Protein AF-A0A539DPA0-F1 (afdb_monomer)

Nearest PDB structures (foldseek):
  3ze2-assembly2_D  TM=7.840E-01  e=9.465E-06  Homo sapiens
  6djp-assembly1_B  TM=8.731E-01  e=3.334E-05  Homo sapiens

pLDDT: mean 75.34, std 22.01, range [23.94, 98.88]

Radius of gyration: 28.91 Å; Cα contacts (8 Å, |Δi|>4): 656; chains: 1; bounding box: 74×70×72 Å

Sequence (383 aa):
MRRWTFLFVVLTACTVEGPADSVTDPGSGPAFLGGDGAAPTCSRPDDGCACETGAEPATCYSDPMPGEGGSTLCGVGVRHCRNGVWGTCEITGTYELEPSLAALVTVPRSCGICDPDCAYACDYPSAADLPGRGVGVVFDPAESGLVLPAGPGGGPGVLTDTDGDGVPDAGDECPGAGFRAPCTPGTADDGLVHTLAFGGPSASDPLNLTVTVRTADVYFLMDTTGSMGGEITNLRAGITTGTYVPGCPGGIMGAIRCIIPDAWFGVGHHDDFPYAPFGSAASGDVVYRNLQDITMSTAMAAAAVGRIPLHYGYDWPESQSQALWAVASGGGLGGYLSARTGCPAGTWGYPCFRNGTIPIVILFTDAPYHNGPFGYGYSGVPA

Secondary structure (DSSP, 8-state):
-PPP--------------S-------SS-------TTSPP--SS--TT-B--TTPPPEEEEPPPEE-GGG-EEEEEEEE-EETTEE---EEEEEEEE------SS--SEES-TT-TT-EE------TTTSTTT-TT-EEETTTTEEE-PPPTT-S------SS-SSS-TTT-S--SSS--SS--TT--------PPPTTPPPB-----------EEEEEEEEE-SGGGHHHHHHHHHHTTSSEEETTEESHHHHHHHHHSTEEEEEEEEE---SSTTT--TTTT--S-EEEEEEES-HHHHHHHHHT------SSSSBSHHHHHHHHHH---BGGGBPPP--PPTTEETTTTEETTSEEEEEEE-SSPBBTSTT-B---S---

Structure (mmCIF, N/CA/C/O backbone):
data_AF-A0A539DPA0-F1
#
_entry.id   AF-A0A539DPA0-F1
#
loop_
_atom_site.group_PDB
_atom_site.id
_atom_site.type_symbol
_atom_site.label_atom_id
_atom_site.label_alt_id
_atom_site.label_comp_id
_atom_site.label_asym_id
_atom_site.label_entity_id
_atom_site.label_seq_id
_atom_site.pdbx_PDB_ins_code
_atom_site.Cartn_x
_atom_site.Cartn_y
_atom_site.Cartn_z
_atom_site.occupancy
_atom_site.B_iso_or_equiv
_atom_site.auth_seq_id
_atom_site.auth_comp_id
_atom_site.auth_asym_id
_atom_site.auth_atom_id
_atom_site.pdbx_PDB_model_num
ATOM 1 N N . MET A 1 1 ? -22.538 -45.286 -33.864 1.00 40.25 1 MET A N 1
ATOM 2 C CA . MET A 1 1 ? -22.612 -44.812 -32.465 1.00 40.25 1 MET A CA 1
ATOM 3 C C . MET A 1 1 ? -21.838 -43.501 -32.374 1.00 40.25 1 MET A C 1
ATOM 5 O O . MET A 1 1 ? -20.617 -43.532 -32.390 1.00 40.25 1 MET A O 1
ATOM 9 N N . ARG A 1 2 ? -22.523 -42.351 -32.416 1.00 23.98 2 ARG A N 1
ATOM 10 C CA . ARG A 1 2 ? -21.906 -41.018 -32.299 1.00 23.98 2 ARG A CA 1
ATOM 11 C C . ARG A 1 2 ? -22.148 -40.517 -30.877 1.00 23.98 2 ARG A C 1
ATOM 13 O O . ARG A 1 2 ? -23.301 -40.356 -30.497 1.00 23.98 2 ARG A O 1
ATOM 20 N N . ARG A 1 3 ? -21.084 -40.321 -30.095 1.00 25.73 3 ARG A N 1
ATOM 21 C CA . ARG A 1 3 ? -21.152 -39.667 -28.781 1.00 25.73 3 ARG A CA 1
ATOM 22 C C . ARG A 1 3 ? -21.040 -38.160 -28.997 1.00 25.73 3 ARG A C 1
ATOM 24 O O . ARG A 1 3 ? -20.080 -37.709 -29.610 1.00 25.73 3 ARG A O 1
ATOM 31 N N . TRP A 1 4 ? -22.048 -37.422 -28.550 1.00 24.62 4 TRP A N 1
ATOM 32 C CA . TRP A 1 4 ? -22.013 -35.967 -28.447 1.00 24.62 4 TRP A CA 1
ATOM 33 C C . TRP A 1 4 ? -21.526 -35.631 -27.040 1.00 24.62 4 TRP A C 1
ATOM 35 O O . TRP A 1 4 ? -22.139 -36.062 -26.065 1.00 24.62 4 TRP A O 1
ATOM 45 N N . THR A 1 5 ? -20.418 -34.906 -26.939 1.00 25.25 5 THR A N 1
ATOM 46 C CA . THR A 1 5 ? -19.922 -34.370 -25.670 1.00 25.25 5 THR A CA 1
ATOM 47 C C . THR A 1 5 ? -20.412 -32.930 -25.572 1.00 25.25 5 THR A C 1
ATOM 49 O O . THR A 1 5 ? -19.942 -32.073 -26.314 1.00 25.25 5 THR A O 1
ATOM 52 N N . PHE A 1 6 ? -21.385 -32.675 -24.698 1.00 25.44 6 PHE A N 1
ATOM 53 C CA . PHE A 1 6 ? -21.767 -31.322 -24.301 1.00 25.44 6 PHE A CA 1
ATOM 54 C C . PHE A 1 6 ? -20.844 -30.878 -23.163 1.00 25.44 6 PHE A C 1
ATOM 56 O O . PHE A 1 6 ? -20.817 -31.506 -22.107 1.00 25.44 6 PHE A O 1
ATOM 63 N N . LEU A 1 7 ? -20.073 -29.817 -23.396 1.00 23.94 7 LEU A N 1
ATOM 64 C CA . LEU A 1 7 ? -19.298 -29.126 -22.371 1.00 23.94 7 LEU A CA 1
ATOM 65 C C . LEU A 1 7 ? -20.198 -28.044 -21.758 1.00 23.94 7 LEU A C 1
ATOM 67 O O . LEU A 1 7 ? -20.490 -27.045 -22.411 1.00 23.94 7 LEU A O 1
ATOM 71 N N . PHE A 1 8 ? -20.660 -28.256 -20.526 1.00 24.50 8 PHE A N 1
ATOM 72 C CA . PHE A 1 8 ? -21.263 -27.199 -19.714 1.00 24.50 8 PHE A CA 1
ATOM 73 C C . PHE A 1 8 ? -20.131 -26.390 -19.072 1.00 24.50 8 PHE A C 1
ATOM 75 O O . PHE A 1 8 ? -19.420 -26.894 -18.205 1.00 24.50 8 PHE A O 1
ATOM 82 N N . VAL A 1 9 ? -19.951 -25.146 -19.514 1.00 28.25 9 VAL A N 1
ATOM 83 C CA . VAL A 1 9 ? -19.115 -24.160 -18.824 1.00 28.25 9 VAL A CA 1
ATOM 84 C C . VAL A 1 9 ? -19.968 -23.558 -17.712 1.00 28.25 9 VAL A C 1
ATOM 86 O O . VAL A 1 9 ? -20.913 -22.822 -17.984 1.00 28.25 9 VAL A O 1
ATOM 89 N N . VAL A 1 10 ? -19.663 -23.901 -16.461 1.00 26.58 10 VAL A N 1
ATOM 90 C CA . VAL A 1 10 ? -20.230 -23.222 -15.293 1.00 26.58 10 VAL A CA 1
ATOM 91 C C . VAL A 1 10 ? -19.373 -21.986 -15.035 1.00 26.58 10 VAL A C 1
ATOM 93 O O . VAL A 1 10 ? -18.293 -22.071 -14.459 1.00 26.58 10 VAL A O 1
ATOM 96 N N . LEU A 1 11 ? -19.847 -20.838 -15.515 1.00 26.91 11 LEU A N 1
ATOM 97 C CA . LEU A 1 11 ? -19.414 -19.528 -15.040 1.00 26.91 11 LEU A CA 1
ATOM 98 C C . LEU A 1 11 ? -20.058 -19.305 -13.668 1.00 26.91 11 LEU A C 1
ATOM 100 O O . LEU A 1 11 ? -21.205 -18.878 -13.583 1.00 26.91 11 LEU A O 1
ATOM 104 N N . THR A 1 12 ? -19.339 -19.595 -12.586 1.00 26.08 12 THR A N 1
ATOM 105 C CA . THR A 1 12 ? -19.641 -18.995 -11.280 1.00 26.08 12 THR A CA 1
ATOM 106 C C . THR A 1 12 ? -19.136 -17.557 -11.302 1.00 26.08 12 THR A C 1
ATOM 108 O O . THR A 1 12 ? -18.037 -17.261 -10.841 1.00 26.08 12 THR A O 1
ATOM 111 N N . ALA A 1 13 ? -19.926 -16.669 -11.902 1.00 28.11 13 ALA A N 1
ATOM 112 C CA . ALA A 1 13 ? -19.909 -15.266 -11.526 1.00 28.11 13 ALA A CA 1
ATOM 113 C C . ALA A 1 13 ? -20.658 -15.157 -10.194 1.00 28.11 13 ALA A C 1
ATOM 115 O O . ALA A 1 13 ? -21.740 -15.735 -10.062 1.00 28.11 13 ALA A O 1
ATOM 116 N N . CYS A 1 14 ? -20.085 -14.454 -9.214 1.00 26.48 14 CYS A N 1
ATOM 117 C CA . CYS A 1 14 ? -20.829 -14.027 -8.037 1.00 26.48 14 CYS A CA 1
ATOM 118 C C . CYS A 1 14 ? -22.087 -13.307 -8.522 1.00 26.48 14 CYS A C 1
ATOM 120 O O . CYS A 1 14 ? -22.011 -12.279 -9.196 1.00 26.48 14 CYS A O 1
ATOM 122 N N . THR A 1 15 ? -23.241 -13.897 -8.240 1.00 26.44 15 THR A N 1
ATOM 123 C CA . THR A 1 15 ? -24.526 -13.240 -8.408 1.00 26.44 15 THR A CA 1
ATOM 124 C C . THR A 1 15 ? -24.533 -12.038 -7.481 1.00 26.44 15 THR A C 1
ATOM 126 O O . THR A 1 15 ? -24.438 -12.198 -6.268 1.00 26.44 15 THR A O 1
ATOM 129 N N . VAL A 1 16 ? -24.626 -10.843 -8.061 1.00 29.19 16 VAL A N 1
ATOM 130 C CA . VAL A 1 16 ? -25.143 -9.671 -7.358 1.00 29.19 16 VAL A CA 1
ATOM 131 C C . VAL A 1 16 ? -26.536 -10.072 -6.880 1.00 29.19 16 VAL A C 1
ATOM 133 O O . VAL A 1 16 ? -27.423 -10.337 -7.695 1.00 29.19 16 VAL A O 1
ATOM 136 N N . GLU A 1 17 ? -26.682 -10.254 -5.572 1.00 31.73 17 GLU A N 1
ATOM 137 C CA . GLU A 1 17 ? -27.971 -10.484 -4.940 1.00 31.73 17 GLU A CA 1
ATOM 138 C C . GLU A 1 17 ? -28.878 -9.294 -5.244 1.00 31.73 17 GLU A C 1
ATOM 140 O O . GLU A 1 17 ? -28.541 -8.172 -4.893 1.00 31.73 17 GLU A O 1
ATOM 145 N N . GLY A 1 18 ? -29.993 -9.585 -5.921 1.00 29.59 18 GLY A N 1
ATOM 146 C CA . GLY A 1 18 ? -31.264 -8.861 -5.876 1.00 29.59 18 GLY A CA 1
ATOM 147 C C . GLY A 1 18 ? -31.298 -7.388 -6.320 1.00 29.59 18 GLY A C 1
ATOM 148 O O . GLY A 1 18 ? -30.367 -6.620 -6.108 1.00 29.59 18 GLY A O 1
ATOM 149 N N . PRO A 1 19 ? -32.412 -6.920 -6.913 1.00 28.69 19 PRO A N 1
ATOM 150 C CA . PRO A 1 19 ? -32.691 -5.492 -6.880 1.00 28.69 19 PRO A CA 1
ATOM 151 C C . PRO A 1 19 ? -32.770 -5.078 -5.408 1.00 28.69 19 PRO A C 1
ATOM 153 O O . PRO A 1 19 ? -33.360 -5.802 -4.609 1.00 28.69 19 PRO A O 1
ATOM 156 N N . ALA A 1 20 ? -32.168 -3.937 -5.067 1.00 32.16 20 ALA A N 1
ATOM 157 C CA . ALA A 1 20 ? -32.398 -3.286 -3.789 1.00 32.16 20 ALA A CA 1
ATOM 158 C C . ALA A 1 20 ? -33.908 -3.276 -3.543 1.00 32.16 20 ALA A C 1
ATOM 160 O O . ALA A 1 20 ? -34.644 -2.624 -4.293 1.00 32.16 20 ALA A O 1
ATOM 161 N N . ASP A 1 21 ? -34.370 -4.028 -2.541 1.00 30.42 21 ASP A N 1
ATOM 162 C CA . ASP A 1 21 ? -35.685 -3.764 -1.996 1.00 30.42 21 ASP A CA 1
ATOM 163 C C . ASP A 1 21 ? -35.652 -2.287 -1.636 1.00 30.42 21 ASP A C 1
ATOM 165 O O . ASP A 1 21 ? -34.788 -1.816 -0.892 1.00 30.42 21 ASP A O 1
ATOM 169 N N . SER A 1 22 ? -36.539 -1.532 -2.272 1.00 33.56 22 SER A N 1
ATOM 170 C CA . SER A 1 22 ? -36.803 -0.152 -1.932 1.00 33.56 22 SER A CA 1
ATOM 171 C C . SER A 1 22 ? -37.430 -0.148 -0.543 1.00 33.56 22 SER A C 1
ATOM 173 O O . SER A 1 22 ? -38.637 0.049 -0.396 1.00 33.56 22 SER A O 1
ATOM 175 N N . VAL A 1 23 ? -36.618 -0.395 0.483 1.00 34.09 23 VAL A N 1
ATOM 176 C CA . VAL A 1 23 ? -36.884 0.119 1.810 1.00 34.09 23 VAL A CA 1
ATOM 177 C C . VAL A 1 23 ? -36.803 1.617 1.609 1.00 34.09 23 VAL A C 1
ATOM 179 O O . VAL A 1 23 ? -35.733 2.201 1.442 1.00 34.09 23 VAL A O 1
ATOM 182 N N . THR A 1 24 ? -37.974 2.222 1.469 1.00 33.56 24 THR A N 1
ATOM 183 C CA . THR A 1 24 ? -38.144 3.651 1.635 1.00 33.56 24 THR A CA 1
ATOM 184 C C . THR A 1 24 ? -37.492 3.998 2.962 1.00 33.56 24 THR A C 1
ATOM 186 O O . THR A 1 24 ? -38.051 3.672 4.005 1.00 33.56 24 THR A O 1
ATOM 189 N N . ASP A 1 25 ? -36.294 4.580 2.892 1.00 39.34 25 ASP A N 1
ATOM 190 C CA . ASP A 1 25 ? -35.647 5.314 3.972 1.00 39.34 25 ASP A CA 1
ATOM 191 C C . ASP A 1 25 ? -36.742 6.205 4.579 1.00 39.34 25 ASP A C 1
ATOM 193 O O . ASP A 1 25 ? -37.238 7.100 3.875 1.00 39.34 25 ASP A O 1
ATOM 197 N N . PRO A 1 26 ? -37.262 5.896 5.784 1.00 34.03 26 PRO A N 1
ATOM 198 C CA . PRO A 1 26 ? -38.206 6.776 6.434 1.00 34.03 26 PRO A CA 1
ATOM 199 C C . PRO A 1 26 ? -37.378 8.002 6.786 1.00 34.03 26 PRO A C 1
ATOM 201 O O . PRO A 1 26 ? -36.633 7.999 7.757 1.00 34.03 26 PRO A O 1
ATOM 204 N N . GLY A 1 27 ? -37.430 8.988 5.889 1.00 35.69 27 GLY A N 1
ATOM 205 C CA . GLY A 1 27 ? -36.564 10.150 5.910 1.00 35.69 27 GLY A CA 1
ATOM 206 C C . GLY A 1 27 ? -36.448 10.767 7.298 1.00 35.69 27 GLY A C 1
ATOM 207 O O . GLY A 1 27 ? -37.361 10.675 8.118 1.00 35.69 27 GLY A O 1
ATOM 208 N N . SER A 1 28 ? -35.314 11.440 7.498 1.00 40.16 28 SER A N 1
ATOM 209 C CA . SER A 1 28 ? -34.745 11.850 8.784 1.00 40.16 28 SER A CA 1
ATOM 210 C C . SER A 1 28 ? -34.379 10.663 9.675 1.00 40.16 28 SER A C 1
ATOM 212 O O . SER A 1 28 ? -35.223 10.077 10.344 1.00 40.16 28 SER A O 1
ATOM 214 N N . GLY A 1 29 ? -33.069 10.389 9.750 1.00 38.41 29 GLY A N 1
ATOM 215 C CA . GLY A 1 29 ? -32.497 9.723 10.917 1.00 38.41 29 GLY A CA 1
ATOM 216 C C . GLY A 1 29 ? -32.982 10.399 12.207 1.00 38.41 29 GLY A C 1
ATOM 217 O O . GLY A 1 29 ? -33.454 11.541 12.159 1.00 38.41 29 GLY A O 1
ATOM 218 N N . PRO A 1 30 ? -32.914 9.701 13.348 1.00 36.41 30 PRO A N 1
ATOM 219 C CA . PRO A 1 30 ? -33.621 10.114 14.547 1.00 36.41 30 PRO A CA 1
ATOM 220 C C . PRO A 1 30 ? -33.295 11.563 14.907 1.00 36.41 30 PRO A C 1
ATOM 222 O O . PRO A 1 30 ? -32.139 11.940 15.107 1.00 36.41 30 PRO A O 1
ATOM 225 N N . ALA A 1 31 ? -34.337 12.392 14.968 1.00 36.91 31 ALA A N 1
ATOM 226 C CA . ALA A 1 31 ? -34.245 13.675 15.632 1.00 36.91 31 ALA A CA 1
ATOM 227 C C . ALA A 1 31 ? -34.024 13.385 17.119 1.00 36.91 31 ALA A C 1
ATOM 229 O O . ALA A 1 31 ? -34.932 12.920 17.807 1.00 36.91 31 ALA A O 1
ATOM 230 N N . PHE A 1 32 ? -32.808 13.634 17.602 1.00 34.50 32 PHE A N 1
ATOM 231 C CA . PHE A 1 32 ? -32.482 13.548 19.019 1.00 34.50 32 PHE A CA 1
ATOM 232 C C . PHE A 1 32 ? -33.364 14.535 19.797 1.00 34.50 32 PHE A C 1
ATOM 234 O O . PHE A 1 32 ? -33.205 15.753 19.686 1.00 34.50 32 PHE A O 1
ATOM 241 N N . LEU A 1 33 ? -34.330 14.018 20.559 1.00 33.44 33 LEU A N 1
ATOM 242 C CA . LEU A 1 33 ? -35.144 14.829 21.457 1.00 33.44 33 LEU A CA 1
ATOM 243 C C . LEU A 1 33 ? -34.336 15.154 22.715 1.00 33.44 33 LEU A C 1
ATOM 245 O O . LEU A 1 33 ? -33.850 14.270 23.417 1.00 33.44 33 LEU A O 1
ATOM 249 N N . GLY A 1 34 ? -34.185 16.454 22.962 1.00 32.94 34 GLY A N 1
ATOM 250 C CA . GLY A 1 34 ? -33.468 17.003 24.100 1.00 32.94 34 GLY A CA 1
ATOM 251 C C . GLY A 1 34 ? -34.160 16.745 25.437 1.00 32.94 34 GLY A C 1
ATOM 252 O O . GLY A 1 34 ? -35.382 16.820 25.554 1.00 32.94 34 GLY A O 1
ATOM 253 N N . GLY A 1 35 ? -33.331 16.521 26.453 1.00 26.23 35 GLY A N 1
ATOM 254 C CA . GLY A 1 35 ? -33.674 16.693 27.857 1.00 26.23 35 GLY A CA 1
ATOM 255 C C . GLY A 1 35 ? -32.865 17.853 28.437 1.00 26.23 35 GLY A C 1
ATOM 256 O O . GLY A 1 35 ? -31.639 17.816 28.461 1.00 26.23 35 GLY A O 1
ATOM 257 N N . ASP A 1 36 ? -33.577 18.890 28.870 1.00 31.48 36 ASP A N 1
ATOM 258 C CA . ASP A 1 36 ? -33.225 19.826 29.941 1.00 31.48 36 ASP A CA 1
ATOM 259 C C . ASP A 1 36 ? -31.833 20.487 29.906 1.00 31.48 36 ASP A C 1
ATOM 261 O O . ASP A 1 36 ? -30.980 20.239 30.752 1.00 31.48 36 ASP A O 1
ATOM 265 N N . GLY A 1 37 ? -31.626 21.428 28.977 1.00 39.53 37 GLY A N 1
ATOM 266 C CA . GLY A 1 37 ? -30.622 22.501 29.112 1.00 39.53 37 GLY A CA 1
ATOM 267 C C . GLY A 1 37 ? -29.141 22.089 29.140 1.00 39.53 37 GLY A C 1
ATOM 268 O O . GLY A 1 37 ? -28.285 22.964 29.278 1.00 39.53 37 GLY A O 1
ATOM 269 N N . ALA A 1 38 ? -28.830 20.803 28.990 1.00 46.22 38 ALA A N 1
ATOM 270 C CA . ALA A 1 38 ? -27.489 20.294 28.753 1.00 46.22 38 ALA A CA 1
ATOM 271 C C . ALA A 1 38 ? -27.221 20.207 27.242 1.00 46.22 38 ALA A C 1
ATOM 273 O O . ALA A 1 38 ? -28.132 19.960 26.450 1.00 46.22 38 ALA A O 1
ATOM 274 N N . ALA A 1 39 ? -25.968 20.438 26.841 1.00 46.16 39 ALA A N 1
ATOM 275 C CA . ALA A 1 39 ? -25.518 20.209 25.472 1.00 46.16 39 ALA A CA 1
ATOM 276 C C . ALA A 1 39 ? -25.898 18.783 25.014 1.00 46.16 39 ALA A C 1
ATOM 278 O O . ALA A 1 39 ? -25.818 17.859 25.830 1.00 46.16 39 ALA A O 1
ATOM 279 N N . PRO A 1 40 ? -26.317 18.578 23.750 1.00 50.88 40 PRO A N 1
ATOM 280 C CA . PRO A 1 40 ? -26.685 17.257 23.255 1.00 50.88 40 PRO A CA 1
ATOM 281 C C . PRO A 1 40 ? -25.547 16.254 23.482 1.00 50.88 40 PRO A C 1
ATOM 283 O O . PRO A 1 40 ? -24.374 16.533 23.219 1.00 50.88 40 PRO A O 1
ATOM 286 N N . THR A 1 41 ? -25.899 15.074 23.992 1.00 51.88 41 THR A N 1
ATOM 287 C CA . THR A 1 41 ? -25.005 13.917 24.048 1.00 51.88 41 THR A CA 1
ATOM 288 C C . THR A 1 41 ? -24.884 13.358 22.639 1.00 51.88 41 THR A C 1
ATOM 290 O O . THR A 1 41 ? -25.748 12.617 22.172 1.00 51.88 41 THR A O 1
ATOM 293 N N . CYS A 1 42 ? -23.841 13.774 21.940 1.00 63.69 42 CYS A N 1
ATOM 294 C CA . CYS A 1 42 ? -23.537 13.303 20.600 1.00 63.69 42 CYS A CA 1
ATOM 295 C C . CYS A 1 42 ? -22.647 12.062 20.676 1.00 63.69 42 CYS A C 1
ATOM 297 O O . CYS A 1 42 ? -21.811 11.932 21.569 1.00 63.69 42 CYS A O 1
ATOM 299 N N . SER A 1 43 ? -22.768 11.170 19.697 1.00 62.09 43 SER A N 1
ATOM 300 C CA . SER A 1 43 ? -21.863 10.025 19.524 1.00 62.09 43 SER A CA 1
ATOM 301 C C . SER A 1 43 ? -20.450 10.432 19.084 1.00 62.09 43 SER A C 1
ATOM 303 O O . SER A 1 43 ? -19.562 9.589 18.980 1.00 62.09 43 SER A O 1
ATOM 305 N N . ARG A 1 44 ? -20.244 11.719 18.783 1.00 69.38 44 ARG A N 1
ATOM 306 C CA . ARG A 1 44 ? -18.993 12.308 18.308 1.00 69.38 44 ARG A CA 1
ATOM 307 C C . ARG A 1 44 ? -18.773 13.680 18.932 1.00 69.38 44 ARG A C 1
ATOM 309 O O . ARG A 1 44 ? -19.727 14.286 19.420 1.00 69.38 44 ARG A O 1
ATOM 316 N N . PRO A 1 45 ? -17.531 14.184 18.923 1.00 77.50 45 PRO A N 1
ATOM 317 C CA . PRO A 1 45 ? -17.211 15.503 19.441 1.00 77.50 45 PRO A CA 1
ATOM 318 C C . PRO A 1 45 ? -17.700 16.622 18.506 1.00 77.50 45 PRO A C 1
ATOM 320 O O . PRO A 1 45 ? -16.903 17.441 18.067 1.00 77.50 45 PRO A O 1
ATOM 323 N N . ASP A 1 46 ? -18.985 16.650 18.148 1.00 80.19 46 ASP A N 1
ATOM 324 C CA . ASP A 1 46 ? -19.553 17.654 17.243 1.00 80.19 46 ASP A CA 1
ATOM 325 C C . ASP A 1 46 ? -19.687 19.036 17.898 1.00 80.19 46 ASP A C 1
ATOM 327 O O . ASP A 1 46 ? -19.698 19.156 19.122 1.00 80.19 46 ASP A O 1
ATOM 331 N N . ASP A 1 47 ? -19.701 20.102 17.092 1.00 83.12 47 ASP A N 1
ATOM 332 C CA . ASP A 1 47 ? -19.824 21.465 17.622 1.00 83.12 47 ASP A CA 1
ATOM 333 C C . ASP A 1 47 ? -21.108 21.595 18.454 1.00 83.12 47 ASP A C 1
ATOM 335 O O . ASP A 1 47 ? -22.192 21.192 18.030 1.00 83.12 47 ASP A O 1
ATOM 339 N N . GLY A 1 48 ? -20.975 22.124 19.669 1.00 81.94 48 GLY A N 1
ATOM 340 C CA . GLY A 1 48 ? -22.075 22.237 20.619 1.00 81.94 48 GLY A CA 1
ATOM 341 C C . GLY A 1 48 ? -22.398 20.956 21.393 1.00 81.94 48 GLY A C 1
ATOM 342 O O . GLY A 1 48 ? -23.291 20.998 22.237 1.00 81.94 48 GLY A O 1
ATOM 343 N N . CYS A 1 49 ? -21.690 19.847 21.173 1.00 81.00 49 CYS A N 1
ATOM 344 C CA . CYS A 1 49 ? -21.910 18.596 21.899 1.00 81.00 49 CYS A CA 1
ATOM 345 C C . CYS A 1 49 ? -21.247 18.584 23.276 1.00 81.00 49 CYS A C 1
ATOM 347 O O . CYS A 1 49 ? -20.202 19.205 23.492 1.00 81.00 49 CYS A O 1
ATOM 349 N N . ALA A 1 50 ? -21.842 17.838 24.208 1.00 80.94 50 ALA A N 1
ATOM 350 C CA . ALA A 1 50 ? -21.298 17.674 25.551 1.00 80.94 50 ALA A CA 1
ATOM 351 C C . ALA A 1 50 ? -19.934 16.958 25.531 1.00 80.94 50 ALA A C 1
ATOM 353 O O . ALA A 1 50 ? -19.702 16.041 24.742 1.00 80.94 50 ALA A O 1
ATOM 354 N N . CYS A 1 51 ? -19.035 17.358 26.429 1.00 80.81 51 CYS A N 1
ATOM 355 C CA . CYS A 1 51 ? -17.721 16.744 26.597 1.00 80.81 51 CYS A CA 1
ATOM 356 C C . CYS A 1 51 ? -17.273 16.732 28.058 1.00 80.81 51 CYS A C 1
ATOM 358 O O . CYS A 1 51 ? -17.658 17.588 28.857 1.00 80.81 51 CYS A O 1
ATOM 360 N N . GLU A 1 52 ? -16.436 15.760 28.416 1.00 82.19 52 GLU A N 1
ATOM 361 C CA . GLU A 1 52 ? -15.863 15.689 29.758 1.00 82.19 52 GLU A CA 1
ATOM 362 C C . GLU A 1 52 ? -14.846 16.813 29.984 1.00 82.19 52 GLU A C 1
ATOM 364 O O . GLU A 1 52 ? -14.029 17.144 29.122 1.00 82.19 52 GLU A O 1
ATOM 369 N N . THR A 1 53 ? -14.877 17.413 31.176 1.00 78.44 53 THR A N 1
ATOM 370 C CA . THR A 1 53 ? -13.921 18.467 31.538 1.00 78.44 53 THR A CA 1
ATOM 371 C C . THR A 1 53 ? -12.505 17.890 31.556 1.00 78.44 53 THR A C 1
ATOM 373 O O . THR A 1 53 ? -12.193 17.054 32.399 1.00 78.44 53 THR A O 1
ATOM 376 N N . GLY A 1 54 ? -11.648 18.365 30.647 1.00 75.81 54 GLY A N 1
ATOM 377 C CA . GLY A 1 54 ? -10.286 17.849 30.465 1.00 75.81 54 GLY A CA 1
ATOM 378 C C . GLY A 1 54 ? -10.121 16.878 29.292 1.00 75.81 54 GLY A C 1
ATOM 379 O O . GLY A 1 54 ? -9.045 16.306 29.157 1.00 75.81 54 GLY A O 1
ATOM 380 N N . ALA A 1 55 ? -11.143 16.699 28.448 1.00 82.12 55 ALA A N 1
ATOM 381 C CA . ALA A 1 55 ? -11.012 15.943 27.207 1.00 82.12 55 ALA A CA 1
ATOM 382 C C . ALA A 1 55 ? -9.902 16.520 26.307 1.00 82.12 55 ALA A C 1
ATOM 384 O O . ALA A 1 55 ? -9.824 17.736 26.093 1.00 82.12 55 ALA A O 1
ATOM 385 N N . GLU A 1 56 ? -9.060 15.631 25.776 1.00 86.75 56 GLU A N 1
ATOM 386 C CA . GLU A 1 56 ? -8.015 15.982 24.811 1.00 86.75 56 GLU A CA 1
ATOM 387 C C . GLU A 1 56 ? -8.625 16.581 23.532 1.00 86.75 56 GLU A C 1
ATOM 389 O O . GLU A 1 56 ? -9.734 16.198 23.160 1.00 86.75 56 GLU A O 1
ATOM 394 N N . PRO A 1 57 ? -7.940 17.506 22.834 1.00 87.81 57 PRO A N 1
ATOM 395 C CA . PRO A 1 57 ? -8.442 18.082 21.589 1.00 87.81 57 PRO A CA 1
ATOM 396 C C . PRO A 1 57 ? -8.801 17.003 20.560 1.00 87.81 57 PRO A C 1
ATOM 398 O O . PRO A 1 57 ? -8.048 16.049 20.366 1.00 87.81 57 PRO A O 1
ATOM 401 N N . ALA A 1 58 ? -9.927 17.180 19.873 1.00 84.94 58 ALA A N 1
ATOM 402 C CA . ALA A 1 58 ? -10.396 16.249 18.854 1.00 84.94 58 ALA A CA 1
ATOM 403 C C . ALA A 1 58 ? -10.125 16.795 17.449 1.00 84.94 58 ALA A C 1
ATOM 405 O O . ALA A 1 58 ? -10.295 17.993 17.201 1.00 84.94 58 ALA A O 1
ATOM 406 N N . THR A 1 59 ? -9.738 15.915 16.524 1.00 86.19 59 THR A N 1
ATOM 407 C CA . THR A 1 59 ? -9.695 16.238 15.092 1.00 86.19 59 THR A CA 1
ATOM 408 C C . THR A 1 59 ? -11.096 16.575 14.603 1.00 86.19 59 THR A C 1
ATOM 410 O O . THR A 1 59 ? -12.086 15.998 15.054 1.00 86.19 59 THR A O 1
ATOM 413 N N . CYS A 1 60 ? -11.182 17.520 13.678 1.00 85.88 60 CYS A N 1
ATOM 414 C CA . CYS A 1 60 ? -12.435 17.900 13.064 1.00 85.88 60 CYS A CA 1
ATOM 415 C C . CYS A 1 60 ? -12.256 18.365 11.628 1.00 85.88 60 CYS A C 1
ATOM 417 O O . CYS A 1 60 ? -11.152 18.695 11.197 1.00 85.88 60 CYS A O 1
ATOM 419 N N . TYR A 1 61 ? -13.378 18.441 10.921 1.00 87.19 61 TYR A N 1
ATOM 420 C CA . TYR A 1 61 ? -13.414 18.773 9.509 1.00 87.19 61 TYR A CA 1
ATOM 421 C C . TYR A 1 61 ? -14.392 19.917 9.233 1.00 87.19 61 TYR A C 1
ATOM 423 O O . TYR A 1 61 ? -15.321 20.151 10.013 1.00 87.19 61 TYR A O 1
ATOM 431 N N . SER A 1 62 ? -14.145 20.676 8.163 1.00 85.94 62 SER A N 1
ATOM 432 C CA . SER A 1 62 ? -15.044 21.743 7.713 1.00 85.94 62 SER A CA 1
ATOM 433 C C . SER A 1 62 ? -16.192 21.196 6.873 1.00 85.94 62 SER A C 1
ATOM 435 O O . SER A 1 62 ? -16.102 20.108 6.303 1.00 85.94 62 SER A O 1
ATOM 437 N N . ASP A 1 63 ? -17.218 22.021 6.689 1.00 84.12 63 ASP A N 1
ATOM 438 C CA . ASP A 1 63 ? -18.163 21.819 5.597 1.00 84.12 63 ASP A CA 1
ATOM 439 C C . ASP A 1 63 ? -17.446 21.893 4.233 1.00 84.12 63 ASP A C 1
ATOM 441 O O . ASP A 1 63 ? -16.451 22.625 4.098 1.00 84.12 63 ASP A O 1
ATOM 445 N N . PRO A 1 64 ? -17.929 21.153 3.218 1.00 83.44 64 PRO A N 1
ATOM 446 C CA . PRO A 1 64 ? -17.361 21.187 1.878 1.00 83.44 64 PRO A CA 1
ATOM 447 C C . PRO A 1 64 ? -17.580 22.538 1.207 1.00 83.44 64 PRO A C 1
ATOM 449 O O . PRO A 1 64 ? -18.696 23.060 1.162 1.00 83.44 64 PRO A O 1
ATOM 452 N N . MET A 1 65 ? -16.514 23.078 0.622 1.00 85.19 65 MET A N 1
ATOM 453 C CA . MET A 1 65 ? -16.560 24.293 -0.186 1.00 85.19 65 MET A CA 1
ATOM 454 C C . MET A 1 65 ? -16.297 23.968 -1.664 1.00 85.19 65 MET A C 1
ATOM 456 O O . MET A 1 65 ? -15.530 23.053 -1.956 1.00 85.19 65 MET A O 1
ATOM 460 N N . PRO A 1 66 ? -16.895 24.700 -2.620 1.00 84.50 66 PRO A N 1
ATOM 461 C CA . PRO A 1 66 ? -16.588 24.517 -4.036 1.00 84.50 66 PRO A CA 1
ATOM 462 C C . PRO A 1 66 ? -15.118 24.859 -4.319 1.00 84.50 66 PRO A C 1
ATOM 464 O O . PRO A 1 66 ? -14.677 25.959 -3.976 1.00 84.50 66 PRO A O 1
ATOM 467 N N . GLY A 1 67 ? -14.381 23.938 -4.940 1.00 77.06 67 GLY A N 1
ATOM 468 C CA . GLY A 1 67 ? -13.030 24.169 -5.454 1.00 77.06 67 GLY A CA 1
ATOM 469 C C . GLY A 1 67 ? -13.017 24.471 -6.958 1.00 77.06 67 GLY A C 1
ATOM 470 O O . GLY A 1 67 ? -14.066 24.627 -7.598 1.00 77.06 67 GLY A O 1
ATOM 471 N N . GLU A 1 68 ? -11.825 24.610 -7.538 1.00 79.88 68 GLU A N 1
ATOM 472 C CA . GLU A 1 68 ? -11.684 24.871 -8.973 1.00 79.88 68 GLU A CA 1
ATOM 473 C C . GLU A 1 68 ? -11.938 23.600 -9.800 1.00 79.88 68 GLU A C 1
ATOM 475 O O . GLU A 1 68 ? -11.723 22.480 -9.361 1.00 79.88 68 GLU A O 1
ATOM 480 N N . GLY A 1 69 ? -12.452 23.740 -11.025 1.00 75.81 69 GLY A N 1
ATOM 481 C CA . GLY A 1 69 ? -12.635 22.580 -11.911 1.00 75.81 69 GLY A CA 1
ATOM 482 C C . GLY A 1 69 ? -13.702 21.561 -11.473 1.00 75.81 69 GLY A C 1
ATOM 483 O O . GLY A 1 69 ? -13.815 20.511 -12.098 1.00 75.81 69 GLY A O 1
ATOM 484 N N . GLY A 1 70 ? -14.524 21.876 -10.464 1.00 75.00 70 GLY A N 1
ATOM 485 C CA . GLY A 1 70 ? -15.552 20.970 -9.935 1.00 75.00 70 GLY A CA 1
ATOM 486 C C . GLY A 1 70 ? -15.074 20.084 -8.781 1.00 75.00 70 GLY A C 1
ATOM 487 O O . GLY A 1 70 ? -15.804 19.177 -8.379 1.00 75.00 70 GLY A O 1
ATOM 488 N N . SER A 1 71 ? -13.882 20.351 -8.249 1.00 76.38 71 SER A N 1
ATOM 489 C CA . SER A 1 71 ? -13.373 19.752 -7.020 1.00 76.38 71 SER A CA 1
ATOM 490 C C . SER A 1 71 ? -14.120 20.262 -5.776 1.00 76.38 71 SER A C 1
ATOM 492 O O . SER A 1 71 ? -14.886 21.234 -5.811 1.00 76.38 71 SER A O 1
ATOM 494 N N . THR A 1 72 ? -13.905 19.589 -4.648 1.00 81.69 72 THR A N 1
ATOM 495 C CA . THR A 1 72 ? -14.388 20.001 -3.325 1.00 81.69 72 THR A CA 1
ATOM 496 C C . THR A 1 72 ? -13.205 20.343 -2.427 1.00 81.69 72 THR A C 1
ATOM 498 O O . THR A 1 72 ? -12.332 19.509 -2.206 1.00 81.69 72 THR A O 1
ATOM 501 N N . LEU A 1 73 ? -13.185 21.554 -1.875 1.00 85.69 73 LEU A N 1
ATOM 502 C CA . LEU A 1 73 ? -12.199 21.985 -0.892 1.00 85.69 73 LEU A CA 1
ATOM 503 C C . LEU A 1 73 ? -12.678 21.636 0.522 1.00 85.69 73 LEU A C 1
ATOM 505 O O . LEU A 1 73 ? -13.764 22.043 0.942 1.00 85.69 73 LEU A O 1
ATOM 509 N N . CYS A 1 74 ? -11.832 20.927 1.260 1.00 87.50 74 CYS A N 1
ATOM 510 C CA . CYS A 1 74 ? -12.080 20.468 2.617 1.00 87.50 74 CYS A CA 1
ATOM 511 C C . CYS A 1 74 ? -11.037 21.024 3.585 1.00 87.50 74 CYS A C 1
ATOM 513 O O . CYS A 1 74 ? -9.852 21.121 3.265 1.00 87.50 74 CYS A O 1
ATOM 515 N N . GLY A 1 75 ? -11.471 21.390 4.787 1.00 86.94 75 GLY A N 1
ATOM 516 C CA . GLY A 1 75 ? -10.610 21.793 5.890 1.00 86.94 75 GLY A CA 1
ATOM 517 C C . GLY A 1 75 ? -10.467 20.676 6.917 1.00 86.94 75 GLY A C 1
ATOM 518 O O . GLY A 1 75 ? -11.446 20.013 7.247 1.00 86.94 75 GLY A O 1
ATOM 519 N N . VAL A 1 76 ? -9.261 20.508 7.450 1.00 88.38 76 VAL A N 1
ATOM 520 C CA . VAL A 1 76 ? -8.966 19.700 8.638 1.00 88.38 76 VAL A CA 1
ATOM 521 C C . VAL A 1 76 ? -8.471 20.622 9.745 1.00 88.38 76 VAL A C 1
ATOM 523 O O . VAL A 1 76 ? -7.738 21.585 9.505 1.00 88.38 76 VAL A O 1
ATOM 526 N N . GLY A 1 77 ? -8.899 20.354 10.968 1.00 90.50 77 GLY A N 1
ATOM 527 C CA . GLY A 1 77 ? -8.626 21.196 12.114 1.00 90.50 77 GLY A CA 1
ATOM 528 C C . GLY A 1 77 ? -8.693 20.446 13.427 1.00 90.50 77 GLY A C 1
ATOM 529 O O . GLY A 1 77 ? -8.807 19.220 13.480 1.00 90.50 77 GLY A O 1
ATOM 530 N N . VAL A 1 78 ? -8.630 21.220 14.501 1.00 90.75 78 VAL A N 1
ATOM 531 C CA . VAL A 1 78 ? -8.821 20.733 15.865 1.00 90.75 78 VAL A CA 1
ATOM 532 C C . VAL A 1 78 ? -9.944 21.504 16.533 1.00 90.75 78 VAL A C 1
ATOM 534 O O . VAL A 1 78 ? -10.141 22.694 16.295 1.00 90.75 78 VAL A O 1
ATOM 537 N N . ARG A 1 79 ? -10.695 20.824 17.389 1.00 91.50 79 ARG A N 1
ATOM 538 C CA . ARG A 1 79 ? -11.672 21.450 18.276 1.00 91.50 79 ARG A CA 1
ATOM 539 C C . ARG A 1 79 ? -11.373 21.089 19.714 1.00 91.50 79 ARG A C 1
ATOM 541 O O . ARG A 1 79 ? -10.825 20.031 20.024 1.00 91.50 79 ARG A O 1
ATOM 548 N N . HIS A 1 80 ? -11.739 22.002 20.599 1.00 91.12 80 HIS A N 1
ATOM 549 C CA . HIS A 1 80 ? -11.418 21.919 22.013 1.00 91.12 80 HIS A CA 1
ATOM 550 C C . HIS A 1 80 ? -12.689 21.834 22.846 1.00 91.12 80 HIS A C 1
ATOM 552 O O . HIS A 1 80 ? -13.634 22.593 22.627 1.00 91.12 80 HIS A O 1
ATOM 558 N N . CYS A 1 81 ? -12.669 20.954 23.842 1.00 90.12 81 CYS A N 1
ATOM 559 C CA . CYS A 1 81 ? -13.679 20.914 24.883 1.00 90.12 81 CYS A CA 1
ATOM 560 C C . CYS A 1 81 ? -13.460 22.096 25.837 1.00 90.12 81 CYS A C 1
ATOM 562 O O . CYS A 1 81 ? -12.423 22.190 26.499 1.00 90.12 81 CYS A O 1
ATOM 564 N N . ARG A 1 82 ? -14.416 23.025 25.912 1.00 88.62 82 ARG A N 1
ATOM 565 C CA . ARG A 1 82 ? -14.373 24.173 26.828 1.00 88.62 82 ARG A CA 1
ATOM 566 C C . ARG A 1 82 ? -15.676 24.245 27.606 1.00 88.62 82 ARG A C 1
ATOM 568 O O . ARG A 1 82 ? -16.752 24.267 27.024 1.00 88.62 82 ARG A O 1
ATOM 575 N N . ASN A 1 83 ? -15.574 24.305 28.933 1.00 87.19 83 ASN A N 1
ATOM 576 C CA . ASN A 1 83 ? -16.732 24.349 29.836 1.00 87.19 83 ASN A CA 1
ATOM 577 C C . ASN A 1 83 ? -17.727 23.190 29.616 1.00 87.19 83 ASN A C 1
ATOM 579 O O . ASN A 1 83 ? -18.933 23.383 29.728 1.00 87.19 83 ASN A O 1
ATOM 583 N N . GLY A 1 84 ? -17.214 22.001 29.287 1.00 80.94 84 GLY A N 1
ATOM 584 C CA . GLY A 1 84 ? -18.033 20.813 29.048 1.00 80.94 84 GLY A CA 1
ATOM 585 C C . GLY A 1 84 ? -18.754 20.788 27.698 1.00 80.94 84 GLY A C 1
ATOM 586 O O . GLY A 1 84 ? -19.656 19.972 27.521 1.00 80.94 84 GLY A O 1
ATOM 587 N N . VAL A 1 85 ? -18.371 21.658 26.753 1.00 85.94 85 VAL A N 1
ATOM 588 C CA . VAL A 1 85 ? -18.922 21.690 25.391 1.00 85.94 85 VAL A CA 1
ATOM 589 C C . VAL A 1 85 ? -17.801 21.738 24.347 1.00 85.94 85 VAL A C 1
ATOM 591 O O . VAL A 1 85 ? -16.828 22.485 24.499 1.00 85.94 85 VAL A O 1
ATOM 594 N N . TRP A 1 86 ? -17.916 20.939 23.288 1.00 86.00 86 TRP A N 1
ATOM 595 C CA . TRP A 1 86 ? -17.035 21.007 22.122 1.00 86.00 86 TRP A CA 1
ATOM 596 C C . TRP A 1 86 ? -17.281 22.295 21.335 1.00 86.00 86 TRP A C 1
ATOM 598 O O . TRP A 1 86 ? -18.423 22.643 21.048 1.00 86.00 86 TRP A O 1
ATOM 608 N N . GLY A 1 87 ? -16.206 23.012 21.003 1.00 88.19 87 GLY A N 1
ATOM 609 C CA . GLY A 1 87 ? -16.279 24.210 20.165 1.00 88.19 87 GLY A CA 1
ATOM 610 C C . GLY A 1 87 ? -16.233 23.929 18.660 1.00 88.19 87 GLY A C 1
ATOM 611 O O . GLY A 1 87 ? -16.063 22.791 18.215 1.00 88.19 87 GLY A O 1
ATOM 612 N N . THR A 1 88 ? -16.287 25.009 17.880 1.00 90.12 88 THR A N 1
ATOM 613 C CA . THR A 1 88 ? -16.157 24.973 16.419 1.00 90.12 88 THR A CA 1
ATOM 614 C C . THR A 1 88 ? -14.806 24.411 15.978 1.00 90.12 88 THR A C 1
ATOM 616 O O . THR A 1 88 ? -13.823 24.440 16.721 1.00 90.12 88 THR A O 1
ATOM 619 N N . CYS A 1 89 ? -14.732 23.954 14.727 1.00 88.06 89 CYS A N 1
ATOM 620 C CA . CYS A 1 89 ? -13.480 23.466 14.166 1.00 88.06 89 CYS A CA 1
ATOM 621 C C . CYS A 1 89 ? -12.494 24.606 13.871 1.00 88.06 89 CYS A C 1
ATOM 623 O O . CYS A 1 89 ? -12.767 25.466 13.032 1.00 88.06 89 CYS A O 1
ATOM 625 N N . GLU A 1 90 ? -11.338 24.607 14.533 1.00 93.25 90 GLU A N 1
ATOM 626 C CA . GLU A 1 90 ? -10.230 25.514 14.234 1.00 93.25 90 GLU A CA 1
ATOM 627 C C . GLU A 1 90 ? -9.387 24.891 13.109 1.00 93.25 90 GLU A C 1
ATOM 629 O O . GLU A 1 90 ? -8.575 23.996 13.344 1.00 93.25 90 GLU A O 1
ATOM 634 N N . ILE A 1 91 ? -9.624 25.327 11.866 1.00 90.38 91 ILE A N 1
ATOM 635 C CA . ILE A 1 91 ? -8.980 24.769 10.666 1.00 90.38 91 ILE A CA 1
ATOM 636 C C . ILE A 1 91 ? -7.480 25.074 10.665 1.00 90.38 91 ILE A C 1
ATOM 638 O O . ILE A 1 91 ? -7.063 26.232 10.717 1.00 90.38 91 ILE A O 1
ATOM 642 N N . THR A 1 92 ? -6.672 24.022 10.570 1.00 89.06 92 THR A N 1
ATOM 643 C CA . THR A 1 92 ? -5.204 24.080 10.555 1.00 89.06 92 THR A CA 1
ATOM 644 C C . THR A 1 92 ? -4.614 23.682 9.204 1.00 89.06 92 THR A C 1
ATOM 646 O O . THR A 1 92 ? -3.458 24.005 8.929 1.00 89.06 92 THR A O 1
ATOM 649 N N . GLY A 1 93 ? -5.396 23.031 8.340 1.00 83.25 93 GLY A N 1
ATOM 650 C CA . GLY A 1 93 ? -4.994 22.652 6.990 1.00 83.25 93 GLY A CA 1
ATOM 651 C C . GLY A 1 93 ? -6.185 22.495 6.052 1.00 83.25 93 GLY A C 1
ATOM 652 O O . GLY A 1 93 ? -7.323 22.341 6.489 1.00 83.25 93 GLY A O 1
ATOM 653 N N . THR A 1 94 ? -5.923 22.530 4.749 1.00 86.62 94 THR A N 1
ATOM 654 C CA . THR A 1 94 ? -6.932 22.295 3.711 1.00 86.62 94 THR A CA 1
ATOM 655 C C . THR A 1 94 ? -6.418 21.293 2.695 1.00 86.62 94 THR A C 1
ATOM 657 O O . THR A 1 94 ? -5.215 21.231 2.437 1.00 86.62 94 THR A O 1
ATOM 660 N N . TYR A 1 95 ? -7.328 20.537 2.101 1.00 82.69 95 TYR A N 1
ATOM 661 C CA . TYR A 1 95 ? -7.048 19.607 1.019 1.00 82.69 95 TYR A CA 1
ATOM 662 C C . TYR A 1 95 ? -8.196 19.613 0.006 1.00 82.69 95 TYR A C 1
ATOM 664 O O . TYR A 1 95 ? -9.329 19.965 0.330 1.00 82.69 95 TYR A O 1
ATOM 672 N N . GLU A 1 96 ? -7.882 19.266 -1.235 1.00 84.31 96 GLU A N 1
ATOM 673 C CA . GLU A 1 96 ? -8.818 19.289 -2.356 1.00 84.31 96 GLU A CA 1
ATOM 674 C C . GLU A 1 96 ? -9.154 17.856 -2.769 1.00 84.31 96 GLU A C 1
ATOM 676 O O . GLU A 1 96 ? -8.275 16.996 -2.860 1.00 84.31 96 GLU A O 1
ATOM 681 N N . LEU A 1 97 ? -10.442 17.592 -2.958 1.00 74.00 97 LEU A N 1
ATOM 682 C CA . LEU A 1 97 ? -10.975 16.314 -3.396 1.00 74.00 97 LEU A CA 1
ATOM 683 C C . LEU A 1 97 ? -11.479 16.454 -4.826 1.00 74.00 97 LEU A C 1
ATOM 685 O O . LEU A 1 97 ? -12.402 17.222 -5.104 1.00 74.00 97 LEU A O 1
ATOM 689 N N . GLU A 1 98 ? -10.891 15.676 -5.722 1.00 74.25 98 GLU A N 1
ATOM 690 C CA . GLU A 1 98 ? -11.390 15.530 -7.084 1.00 74.25 98 GLU A CA 1
ATOM 691 C C . GLU A 1 98 ? -12.771 14.851 -7.083 1.00 74.25 98 GLU A C 1
ATOM 693 O O . GLU A 1 98 ? -13.055 14.024 -6.206 1.00 74.25 98 GLU A O 1
ATOM 698 N N . PRO A 1 99 ? -13.647 15.156 -8.057 1.00 62.59 99 PRO A N 1
ATOM 699 C CA . PRO A 1 99 ? -14.942 14.500 -8.177 1.00 62.59 99 PRO A CA 1
ATOM 700 C C . PRO A 1 99 ? -14.758 12.980 -8.285 1.00 62.59 99 PRO A C 1
ATOM 702 O O . PRO A 1 99 ? -14.163 12.468 -9.236 1.00 62.59 99 PRO A O 1
ATOM 705 N N . SER A 1 100 ? -15.259 12.246 -7.289 1.00 58.28 100 SER A N 1
ATOM 706 C CA . SER A 1 100 ? -15.100 10.797 -7.235 1.00 58.28 100 SER A CA 1
ATOM 707 C C . SER A 1 100 ? -15.956 10.098 -8.294 1.00 58.28 100 SER A C 1
ATOM 709 O O . SER A 1 100 ? -17.100 10.467 -8.571 1.00 58.28 100 SER A O 1
ATOM 711 N N . LEU A 1 101 ? -15.396 9.043 -8.891 1.00 45.97 101 LEU A N 1
ATOM 712 C CA . LEU A 1 101 ? -16.177 8.046 -9.617 1.00 45.97 101 LEU A CA 1
ATOM 713 C C . LEU A 1 101 ? -17.030 7.276 -8.598 1.00 45.97 101 LEU A C 1
ATOM 715 O O . LEU A 1 101 ? -16.582 7.035 -7.479 1.00 45.97 101 LEU A O 1
ATOM 719 N N . ALA A 1 102 ? -18.261 6.927 -8.983 1.00 48.28 102 ALA A N 1
ATOM 720 C CA . ALA A 1 102 ? -19.261 6.305 -8.114 1.00 48.28 102 ALA A CA 1
ATOM 721 C C . ALA A 1 102 ? -18.672 5.223 -7.187 1.00 48.28 102 ALA A C 1
ATOM 723 O O . ALA A 1 102 ? -17.906 4.365 -7.631 1.00 48.28 102 ALA A O 1
ATOM 724 N N . ALA A 1 103 ? -19.058 5.257 -5.908 1.00 47.00 103 ALA A N 1
ATOM 725 C CA . ALA A 1 103 ? -18.626 4.270 -4.928 1.00 47.00 103 ALA A CA 1
ATOM 726 C C . ALA A 1 103 ? -18.957 2.846 -5.413 1.00 47.00 103 ALA A C 1
ATOM 728 O O . ALA A 1 103 ? -20.100 2.543 -5.754 1.00 47.00 103 ALA A O 1
ATOM 729 N N . LEU A 1 104 ? -17.950 1.967 -5.427 1.00 42.53 104 LEU A N 1
ATOM 730 C CA . LEU A 1 104 ? -18.100 0.541 -5.759 1.00 42.53 104 LEU A CA 1
ATOM 731 C C . LEU A 1 104 ? -18.827 -0.251 -4.659 1.00 42.53 104 LEU A C 1
ATOM 733 O O . LEU A 1 104 ? -19.176 -1.411 -4.870 1.00 42.53 104 LEU A O 1
ATOM 737 N N . VAL A 1 105 ? -19.040 0.365 -3.493 1.00 40.06 105 VAL A N 1
ATOM 738 C CA . VAL A 1 105 ? -19.704 -0.226 -2.330 1.00 40.06 105 VAL A CA 1
ATOM 739 C C . VAL A 1 105 ? -20.800 0.732 -1.855 1.00 40.06 105 VAL A C 1
ATOM 741 O O . VAL A 1 105 ? -20.565 1.929 -1.710 1.00 40.06 105 VAL A O 1
ATOM 744 N N . THR A 1 106 ? -22.010 0.214 -1.645 1.00 53.69 106 THR A N 1
ATOM 745 C CA . THR A 1 106 ? -23.230 0.980 -1.320 1.00 53.69 106 THR A CA 1
ATOM 746 C C . THR A 1 106 ? -23.308 1.449 0.141 1.00 53.69 106 THR A C 1
ATOM 748 O O . THR A 1 106 ? -24.115 2.321 0.461 1.00 53.69 106 THR A O 1
ATOM 751 N N . VAL A 1 107 ? -22.469 0.890 1.018 1.00 55.34 107 VAL A N 1
ATOM 752 C CA . VAL A 1 107 ? -22.322 1.196 2.451 1.00 55.34 107 VAL A CA 1
ATOM 753 C C . VAL A 1 107 ? -20.869 0.936 2.876 1.00 55.34 107 VAL A C 1
ATOM 755 O O . VAL A 1 107 ? -20.216 0.091 2.263 1.00 55.34 107 VAL A O 1
ATOM 758 N N . PRO A 1 108 ? -20.345 1.592 3.925 1.00 61.28 108 PRO A N 1
ATOM 759 C CA . PRO A 1 108 ? -20.981 2.606 4.770 1.00 61.28 108 PRO A CA 1
ATOM 760 C C . PRO A 1 108 ? -21.035 3.998 4.107 1.00 61.28 108 PRO A C 1
ATOM 762 O O . PRO A 1 108 ? -20.190 4.348 3.285 1.00 61.28 108 PRO A O 1
ATOM 765 N N . ARG A 1 109 ? -22.054 4.797 4.450 1.00 69.06 109 ARG A N 1
ATOM 766 C CA . ARG A 1 109 ? -22.210 6.187 3.988 1.00 69.06 109 ARG A CA 1
ATOM 767 C C . ARG A 1 109 ? -21.223 7.081 4.734 1.00 69.06 109 ARG A C 1
ATOM 769 O O . ARG A 1 109 ? -21.106 6.971 5.947 1.00 69.06 109 ARG A O 1
ATOM 776 N N . SER A 1 110 ? -20.542 7.984 4.037 1.00 70.56 110 SER A N 1
ATOM 777 C CA . SER A 1 110 ? -19.697 8.988 4.697 1.00 70.56 110 SER A CA 1
ATOM 778 C C . SER A 1 110 ? -20.548 9.937 5.556 1.00 70.56 110 SER A C 1
ATOM 780 O O . SER A 1 110 ? -21.664 10.294 5.170 1.00 70.56 110 SER A O 1
ATOM 782 N N . CYS A 1 111 ? -20.030 10.346 6.716 1.00 71.50 111 CYS A N 1
ATOM 783 C CA . CYS A 1 111 ? -20.661 11.362 7.570 1.00 71.50 111 CYS A CA 1
ATOM 784 C C . CYS A 1 111 ? -20.662 12.752 6.922 1.00 71.50 111 CYS A C 1
ATOM 786 O O . CYS A 1 111 ? -21.528 13.573 7.206 1.00 71.50 111 CYS A O 1
ATOM 788 N N . GLY A 1 112 ? -19.696 12.993 6.040 1.00 74.12 112 GLY A N 1
ATOM 789 C CA . GLY A 1 112 ? -19.522 14.206 5.263 1.00 74.12 112 GLY A CA 1
ATOM 790 C C . GLY A 1 112 ? -18.303 14.037 4.364 1.00 74.12 112 GLY A C 1
ATOM 791 O O . GLY A 1 112 ? -17.309 13.454 4.778 1.00 74.12 112 GLY A O 1
ATOM 792 N N . ILE A 1 113 ? -18.357 14.554 3.135 1.00 74.88 113 ILE A N 1
ATOM 793 C CA . ILE A 1 113 ? -17.294 14.353 2.130 1.00 74.88 113 ILE A CA 1
ATOM 794 C C . ILE A 1 113 ? -15.901 14.814 2.601 1.00 74.88 113 ILE A C 1
ATOM 796 O O . ILE A 1 113 ? -14.897 14.309 2.116 1.00 74.88 113 ILE A O 1
ATOM 800 N N . CYS A 1 114 ? -15.850 15.739 3.563 1.00 80.38 114 CYS A N 1
ATOM 801 C CA . CYS A 1 114 ? -14.620 16.256 4.154 1.00 80.38 114 CYS A CA 1
ATOM 802 C C . CYS A 1 114 ? -14.147 15.512 5.408 1.00 80.38 114 CYS A C 1
ATOM 804 O O . CYS A 1 114 ? -13.118 15.890 5.958 1.00 80.38 114 CYS A O 1
ATOM 806 N N . ASP A 1 115 ? -14.863 14.485 5.866 1.00 80.69 115 ASP A N 1
ATOM 807 C CA . ASP A 1 115 ? -14.442 13.620 6.968 1.00 80.69 115 ASP A CA 1
ATOM 808 C C . ASP A 1 115 ? -14.184 12.195 6.436 1.00 80.69 115 ASP A C 1
ATOM 810 O O . ASP A 1 115 ? -15.114 11.384 6.331 1.00 80.69 115 ASP A O 1
ATOM 814 N N . PRO A 1 116 ? -12.934 11.882 6.043 1.00 71.19 116 PRO A N 1
ATOM 815 C CA . PRO A 1 116 ? -12.586 10.589 5.458 1.00 71.19 116 PRO A CA 1
ATOM 816 C C . PRO A 1 116 ? -12.543 9.456 6.491 1.00 71.19 116 PRO A C 1
ATOM 818 O O . PRO A 1 116 ? -12.615 8.287 6.112 1.00 71.19 116 PRO A O 1
ATOM 821 N N . ASP A 1 117 ? -12.451 9.783 7.780 1.00 70.19 117 ASP A N 1
ATOM 822 C CA . ASP A 1 117 ? -12.381 8.806 8.872 1.00 70.19 117 ASP A CA 1
ATOM 823 C C . ASP A 1 117 ? -13.775 8.382 9.347 1.00 70.19 117 ASP A C 1
ATOM 825 O O . ASP A 1 117 ? -13.932 7.501 10.199 1.00 70.19 117 ASP A O 1
ATOM 829 N N . CYS A 1 118 ? -14.807 9.019 8.797 1.00 69.00 118 CYS A N 1
ATOM 830 C CA . CYS A 1 118 ? -16.157 8.924 9.289 1.00 69.00 118 CYS A CA 1
ATOM 831 C C . CYS A 1 118 ? -17.089 8.325 8.248 1.00 69.00 118 CYS A C 1
ATOM 833 O O . CYS A 1 118 ? -17.500 8.960 7.273 1.00 69.00 118 CYS A O 1
ATOM 835 N N . ALA A 1 119 ? -17.510 7.098 8.532 1.00 71.19 119 ALA A N 1
ATOM 836 C CA . ALA A 1 119 ? -18.603 6.456 7.834 1.00 71.19 119 ALA A CA 1
ATOM 837 C C . ALA A 1 119 ? -19.604 5.867 8.833 1.00 71.19 119 ALA A C 1
ATOM 839 O O . ALA A 1 119 ? -19.264 5.541 9.972 1.00 71.19 119 ALA A O 1
ATOM 840 N N . TYR A 1 120 ? -20.857 5.760 8.413 1.00 61.47 120 TYR A N 1
ATOM 841 C CA . TYR A 1 120 ? -21.933 5.141 9.166 1.00 61.47 120 TYR A CA 1
ATOM 842 C C . TYR A 1 120 ? -22.726 4.200 8.263 1.00 61.47 120 TYR A C 1
ATOM 844 O O . TYR A 1 120 ? -22.906 4.431 7.066 1.00 61.47 120 TYR A O 1
ATOM 852 N N . ALA A 1 121 ? -23.215 3.121 8.850 1.00 63.09 121 ALA A N 1
ATOM 853 C CA . ALA A 1 121 ? -24.232 2.278 8.257 1.00 63.09 121 ALA A CA 1
ATOM 854 C C . ALA A 1 121 ? -25.350 2.160 9.287 1.00 63.09 121 ALA A C 1
ATOM 856 O O . ALA A 1 121 ? -25.083 1.875 10.453 1.00 63.09 121 ALA A O 1
ATOM 857 N N . CYS A 1 122 ? -26.578 2.433 8.859 1.00 61.97 122 CYS A N 1
ATOM 858 C CA . CYS A 1 122 ? -27.754 2.110 9.648 1.00 61.97 122 CYS A CA 1
ATOM 859 C C . CYS A 1 122 ? -28.246 0.755 9.164 1.00 61.97 122 CYS A C 1
ATOM 861 O O . CYS A 1 122 ? -28.481 0.589 7.966 1.00 61.97 122 CYS A O 1
ATOM 863 N N . ASP A 1 123 ? -28.386 -0.179 10.091 1.00 60.31 123 ASP A N 1
ATOM 864 C CA . ASP A 1 123 ? -29.033 -1.457 9.848 1.00 60.31 123 ASP A CA 1
ATOM 865 C C . ASP A 1 123 ? -30.174 -1.618 10.852 1.00 60.31 123 ASP A C 1
ATOM 867 O O . ASP A 1 123 ? -30.054 -1.201 12.009 1.00 60.31 123 ASP A O 1
ATOM 871 N N . TYR A 1 124 ? -31.294 -2.167 10.394 1.00 62.81 124 TYR A N 1
ATOM 872 C CA . TYR A 1 124 ? -32.483 -2.378 11.209 1.00 62.81 124 TYR A CA 1
ATOM 873 C C . TYR A 1 124 ? -32.764 -3.876 11.244 1.00 62.81 124 TYR A C 1
ATOM 875 O O . TYR A 1 124 ? -33.082 -4.434 10.193 1.00 62.81 124 TYR A O 1
ATOM 883 N N . PRO A 1 125 ? -32.707 -4.520 12.425 1.00 54.41 125 PRO A N 1
ATOM 884 C CA . PRO A 1 125 ? -32.995 -5.940 12.534 1.00 54.41 125 PRO A CA 1
ATOM 885 C C . PRO A 1 125 ? -34.364 -6.260 11.932 1.00 54.41 125 PRO A C 1
ATOM 887 O O . PRO A 1 125 ? -35.396 -5.728 12.348 1.00 54.41 125 PRO A O 1
ATOM 890 N N . SER A 1 126 ? -34.369 -7.140 10.945 1.00 60.00 126 SER A N 1
ATOM 891 C CA . SER A 1 126 ? -35.551 -7.677 10.295 1.00 60.00 126 SER A CA 1
ATOM 892 C C . SER A 1 126 ? -35.826 -9.103 10.774 1.00 60.00 126 SER A C 1
ATOM 894 O O . SER A 1 126 ? -34.998 -9.768 11.400 1.00 60.00 126 SER A O 1
ATOM 896 N N . ALA A 1 127 ? -36.999 -9.633 10.423 1.00 53.38 127 ALA A N 1
ATOM 897 C CA . ALA A 1 127 ? -37.320 -11.037 10.681 1.00 53.38 127 ALA A CA 1
ATOM 898 C C . ALA A 1 127 ? -36.361 -12.020 9.968 1.00 53.38 127 ALA A C 1
ATOM 900 O O . ALA A 1 127 ? -36.301 -13.189 10.352 1.00 53.38 127 ALA A O 1
ATOM 901 N N . ALA A 1 128 ? -35.624 -11.564 8.946 1.00 59.69 128 ALA A N 1
ATOM 902 C CA . ALA A 1 128 ? -34.613 -12.357 8.252 1.00 59.69 128 ALA A CA 1
ATOM 903 C C . ALA A 1 128 ? -33.277 -12.425 9.013 1.00 59.69 128 ALA A C 1
ATOM 905 O O . ALA A 1 128 ? -32.552 -13.402 8.837 1.00 59.69 128 ALA A O 1
ATOM 906 N N . ASP A 1 129 ? -32.989 -11.454 9.886 1.00 54.34 129 ASP A N 1
ATOM 907 C CA . ASP A 1 129 ? -31.752 -11.391 10.682 1.00 54.34 129 ASP A CA 1
ATOM 908 C C . ASP A 1 129 ? -31.817 -12.276 11.932 1.00 54.34 129 ASP A C 1
ATOM 910 O O . ASP A 1 129 ? -30.795 -12.686 12.479 1.00 54.34 129 ASP A O 1
ATOM 914 N N . LEU A 1 130 ? -33.033 -12.624 12.367 1.00 55.56 130 LEU A N 1
ATOM 915 C CA . LEU A 1 130 ? -33.291 -13.451 13.548 1.00 55.56 130 LEU A CA 1
ATOM 916 C C . LEU A 1 130 ? -34.184 -14.672 13.238 1.00 55.56 130 LEU A C 1
ATOM 918 O O . LEU A 1 130 ? -35.199 -14.883 13.920 1.00 55.56 130 LEU A O 1
ATOM 922 N N . PRO A 1 131 ? -33.853 -15.512 12.235 1.00 52.44 131 PRO A N 1
ATOM 923 C CA . PRO A 1 131 ? -34.730 -16.591 11.802 1.00 52.44 131 PRO A CA 1
ATOM 924 C C . PRO A 1 131 ? -34.898 -17.624 12.925 1.00 52.44 131 PRO A C 1
ATOM 926 O O . PRO A 1 131 ? -33.982 -18.368 13.270 1.00 52.44 131 PRO A O 1
ATOM 929 N N . GLY A 1 132 ? -36.095 -17.655 13.517 1.00 51.19 132 GLY A N 1
ATOM 930 C CA . GLY A 1 132 ? -36.448 -18.548 14.624 1.00 51.19 132 GLY A CA 1
ATOM 931 C C . GLY A 1 132 ? -35.995 -18.097 16.020 1.00 51.19 132 GLY A C 1
ATOM 932 O O . GLY A 1 132 ? -36.283 -18.814 16.972 1.00 51.19 132 GLY A O 1
ATOM 933 N N . ARG A 1 133 ? -35.329 -16.938 16.159 1.00 50.41 133 ARG A N 1
ATOM 934 C CA . ARG A 1 133 ? -34.817 -16.412 17.447 1.00 50.41 133 ARG A CA 1
ATOM 935 C C . ARG A 1 133 ? -35.247 -14.972 17.779 1.00 50.41 133 ARG A C 1
ATOM 937 O O . ARG A 1 133 ? -34.927 -14.485 18.852 1.00 50.41 133 ARG A O 1
ATOM 944 N N . GLY A 1 134 ? -35.983 -14.299 16.890 1.00 56.03 134 GLY A N 1
ATOM 945 C CA . GLY A 1 134 ? -36.428 -12.902 17.059 1.00 56.03 134 GLY A CA 1
ATOM 946 C C . GLY A 1 134 ? -37.936 -12.714 17.226 1.00 56.03 134 GLY A C 1
ATOM 947 O O . GLY A 1 134 ? -38.473 -11.678 16.839 1.00 56.03 134 GLY A O 1
ATOM 948 N N . VAL A 1 135 ? -38.664 -13.720 17.719 1.00 54.84 135 VAL A N 1
ATOM 949 C CA . VAL A 1 135 ? -40.126 -13.619 17.838 1.00 54.84 135 VAL A CA 1
ATOM 950 C C . VAL A 1 135 ? -40.480 -12.582 18.906 1.00 54.84 135 VAL A C 1
ATOM 952 O O . VAL A 1 135 ? -40.237 -12.797 20.086 1.00 54.84 135 VAL A O 1
ATOM 955 N N . GLY A 1 136 ? -41.089 -11.470 18.486 1.00 58.31 136 GLY A N 1
ATOM 956 C CA . GLY A 1 136 ? -41.567 -10.434 19.402 1.00 58.31 136 GLY A CA 1
ATOM 957 C C . GLY A 1 136 ? -40.546 -9.355 19.760 1.00 58.31 136 GLY A C 1
ATOM 958 O O . GLY A 1 136 ? -40.800 -8.646 20.719 1.00 58.31 136 GLY A O 1
ATOM 959 N N . VAL A 1 137 ? -39.449 -9.200 19.007 1.00 63.59 137 VAL A N 1
ATOM 960 C CA . VAL A 1 137 ? -38.547 -8.031 19.075 1.00 63.59 137 VAL A CA 1
ATOM 961 C C . VAL A 1 137 ? -38.803 -7.143 17.856 1.00 63.59 137 VAL A C 1
ATOM 963 O O . VAL A 1 137 ? -38.800 -7.632 16.727 1.00 63.59 137 VAL A O 1
ATOM 966 N N . VAL A 1 138 ? -39.045 -5.849 18.064 1.00 65.31 138 VAL A N 1
ATOM 967 C CA . VAL A 1 138 ? -39.274 -4.859 16.997 1.00 65.31 138 VAL A CA 1
ATOM 968 C C . VAL A 1 138 ? -38.415 -3.623 17.267 1.00 65.31 138 VAL A C 1
ATOM 970 O O . VAL A 1 138 ? -38.242 -3.239 18.418 1.00 65.31 138 VAL A O 1
ATOM 973 N N . PHE A 1 139 ? -37.864 -2.996 16.226 1.00 66.81 139 PHE A N 1
ATOM 974 C CA . PHE A 1 139 ? -37.215 -1.688 16.355 1.00 66.81 139 PHE A CA 1
ATOM 975 C C . PHE A 1 139 ? -38.271 -0.573 16.397 1.00 66.81 139 PHE A C 1
ATOM 977 O O . PHE A 1 139 ? -39.114 -0.498 15.501 1.00 66.81 139 PHE A O 1
ATOM 984 N N . ASP A 1 140 ? -38.224 0.286 17.418 1.00 63.97 140 ASP A N 1
ATOM 985 C CA . ASP A 1 140 ? -39.044 1.493 17.529 1.00 63.97 140 ASP A CA 1
ATOM 986 C C . ASP A 1 140 ? -38.2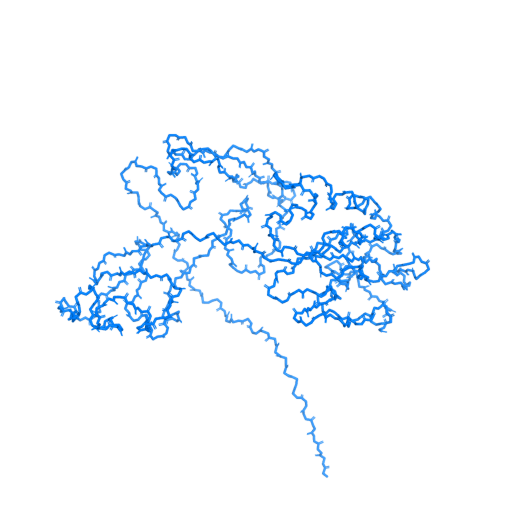63 2.710 16.992 1.00 63.97 140 ASP A C 1
ATOM 988 O O . ASP A 1 140 ? -37.366 3.228 17.667 1.00 63.97 140 ASP A O 1
ATOM 992 N N . PRO A 1 141 ? -38.584 3.201 15.781 1.00 56.53 141 PRO A N 1
ATOM 993 C CA . PRO A 1 141 ? -37.886 4.336 15.190 1.00 56.53 141 PRO A CA 1
ATOM 994 C C . PRO A 1 141 ? -38.203 5.676 15.866 1.00 56.53 141 PRO A C 1
ATOM 996 O O . PRO A 1 141 ? -37.438 6.621 15.687 1.00 56.53 141 PRO A O 1
ATOM 999 N N . ALA A 1 142 ? -39.300 5.793 16.624 1.00 62.41 142 ALA A N 1
ATOM 1000 C CA . ALA A 1 142 ? -39.642 7.030 17.325 1.00 62.41 142 ALA A CA 1
ATOM 1001 C C . ALA A 1 142 ? -38.776 7.234 18.576 1.00 62.41 142 ALA A C 1
ATOM 1003 O O . ALA A 1 142 ? -38.468 8.368 18.937 1.00 62.41 142 ALA A O 1
ATOM 1004 N N . GLU A 1 143 ? -38.357 6.138 19.204 1.00 60.34 143 GLU A N 1
ATOM 1005 C CA . GLU A 1 143 ? -37.538 6.148 20.417 1.00 60.34 143 GLU A CA 1
ATOM 1006 C C . GLU A 1 143 ? -36.090 5.671 20.182 1.00 60.34 143 GLU A C 1
ATOM 1008 O O . GLU A 1 143 ? -35.261 5.722 21.086 1.00 60.34 143 GLU A O 1
ATOM 1013 N N . SER A 1 144 ? -35.747 5.289 18.945 1.00 59.41 144 SER A N 1
ATOM 1014 C CA . SER A 1 144 ? -34.396 4.870 18.531 1.00 59.41 144 SER A CA 1
ATOM 1015 C C . SER A 1 144 ? -33.856 3.651 19.291 1.00 59.41 144 SER A C 1
ATOM 1017 O O . SER A 1 144 ? -32.668 3.598 19.622 1.00 59.41 144 SER A O 1
ATOM 1019 N N . GLY A 1 145 ? -34.715 2.665 19.556 1.00 65.81 145 GLY A N 1
ATOM 1020 C CA . GLY A 1 145 ? -34.374 1.501 20.375 1.00 65.81 145 GLY A CA 1
ATOM 1021 C C . GLY A 1 145 ? -35.149 0.234 20.019 1.00 65.81 145 GLY A C 1
ATOM 1022 O O . GLY A 1 145 ? -36.048 0.238 19.182 1.00 65.81 145 GLY A O 1
ATOM 1023 N N . LEU A 1 146 ? -34.792 -0.880 20.658 1.00 66.94 146 LEU A N 1
ATOM 1024 C CA . LEU A 1 146 ? -35.513 -2.152 20.532 1.00 66.94 146 LEU A CA 1
ATOM 1025 C C . LEU A 1 146 ? -36.646 -2.231 21.562 1.00 66.94 146 LEU A C 1
ATOM 1027 O O . LEU A 1 146 ? -36.458 -1.835 22.711 1.00 66.94 146 LEU A O 1
ATOM 1031 N N . VAL A 1 147 ? -37.798 -2.780 21.169 1.00 69.31 147 VAL A N 1
ATOM 1032 C CA . VAL A 1 147 ? -38.972 -2.991 22.028 1.00 69.31 147 VAL A CA 1
ATOM 1033 C C . VAL A 1 147 ? -39.542 -4.405 21.871 1.00 69.31 147 VAL A C 1
ATOM 1035 O O . VAL A 1 147 ? -39.472 -5.013 20.800 1.00 69.31 147 VAL A O 1
ATOM 1038 N N . LEU A 1 148 ? -40.145 -4.918 22.947 1.00 66.75 148 LEU A N 1
ATOM 1039 C CA . LEU A 1 148 ? -40.930 -6.153 22.953 1.00 66.75 148 LEU A CA 1
ATOM 1040 C C . LEU A 1 148 ? -42.437 -5.823 22.912 1.00 66.75 148 LEU A C 1
ATOM 1042 O O . LEU A 1 148 ? -43.028 -5.586 23.972 1.00 66.75 148 LEU A O 1
ATOM 1046 N N . PRO A 1 149 ? -43.092 -5.762 21.732 1.00 60.47 149 PRO A N 1
ATOM 1047 C CA . PRO A 1 149 ? -44.521 -5.475 21.656 1.00 60.47 149 PRO A CA 1
ATOM 1048 C C . PRO A 1 149 ? -45.366 -6.560 22.330 1.00 60.47 149 PRO A C 1
ATOM 1050 O O . PRO A 1 149 ? -45.141 -7.760 22.168 1.00 60.47 149 PRO A O 1
ATOM 1053 N N . ALA A 1 150 ? -46.421 -6.133 23.023 1.00 57.31 150 ALA A N 1
ATOM 1054 C CA . ALA A 1 150 ? -47.452 -7.047 23.494 1.00 57.31 150 ALA A CA 1
ATOM 1055 C C . ALA A 1 150 ? -48.146 -7.704 22.285 1.00 57.31 150 ALA A C 1
ATOM 1057 O O . ALA A 1 150 ? -48.700 -7.018 21.423 1.00 57.31 150 ALA A O 1
ATOM 1058 N N . GLY A 1 151 ? -48.112 -9.038 22.202 1.00 50.84 151 GLY A N 1
ATOM 1059 C CA . GLY A 1 151 ? -48.762 -9.777 21.117 1.00 50.84 151 GLY A CA 1
ATOM 1060 C C . GLY A 1 151 ? -50.281 -9.530 21.053 1.00 50.84 151 GLY A C 1
ATOM 1061 O O . GLY A 1 151 ? -50.892 -9.142 22.057 1.00 50.84 151 GLY A O 1
ATOM 1062 N N . PRO A 1 152 ? -50.929 -9.776 19.895 1.00 40.50 152 PRO A N 1
ATOM 1063 C CA . PRO A 1 152 ? -52.360 -9.548 19.706 1.00 40.50 152 PRO A CA 1
ATOM 1064 C C . PRO A 1 152 ? -53.174 -10.543 20.551 1.00 40.50 152 PRO A C 1
ATOM 1066 O O . PRO A 1 152 ? -53.530 -11.627 20.100 1.00 40.50 152 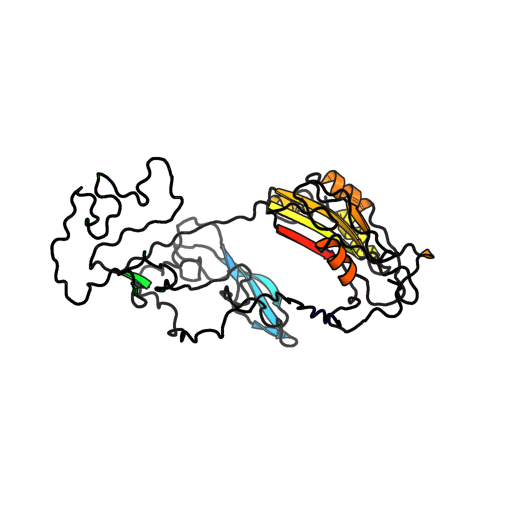PRO A O 1
ATOM 1069 N N . GLY A 1 153 ? -53.436 -10.179 21.810 1.00 48.31 153 GLY A N 1
ATOM 1070 C CA . GLY A 1 153 ? -54.228 -10.963 22.764 1.00 48.31 153 GLY A CA 1
ATOM 1071 C C . GLY A 1 153 ? -53.745 -10.973 24.222 1.00 48.31 153 GLY A C 1
ATOM 1072 O O . GLY A 1 153 ? -54.454 -11.520 25.063 1.00 48.31 153 GLY A O 1
ATOM 1073 N N . GLY A 1 154 ? -52.594 -10.389 24.566 1.00 42.03 154 GLY A N 1
ATOM 1074 C CA . GLY A 1 154 ? -52.013 -10.510 25.911 1.00 42.03 154 GLY A CA 1
ATOM 1075 C C . GLY A 1 154 ? -52.057 -9.224 26.733 1.00 42.03 154 GLY A C 1
ATOM 1076 O O . GLY A 1 154 ? -51.151 -8.405 26.637 1.00 42.03 154 GLY A O 1
ATOM 1077 N N . GLY A 1 155 ? -53.061 -9.077 27.603 1.00 42.69 155 GLY A N 1
ATOM 1078 C CA . GLY A 1 155 ? -52.859 -8.333 28.856 1.00 42.69 155 GLY A CA 1
ATOM 1079 C C . GLY A 1 155 ? -51.805 -9.042 29.725 1.00 42.69 155 GLY A C 1
ATOM 1080 O O . GLY A 1 155 ? -51.403 -10.152 29.369 1.00 42.69 155 GLY A O 1
ATOM 1081 N N . PRO A 1 156 ? -51.356 -8.456 30.851 1.00 43.78 156 PRO A N 1
ATOM 1082 C CA . PRO A 1 156 ? -50.272 -8.998 31.664 1.00 43.78 156 PRO A CA 1
ATOM 1083 C C . PRO A 1 156 ? -50.743 -10.282 32.357 1.00 43.78 156 PRO A C 1
ATOM 1085 O O . PRO A 1 156 ? -51.151 -10.287 33.516 1.00 43.78 156 PRO A O 1
ATOM 1088 N N . GLY A 1 157 ? -50.729 -11.397 31.632 1.00 50.78 157 GLY A N 1
ATOM 1089 C CA . GLY A 1 157 ? -50.540 -12.687 32.256 1.00 50.78 157 GLY A CA 1
ATOM 1090 C C . GLY A 1 157 ? -49.170 -12.610 32.900 1.00 50.78 157 GLY A C 1
ATOM 1091 O O . GLY A 1 157 ? -48.203 -12.288 32.216 1.00 50.78 157 GLY A O 1
ATOM 1092 N N . VAL A 1 158 ? -49.108 -12.811 34.214 1.00 58.38 158 VAL A N 1
ATOM 1093 C CA . VAL A 1 158 ? -47.846 -13.004 34.927 1.00 58.38 158 VAL A CA 1
ATOM 1094 C C . VAL A 1 158 ? -47.149 -14.157 34.219 1.00 58.38 158 VAL A C 1
ATOM 1096 O O . VAL A 1 158 ? -47.538 -15.315 34.382 1.00 58.38 158 VAL A O 1
ATOM 1099 N N . LEU A 1 159 ? -46.211 -13.833 33.336 1.00 62.62 159 LEU A N 1
ATOM 1100 C CA . LEU A 1 159 ? -45.366 -14.836 32.730 1.00 62.62 159 LEU A CA 1
ATOM 1101 C C . LEU A 1 159 ? -44.590 -15.441 33.903 1.00 62.62 159 LEU A C 1
ATOM 1103 O O . LEU A 1 159 ? -44.054 -14.708 34.733 1.00 62.62 159 LEU A O 1
ATOM 1107 N N . THR A 1 160 ? -44.689 -16.761 34.062 1.00 68.19 160 THR A N 1
ATOM 1108 C CA . THR A 1 160 ? -44.015 -17.453 35.167 1.00 68.19 160 THR A CA 1
ATOM 1109 C C . THR A 1 160 ? -42.519 -17.263 34.970 1.00 68.19 160 THR A C 1
ATOM 1111 O O . THR A 1 160 ? -42.047 -17.431 33.857 1.00 68.19 160 THR A O 1
ATOM 1114 N N . ASP A 1 161 ? -41.831 -16.830 36.015 1.00 62.72 161 ASP A N 1
ATOM 1115 C CA . ASP A 1 161 ? -40.377 -16.723 36.097 1.00 62.72 161 ASP A CA 1
ATOM 1116 C C . ASP A 1 161 ? -39.993 -17.680 37.231 1.00 62.72 161 ASP A C 1
ATOM 1118 O O . ASP A 1 161 ? -40.225 -17.398 38.414 1.00 62.72 161 ASP A O 1
ATOM 1122 N N . THR A 1 162 ? -39.615 -18.900 36.851 1.00 72.00 162 THR A N 1
ATOM 1123 C CA . THR A 1 162 ? -39.448 -20.029 37.772 1.00 72.00 162 THR A CA 1
ATOM 1124 C C . THR A 1 162 ? -38.214 -19.863 38.655 1.00 72.00 162 THR A C 1
ATOM 1126 O O . THR A 1 162 ? -38.213 -20.360 39.788 1.00 72.00 162 THR A O 1
ATOM 1129 N N . ASP A 1 163 ? -37.178 -19.173 38.181 1.00 63.94 163 ASP A N 1
ATOM 1130 C CA . ASP A 1 163 ? -35.908 -19.024 38.891 1.00 63.94 163 ASP A CA 1
ATOM 1131 C C . ASP A 1 163 ? -35.672 -17.614 39.470 1.00 63.94 163 ASP A C 1
ATOM 1133 O O . ASP A 1 163 ? -34.795 -17.444 40.324 1.00 63.94 163 ASP A O 1
ATOM 1137 N N . GLY A 1 164 ? -36.536 -16.655 39.131 1.00 61.88 164 GLY A N 1
ATOM 1138 C CA . GLY A 1 164 ? -36.604 -15.322 39.714 1.00 61.88 164 GLY A CA 1
ATOM 1139 C C . GLY A 1 164 ? -35.504 -14.388 39.225 1.00 61.88 164 GLY A C 1
ATOM 1140 O O . GLY A 1 164 ? -35.144 -13.456 39.955 1.00 61.88 164 GLY A O 1
ATOM 1141 N N . ASP A 1 165 ? -34.928 -14.650 38.054 1.00 57.12 165 ASP A N 1
ATOM 1142 C CA . ASP A 1 165 ? -33.836 -13.857 37.497 1.00 57.12 165 ASP A CA 1
ATOM 1143 C C . ASP A 1 165 ? -34.311 -12.610 36.723 1.00 57.12 165 ASP A C 1
ATOM 1145 O O . ASP A 1 165 ? -33.498 -11.753 36.357 1.00 57.12 165 ASP A O 1
ATOM 1149 N N . GLY A 1 166 ? -35.630 -12.452 36.572 1.00 54.25 166 GLY A N 1
ATOM 1150 C CA . GLY A 1 166 ? -36.266 -11.331 35.894 1.00 54.25 166 GLY A CA 1
ATOM 1151 C C . GLY A 1 166 ? -36.592 -11.588 34.422 1.00 54.25 166 GLY A C 1
ATOM 1152 O O . GLY A 1 166 ? -37.140 -10.683 33.781 1.00 54.25 166 GLY A O 1
ATOM 1153 N N . VAL A 1 167 ? -36.306 -12.779 33.883 1.00 57.94 167 VAL A N 1
ATOM 1154 C CA . VAL A 1 167 ? -36.705 -13.219 32.540 1.00 57.94 167 VAL A CA 1
ATOM 1155 C C . VAL A 1 167 ? -37.812 -14.273 32.650 1.00 57.94 167 VAL A C 1
ATOM 1157 O O . VAL A 1 167 ? -37.650 -15.283 33.320 1.00 57.94 167 VAL A O 1
ATOM 1160 N N . PRO A 1 168 ? -38.973 -14.093 31.999 1.00 65.12 168 PRO A N 1
ATOM 1161 C CA . PRO A 1 168 ? -40.024 -15.096 32.110 1.00 65.12 168 PRO A CA 1
ATOM 1162 C C . PRO A 1 168 ? -39.718 -16.400 31.360 1.00 65.12 168 PRO A C 1
ATOM 1164 O O . PRO A 1 168 ? -39.262 -16.340 30.223 1.00 65.12 168 PRO A O 1
ATOM 1167 N N . ASP A 1 169 ? -40.146 -17.549 31.899 1.00 65.38 169 ASP A N 1
ATOM 1168 C CA . ASP A 1 169 ? -39.953 -18.923 31.385 1.00 65.38 169 ASP A CA 1
ATOM 1169 C C . ASP A 1 169 ? -40.291 -19.099 29.892 1.00 65.38 169 ASP A C 1
ATOM 1171 O O . ASP A 1 169 ? -39.784 -19.989 29.219 1.00 65.38 169 ASP A O 1
ATOM 1175 N N . ALA A 1 170 ? -41.207 -18.285 29.358 1.00 63.81 170 ALA A N 1
ATOM 1176 C CA . ALA A 1 170 ? -41.601 -18.330 27.948 1.00 63.81 170 ALA A CA 1
ATOM 1177 C C . ALA A 1 170 ? -40.559 -17.708 26.995 1.00 63.81 170 ALA A C 1
ATOM 1179 O O . ALA A 1 170 ? -40.579 -18.005 25.801 1.00 63.81 170 ALA A O 1
ATOM 1180 N N . GLY A 1 171 ? -39.705 -16.823 27.513 1.00 58.25 171 GLY A N 1
ATOM 1181 C CA . GLY A 1 171 ? -38.566 -16.208 26.828 1.00 58.25 171 GLY A CA 1
ATOM 1182 C C . GLY A 1 171 ? -37.216 -16.592 27.440 1.00 58.25 171 GLY A C 1
ATOM 1183 O O . GLY A 1 171 ? -36.192 -16.115 26.961 1.00 58.25 171 GLY A O 1
ATOM 1184 N N . ASP A 1 172 ? -37.218 -17.437 28.471 1.00 62.59 172 ASP A N 1
ATOM 1185 C CA . ASP A 1 172 ? -36.019 -17.936 29.123 1.00 62.59 172 ASP A CA 1
ATOM 1186 C C . ASP A 1 172 ? -35.621 -19.302 28.546 1.00 62.59 172 ASP A C 1
ATOM 1188 O O . ASP A 1 172 ? -36.281 -20.327 28.736 1.00 62.59 172 ASP A O 1
ATOM 1192 N N . GLU A 1 173 ? -34.518 -19.312 27.801 1.00 61.62 173 GLU A N 1
ATOM 1193 C CA . GLU A 1 173 ? -33.919 -20.540 27.279 1.00 61.62 173 GLU A CA 1
ATOM 1194 C C . GLU A 1 173 ? -33.236 -21.363 28.397 1.00 61.62 173 GLU A C 1
ATOM 1196 O O . GLU A 1 173 ? -32.943 -22.545 28.183 1.00 61.62 173 GLU A O 1
ATOM 1201 N N . CYS A 1 174 ? -33.023 -20.775 29.586 1.00 64.06 174 CYS A N 1
ATOM 1202 C CA . CYS A 1 174 ? -32.268 -21.310 30.720 1.00 64.06 174 CYS A CA 1
ATOM 1203 C C . CYS A 1 174 ? -33.000 -21.150 32.081 1.00 64.06 174 CYS A C 1
ATOM 1205 O O . CYS A 1 174 ? -32.493 -20.434 32.937 1.00 64.06 174 CYS A O 1
ATOM 1207 N N . PRO A 1 175 ? -34.074 -21.921 32.353 1.00 57.34 175 PRO A N 1
ATOM 1208 C CA . PRO A 1 175 ? -34.962 -21.795 33.532 1.00 57.34 175 PRO A CA 1
ATOM 1209 C C . PRO A 1 175 ? -34.352 -22.176 34.901 1.00 57.34 175 PRO A C 1
ATOM 1211 O O . PRO A 1 175 ? -35.010 -22.790 35.747 1.00 57.34 175 PRO A O 1
ATOM 1214 N N . GLY A 1 176 ? -33.070 -21.902 35.140 1.00 60.50 176 GLY A N 1
ATOM 1215 C CA . GLY A 1 176 ? -32.396 -22.139 36.411 1.00 60.50 176 GLY A CA 1
ATOM 1216 C C . GLY A 1 176 ? -31.354 -21.068 36.715 1.00 60.50 176 GLY A C 1
ATOM 1217 O O . GLY A 1 176 ? -30.639 -20.646 35.822 1.00 60.50 176 GLY A O 1
ATOM 1218 N N . ALA A 1 177 ? -31.210 -20.738 38.006 1.00 50.69 177 ALA A N 1
ATOM 1219 C CA . ALA A 1 177 ? -30.476 -19.587 38.546 1.00 50.69 177 ALA A CA 1
ATOM 1220 C C . ALA A 1 177 ? -29.404 -18.946 37.633 1.00 50.69 177 ALA A C 1
ATOM 1222 O O . ALA A 1 177 ? -28.202 -19.234 37.755 1.00 50.69 177 ALA A O 1
ATOM 1223 N N . GLY A 1 178 ? -29.850 -17.981 36.827 1.00 53.38 178 GLY A N 1
ATOM 1224 C CA . GLY A 1 178 ? -29.034 -16.921 36.248 1.00 53.38 178 GLY A CA 1
ATOM 1225 C C . GLY A 1 178 ? -29.024 -16.871 34.723 1.00 53.38 178 GLY A C 1
ATOM 1226 O O . GLY A 1 178 ? -28.467 -17.753 34.076 1.00 53.38 178 GLY A O 1
ATOM 1227 N N . PHE A 1 179 ? -29.472 -15.734 34.194 1.00 50.06 179 PHE A N 1
ATOM 1228 C CA . PHE A 1 179 ? -29.375 -15.280 32.810 1.00 50.06 179 PHE A CA 1
ATOM 1229 C C . PHE A 1 179 ? -28.047 -15.631 32.115 1.00 50.06 179 PHE A C 1
ATOM 1231 O O . PHE A 1 179 ? -27.036 -14.930 32.254 1.00 50.06 179 PHE A O 1
ATOM 1238 N N . ARG A 1 180 ? -28.025 -16.729 31.350 1.00 53.97 180 ARG A N 1
ATOM 1239 C CA . ARG A 1 180 ? -26.900 -17.103 30.475 1.00 53.97 180 ARG A CA 1
ATOM 1240 C C . ARG A 1 180 ? -27.400 -17.808 29.223 1.00 53.97 180 ARG A C 1
ATOM 1242 O O . ARG A 1 180 ? -27.391 -19.031 29.172 1.00 53.97 180 ARG A O 1
ATOM 1249 N N . ALA A 1 181 ? -27.773 -17.054 28.195 1.00 49.66 181 ALA A N 1
ATOM 1250 C CA . ALA A 1 181 ? -27.895 -17.628 26.860 1.00 49.66 181 ALA A CA 1
ATOM 1251 C C . ALA A 1 181 ? -26.512 -17.649 26.182 1.00 49.66 181 ALA A C 1
ATOM 1253 O O . ALA A 1 181 ? -25.874 -16.593 26.112 1.00 49.66 181 ALA A O 1
ATOM 1254 N N . PRO A 1 182 ? -26.047 -18.811 25.679 1.00 50.25 182 PRO A N 1
ATOM 1255 C CA . PRO A 1 182 ? -26.603 -20.153 25.769 1.00 50.25 182 PRO A CA 1
ATOM 1256 C C . PRO A 1 182 ? -26.231 -20.837 27.089 1.00 50.25 182 PRO A C 1
ATOM 1258 O O . PRO A 1 182 ? -25.186 -20.586 27.692 1.00 50.25 182 PRO A O 1
ATOM 1261 N N . CYS A 1 183 ? -27.077 -21.790 27.484 1.00 55.53 183 CYS A N 1
ATOM 1262 C CA . CYS A 1 183 ? -27.054 -22.461 28.785 1.00 55.53 183 C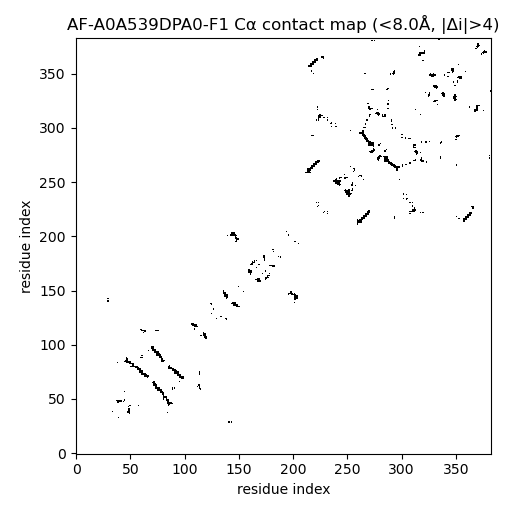YS A CA 1
ATOM 1263 C C . CYS A 1 183 ? -25.891 -23.455 28.984 1.00 55.53 183 CYS A C 1
ATOM 1265 O O . CYS A 1 183 ? -26.013 -24.416 29.749 1.00 55.53 183 CYS A O 1
ATOM 1267 N N . THR A 1 184 ? -24.772 -23.289 28.278 1.00 54.25 184 THR A N 1
ATOM 1268 C CA . THR A 1 184 ? -23.601 -24.164 28.373 1.00 54.25 184 THR A CA 1
ATOM 1269 C C . THR A 1 184 ? -22.622 -23.635 29.421 1.00 54.25 184 THR A C 1
ATOM 1271 O O . THR A 1 184 ? -22.015 -22.581 29.228 1.00 54.25 184 THR A O 1
ATOM 1274 N N . PRO A 1 185 ? -22.370 -24.366 30.524 1.00 47.09 185 PRO A N 1
ATOM 1275 C CA . PRO A 1 185 ? -21.286 -24.017 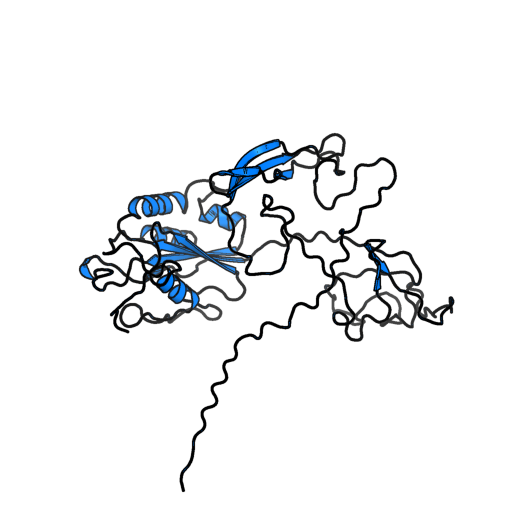31.428 1.00 47.09 185 PRO A CA 1
ATOM 1276 C C . PRO A 1 185 ? -19.953 -24.116 30.677 1.00 47.09 185 PRO A C 1
ATOM 1278 O O . PRO A 1 185 ? -19.555 -25.199 30.251 1.00 47.09 185 PRO A O 1
ATOM 1281 N N . GLY A 1 186 ? -19.253 -22.992 30.530 1.00 49.84 186 GLY A N 1
ATOM 1282 C CA . GLY A 1 186 ? -17.899 -22.962 29.973 1.00 49.84 186 GLY A CA 1
ATOM 1283 C C . GLY A 1 186 ? -17.780 -22.534 28.511 1.00 49.84 186 GLY A C 1
ATOM 1284 O O . GLY A 1 186 ? -16.655 -22.502 28.017 1.00 49.84 186 GLY A O 1
ATOM 1285 N N . THR A 1 187 ? -18.869 -22.148 27.842 1.00 44.06 187 THR A N 1
ATOM 1286 C CA . THR A 1 187 ? -18.763 -21.275 26.667 1.00 44.06 187 THR A CA 1
ATOM 1287 C C . THR A 1 187 ? -19.057 -19.856 27.131 1.00 44.06 187 THR A C 1
ATOM 1289 O O . THR A 1 187 ? -20.172 -19.513 27.506 1.00 44.06 187 THR A O 1
ATOM 1292 N N . ALA A 1 188 ? -18.003 -19.047 27.237 1.00 46.72 188 ALA A N 1
ATOM 1293 C CA . ALA A 1 188 ? -18.170 -17.609 27.158 1.00 46.72 188 ALA A CA 1
ATOM 1294 C C . ALA A 1 188 ? -18.714 -17.351 25.756 1.00 46.72 188 ALA A C 1
ATOM 1296 O O . ALA A 1 188 ? -17.992 -17.469 24.769 1.00 46.72 188 ALA A O 1
ATOM 1297 N N . ASP A 1 189 ? -20.013 -17.144 25.666 1.00 48.47 189 ASP A N 1
ATOM 1298 C CA . ASP A 1 189 ? -20.615 -16.682 24.439 1.00 48.47 189 ASP A CA 1
ATOM 1299 C C . ASP A 1 189 ? -20.275 -15.204 24.309 1.00 48.47 189 ASP A C 1
ATOM 1301 O O . ASP A 1 189 ? -20.832 -14.346 24.990 1.00 48.47 189 ASP A O 1
ATOM 1305 N N . ASP A 1 190 ? -19.256 -14.954 23.488 1.00 50.19 190 ASP A N 1
ATOM 1306 C CA . ASP A 1 190 ? -18.644 -13.659 23.196 1.00 50.19 190 ASP A CA 1
ATOM 1307 C C . ASP A 1 190 ? -19.605 -12.759 22.384 1.00 50.19 190 ASP A C 1
ATOM 1309 O O . ASP A 1 190 ? -19.334 -12.393 21.239 1.00 50.19 190 ASP A O 1
ATOM 1313 N N . GLY A 1 191 ? -20.768 -12.438 22.953 1.00 54.06 191 GLY A N 1
ATOM 1314 C CA . GLY A 1 191 ? -21.800 -11.591 22.358 1.00 54.06 191 GLY A CA 1
ATOM 1315 C C . GLY A 1 191 ? -22.138 -10.372 23.216 1.00 54.06 191 GLY A C 1
ATOM 1316 O O . GLY A 1 191 ? -21.818 -10.304 24.402 1.00 54.06 191 GLY A O 1
ATOM 1317 N N . LEU A 1 192 ? -22.802 -9.392 22.604 1.00 59.50 192 LEU A N 1
ATOM 1318 C CA . LEU A 1 192 ? -23.378 -8.241 23.300 1.00 59.50 192 LEU A CA 1
ATOM 1319 C C . LEU A 1 192 ? -24.828 -8.563 23.650 1.00 59.50 192 LEU A C 1
ATOM 1321 O O . LEU A 1 192 ? -25.589 -8.961 22.769 1.00 59.50 192 LEU A O 1
ATOM 1325 N N . VAL A 1 193 ? -25.206 -8.404 24.919 1.00 63.91 193 VAL A N 1
ATOM 1326 C CA . VAL A 1 193 ? -26.542 -8.763 25.409 1.00 63.91 193 VAL A CA 1
ATOM 1327 C C . VAL A 1 193 ? -27.159 -7.584 26.150 1.00 63.91 193 VAL A C 1
ATOM 1329 O O . VAL A 1 193 ? -26.502 -6.974 26.990 1.00 63.91 193 VAL A O 1
ATOM 1332 N N . HIS A 1 194 ? -28.427 -7.295 25.858 1.00 65.50 194 HIS A N 1
ATOM 1333 C CA . HIS A 1 194 ? -29.229 -6.290 26.550 1.00 65.50 194 HIS A CA 1
ATOM 1334 C C . HIS A 1 194 ? -30.583 -6.893 26.942 1.00 65.50 194 HIS A C 1
ATOM 1336 O O . HIS A 1 194 ? -31.255 -7.502 26.107 1.00 65.50 194 HIS A O 1
ATOM 1342 N N . THR A 1 195 ? -30.993 -6.728 28.200 1.00 69.00 195 THR A N 1
ATOM 1343 C CA . THR A 1 195 ? -32.245 -7.295 28.724 1.00 69.00 195 THR A CA 1
ATOM 1344 C C . THR A 1 195 ? -33.356 -6.249 28.691 1.00 69.00 195 THR A C 1
ATOM 1346 O O . THR A 1 195 ? -33.258 -5.218 29.353 1.00 69.00 195 THR A O 1
ATOM 1349 N N . LEU A 1 196 ? -34.433 -6.526 27.951 1.00 66.12 196 LEU A N 1
ATOM 1350 C CA . LEU A 1 196 ? -35.614 -5.662 27.871 1.00 66.12 196 LEU A CA 1
ATOM 1351 C C . LEU A 1 196 ? -36.727 -6.167 28.790 1.00 66.12 196 LEU A C 1
ATOM 1353 O O . LEU A 1 196 ? -37.065 -7.350 28.782 1.00 66.12 196 LEU A O 1
ATOM 1357 N N . ALA A 1 197 ? -37.356 -5.255 29.530 1.00 65.69 197 ALA A N 1
ATOM 1358 C CA . ALA A 1 197 ? -38.569 -5.575 30.273 1.00 65.69 197 ALA A CA 1
ATOM 1359 C C . ALA A 1 197 ? -39.764 -5.720 29.317 1.00 65.69 197 ALA A C 1
ATOM 1361 O O . ALA A 1 197 ? -39.960 -4.904 28.413 1.00 65.69 197 ALA A O 1
ATOM 1362 N N . PHE A 1 198 ? -40.611 -6.726 29.546 1.00 62.44 198 PHE A N 1
ATOM 1363 C CA . PHE A 1 198 ? -41.853 -6.882 28.789 1.00 62.44 198 PHE A CA 1
ATOM 1364 C C . PHE A 1 198 ? -42.761 -5.651 28.953 1.00 62.44 198 PHE A C 1
ATOM 1366 O O . PHE A 1 198 ? -43.089 -5.262 30.075 1.00 62.44 198 PHE A O 1
ATOM 1373 N N . GLY A 1 199 ? -43.174 -5.046 27.832 1.00 66.06 199 GLY A N 1
ATOM 1374 C CA . GLY A 1 199 ? -43.977 -3.817 27.826 1.00 66.06 199 GLY A CA 1
ATOM 1375 C C . GLY A 1 199 ? -43.249 -2.575 28.361 1.00 66.06 199 GLY A C 1
ATOM 1376 O O . GLY A 1 199 ? -43.903 -1.569 28.639 1.00 66.06 199 GLY A O 1
ATOM 1377 N N . GLY A 1 200 ? -41.927 -2.652 28.544 1.00 66.38 200 GLY A N 1
ATOM 1378 C CA . GLY A 1 200 ? -41.084 -1.515 28.896 1.00 66.38 200 GLY A CA 1
ATOM 1379 C C . GLY A 1 200 ? -40.874 -0.548 27.723 1.00 66.38 200 GLY A C 1
ATOM 1380 O O . GLY A 1 200 ? -41.233 -0.875 26.588 1.00 66.38 200 GLY A O 1
ATOM 1381 N N . PRO A 1 201 ? -40.304 0.643 27.989 1.00 69.06 201 PRO A N 1
ATOM 1382 C CA . PRO A 1 201 ? -39.884 1.559 26.931 1.00 69.06 201 PRO A CA 1
ATOM 1383 C C . PRO A 1 201 ? -38.811 0.904 26.057 1.00 69.06 201 PRO A C 1
ATOM 1385 O O . PRO A 1 201 ? -38.164 -0.061 26.481 1.00 69.06 201 PRO A O 1
ATOM 1388 N N . SER A 1 202 ? -38.604 1.428 24.851 1.00 64.88 202 SER A N 1
ATOM 1389 C CA . SER A 1 202 ? -37.487 0.965 24.035 1.00 64.88 202 SER A CA 1
ATOM 1390 C C . SER A 1 202 ? -36.144 1.259 24.718 1.00 64.88 202 SER A C 1
ATOM 1392 O O . SER A 1 202 ? -36.031 2.161 25.556 1.00 64.88 202 SER A O 1
ATOM 1394 N N . ALA A 1 203 ? -35.115 0.485 24.374 1.00 61.66 203 ALA A N 1
ATOM 1395 C CA . ALA A 1 203 ? -33.768 0.713 24.884 1.00 61.66 203 ALA A CA 1
ATOM 1396 C C . ALA A 1 203 ? -32.728 0.784 23.765 1.00 61.66 203 ALA A C 1
ATOM 1398 O O . ALA A 1 203 ? -32.847 0.127 22.727 1.00 61.66 203 ALA A O 1
ATOM 1399 N N . SER A 1 204 ? -31.690 1.578 24.021 1.00 57.78 204 SER A N 1
ATOM 1400 C CA . SER A 1 204 ? -30.505 1.736 23.185 1.00 57.78 204 SER A CA 1
ATOM 1401 C C . SER A 1 204 ? -29.271 1.607 24.071 1.00 57.78 204 SER A C 1
ATOM 1403 O O . SER A 1 204 ? -29.184 2.265 25.109 1.00 57.78 204 SER A O 1
ATOM 1405 N N . ASP A 1 205 ? -28.341 0.740 23.677 1.00 58.16 205 ASP A N 1
ATOM 1406 C CA . ASP A 1 205 ? -27.101 0.473 24.405 1.00 58.16 205 ASP A CA 1
ATOM 1407 C C . ASP A 1 205 ? -25.906 0.732 23.472 1.00 58.16 205 ASP A C 1
ATOM 1409 O O . ASP A 1 205 ? -25.460 -0.169 22.751 1.00 58.16 205 ASP A O 1
ATOM 1413 N N . PRO A 1 206 ? -25.450 1.993 23.359 1.00 56.25 206 PRO A N 1
ATOM 1414 C CA . PRO A 1 206 ? -24.390 2.352 22.433 1.00 56.25 206 PRO A CA 1
ATOM 1415 C C . PRO A 1 206 ? -23.057 1.759 22.896 1.00 56.25 206 PRO A C 1
ATOM 1417 O O . PRO A 1 206 ? -22.452 2.220 23.864 1.00 56.25 206 PRO A O 1
ATOM 1420 N N . LEU A 1 207 ? -22.556 0.769 22.155 1.00 53.00 207 LEU A N 1
ATOM 1421 C CA . LEU A 1 207 ? -21.225 0.227 22.384 1.00 53.00 207 LEU A CA 1
ATOM 1422 C C . LEU A 1 207 ? -20.185 0.903 21.492 1.00 53.00 207 LEU A C 1
ATOM 1424 O O . LEU A 1 207 ? -20.188 0.761 20.270 1.00 53.00 207 LEU A O 1
ATOM 1428 N N . ASN A 1 208 ? -19.219 1.554 22.131 1.00 54.84 208 ASN A N 1
ATOM 1429 C CA . ASN A 1 208 ? -18.042 2.071 21.448 1.00 54.84 208 ASN A CA 1
ATOM 1430 C C . ASN A 1 208 ? -16.980 0.971 21.343 1.00 54.84 208 ASN A C 1
ATOM 1432 O O . ASN A 1 208 ? -16.286 0.660 22.312 1.00 54.84 208 ASN A O 1
ATOM 1436 N N . LEU A 1 209 ? -16.854 0.381 20.155 1.00 48.44 209 LEU A N 1
ATOM 1437 C CA . LEU A 1 209 ? -15.805 -0.585 19.840 1.00 48.44 209 LEU A CA 1
ATOM 1438 C C . LEU A 1 209 ? -14.649 0.108 19.121 1.00 48.44 209 LEU A C 1
ATOM 1440 O O . LEU A 1 209 ? -14.793 0.571 17.991 1.00 48.44 209 LEU A O 1
ATOM 1444 N N . THR A 1 210 ? -13.470 0.105 19.739 1.00 56.81 210 THR A N 1
ATOM 1445 C CA . THR A 1 210 ? -12.235 0.504 19.057 1.00 56.81 210 THR A CA 1
ATOM 1446 C C . THR A 1 210 ? -11.604 -0.722 18.410 1.00 56.81 210 THR A C 1
ATOM 1448 O O . THR A 1 210 ? -10.881 -1.488 19.050 1.00 56.81 210 THR A O 1
ATOM 1451 N N . VAL A 1 211 ? -11.872 -0.917 17.123 1.00 61.59 211 VAL A N 1
ATOM 1452 C CA . VAL A 1 211 ? -11.180 -1.916 16.302 1.00 61.59 211 VAL A CA 1
ATOM 1453 C C . VAL A 1 211 ? -9.911 -1.312 15.718 1.00 61.59 211 VAL A C 1
ATOM 1455 O O . VAL A 1 211 ? -9.921 -0.228 15.146 1.00 61.59 211 VAL A O 1
ATOM 1458 N N . THR A 1 212 ? -8.797 -2.027 15.860 1.00 65.69 212 THR A N 1
ATOM 1459 C CA . THR A 1 212 ? -7.514 -1.640 15.267 1.00 65.69 212 THR A CA 1
ATOM 1460 C C . THR A 1 212 ? -7.048 -2.725 14.311 1.00 65.69 212 THR A C 1
ATOM 1462 O O . THR A 1 212 ? -7.077 -3.918 14.632 1.00 65.69 212 THR A O 1
ATOM 1465 N N . VAL A 1 213 ? -6.599 -2.322 13.121 1.00 76.00 213 VAL A N 1
ATOM 1466 C CA . VAL A 1 213 ? -5.924 -3.236 12.197 1.00 76.00 213 VAL A CA 1
ATOM 1467 C C . VAL A 1 213 ? -4.598 -3.627 12.833 1.00 76.00 213 VAL A C 1
ATOM 1469 O O . VAL A 1 213 ? -3.685 -2.816 12.946 1.00 76.00 213 VAL A O 1
ATOM 1472 N N . ARG A 1 214 ? -4.486 -4.881 13.276 1.00 83.50 214 ARG A N 1
ATOM 1473 C CA . ARG A 1 214 ? -3.258 -5.353 13.930 1.00 83.50 214 ARG A CA 1
ATOM 1474 C C . ARG A 1 214 ? -2.240 -5.942 12.969 1.00 83.50 214 ARG A C 1
ATOM 1476 O O . ARG A 1 214 ? -1.057 -5.918 13.290 1.00 83.50 214 ARG A O 1
ATOM 1483 N N . THR A 1 215 ? -2.682 -6.445 11.817 1.00 91.88 215 THR A N 1
ATOM 1484 C CA . THR A 1 215 ? -1.830 -7.171 10.867 1.00 91.88 215 THR A CA 1
ATOM 1485 C C . THR A 1 215 ? -2.035 -6.651 9.447 1.00 91.88 215 THR A C 1
ATOM 1487 O O . THR A 1 215 ? -3.170 -6.481 9.000 1.00 91.88 215 THR A O 1
ATOM 1490 N N . ALA A 1 216 ? -0.937 -6.400 8.740 1.00 95.81 216 ALA A N 1
ATOM 1491 C CA . ALA A 1 216 ? -0.947 -6.054 7.323 1.00 95.81 216 ALA A CA 1
ATOM 1492 C C . ALA A 1 216 ? 0.362 -6.490 6.665 1.00 95.81 216 ALA A C 1
ATOM 1494 O O . ALA A 1 216 ? 1.395 -6.614 7.326 1.00 95.81 216 ALA A O 1
ATOM 1495 N N . ASP A 1 217 ? 0.323 -6.679 5.355 1.00 98.62 217 ASP A N 1
ATOM 1496 C CA . ASP A 1 217 ? 1.503 -6.917 4.537 1.00 98.62 217 ASP A CA 1
ATOM 1497 C C . ASP A 1 217 ? 1.617 -5.809 3.504 1.00 98.62 217 ASP A C 1
ATOM 1499 O O . ASP A 1 217 ? 0.810 -5.723 2.581 1.00 98.62 217 ASP A O 1
ATOM 1503 N N . VAL A 1 218 ? 2.619 -4.951 3.670 1.00 98.56 218 VAL A N 1
ATOM 1504 C CA . VAL A 1 218 ? 2.845 -3.801 2.801 1.00 98.56 218 VAL A CA 1
ATOM 1505 C C . VAL A 1 218 ? 3.897 -4.146 1.756 1.00 98.56 218 VAL A C 1
ATOM 1507 O O . VAL A 1 218 ? 5.041 -4.470 2.078 1.00 98.56 218 VAL A O 1
ATOM 1510 N N . TYR A 1 219 ? 3.525 -4.053 0.489 1.00 98.88 219 TYR A N 1
ATOM 1511 C CA . TYR A 1 219 ? 4.411 -4.290 -0.638 1.00 98.88 219 TYR A CA 1
ATOM 1512 C C . TYR A 1 219 ? 4.680 -2.984 -1.381 1.00 98.88 219 TYR A C 1
ATOM 1514 O O . TYR A 1 219 ? 3.771 -2.402 -1.972 1.00 98.88 219 TYR A O 1
ATOM 1522 N N . PHE A 1 220 ? 5.928 -2.520 -1.349 1.00 98.81 220 PHE A N 1
ATOM 1523 C CA . PHE A 1 220 ? 6.359 -1.363 -2.130 1.00 98.81 220 PHE A CA 1
ATOM 1524 C C . PHE A 1 220 ? 6.660 -1.821 -3.557 1.00 98.81 220 PHE A C 1
ATOM 1526 O O . PHE A 1 220 ? 7.582 -2.615 -3.767 1.00 98.81 220 PHE A O 1
ATOM 1533 N N . LEU A 1 221 ? 5.873 -1.344 -4.518 1.00 98.75 221 LEU A N 1
ATOM 1534 C CA . LEU A 1 221 ? 6.008 -1.671 -5.931 1.00 98.75 221 LEU A CA 1
ATOM 1535 C C . LEU A 1 221 ? 6.407 -0.409 -6.693 1.00 98.75 221 LEU A C 1
ATOM 1537 O O . LEU A 1 221 ? 5.596 0.494 -6.876 1.00 98.75 221 LEU A O 1
ATOM 1541 N N . MET A 1 222 ? 7.679 -0.342 -7.071 1.00 98.56 222 MET A N 1
ATOM 1542 C CA . MET A 1 222 ? 8.285 0.853 -7.648 1.00 98.56 222 MET A CA 1
ATOM 1543 C C . MET A 1 222 ? 8.352 0.760 -9.172 1.00 98.56 222 MET A C 1
ATOM 1545 O O . MET A 1 222 ? 8.951 -0.178 -9.691 1.00 98.56 222 MET A O 1
ATOM 1549 N N . ASP A 1 223 ? 7.799 1.739 -9.871 1.00 98.12 223 ASP A N 1
ATOM 1550 C CA . ASP A 1 223 ? 8.141 2.000 -11.264 1.00 98.12 223 ASP A CA 1
ATOM 1551 C C . ASP A 1 223 ? 9.608 2.441 -11.357 1.00 98.12 223 ASP A C 1
ATOM 1553 O O . ASP A 1 223 ? 10.063 3.308 -10.600 1.00 98.12 223 ASP A O 1
ATOM 1557 N N . THR A 1 224 ? 10.375 1.789 -12.224 1.00 97.56 224 THR A N 1
ATOM 1558 C CA . THR A 1 224 ? 11.803 2.039 -12.394 1.00 97.56 224 THR A CA 1
ATOM 1559 C C . THR A 1 224 ? 12.167 2.639 -13.743 1.00 97.56 224 THR A C 1
ATOM 1561 O O . THR A 1 224 ? 13.357 2.690 -14.056 1.00 97.56 224 THR A O 1
ATOM 1564 N N . THR A 1 225 ? 11.208 3.178 -14.502 1.00 95.94 225 THR A N 1
ATOM 1565 C CA . THR A 1 225 ? 11.502 3.848 -15.775 1.00 95.94 225 THR A CA 1
ATOM 1566 C C . THR A 1 225 ? 12.192 5.199 -15.604 1.00 95.94 225 THR A C 1
ATOM 1568 O O . THR A 1 225 ? 12.404 5.699 -14.495 1.00 95.94 225 THR A O 1
ATOM 1571 N N . GLY A 1 226 ? 12.669 5.764 -16.719 1.00 93.50 226 GLY A N 1
ATOM 1572 C CA . GLY A 1 226 ? 13.699 6.807 -16.715 1.00 93.50 226 GLY A CA 1
ATOM 1573 C C . GLY A 1 226 ? 13.318 8.092 -15.974 1.00 93.50 226 GLY A C 1
ATOM 1574 O O . GLY A 1 226 ? 14.205 8.795 -15.480 1.00 93.50 226 GLY A O 1
ATOM 1575 N N . SER A 1 227 ? 12.024 8.394 -15.870 1.00 94.38 227 SER A N 1
ATOM 1576 C CA . SER A 1 227 ? 11.493 9.536 -15.120 1.00 94.38 227 SER A CA 1
ATOM 1577 C C . SER A 1 227 ? 11.622 9.370 -13.603 1.00 94.38 227 SER A C 1
ATOM 1579 O O . SER A 1 227 ? 11.849 10.356 -12.906 1.00 94.38 227 SER A O 1
ATOM 1581 N N . MET A 1 228 ? 11.614 8.133 -13.101 1.00 97.56 228 MET A N 1
ATOM 1582 C CA . MET A 1 228 ? 11.462 7.800 -11.679 1.00 97.56 228 MET A CA 1
ATOM 1583 C C . MET A 1 228 ? 12.734 7.985 -10.829 1.00 97.56 228 MET A C 1
ATOM 1585 O O . MET A 1 228 ? 12.785 7.617 -9.651 1.00 97.56 228 MET A O 1
ATOM 1589 N N . GLY A 1 229 ? 13.820 8.524 -11.392 1.00 96.81 229 GLY A N 1
ATOM 1590 C CA . GLY A 1 229 ? 15.117 8.620 -10.708 1.00 96.81 229 GLY A CA 1
ATOM 1591 C C . GLY A 1 229 ? 15.084 9.444 -9.411 1.00 96.81 229 GLY A C 1
ATOM 1592 O O . GLY A 1 229 ? 15.777 9.109 -8.436 1.00 96.81 229 GLY A O 1
ATOM 1593 N N . GLY A 1 230 ? 14.272 10.503 -9.372 1.00 97.12 230 GLY A N 1
ATOM 1594 C CA . GLY A 1 230 ? 14.084 11.335 -8.181 1.00 97.12 230 GLY A CA 1
ATOM 1595 C C . GLY A 1 230 ? 13.301 10.600 -7.094 1.00 97.12 230 GLY A C 1
ATOM 1596 O O . GLY A 1 230 ? 13.700 10.574 -5.928 1.00 97.12 230 GLY A O 1
ATOM 1597 N N . GLU A 1 231 ? 12.235 9.925 -7.492 1.00 97.75 231 GLU A N 1
ATOM 1598 C CA . GLU A 1 231 ? 11.312 9.167 -6.658 1.00 97.75 231 GLU A CA 1
ATOM 1599 C C . GLU A 1 231 ? 12.025 7.968 -6.025 1.00 97.75 231 GLU A C 1
ATOM 1601 O O . GLU A 1 231 ? 11.919 7.762 -4.814 1.00 97.75 231 GLU A O 1
ATOM 1606 N N . ILE A 1 232 ? 12.846 7.236 -6.790 1.00 98.38 232 ILE A N 1
ATOM 1607 C CA . ILE A 1 232 ? 13.680 6.137 -6.272 1.00 98.38 232 ILE A CA 1
ATOM 1608 C C . ILE A 1 232 ? 14.646 6.667 -5.207 1.00 98.38 232 ILE A C 1
ATOM 1610 O O . ILE A 1 232 ? 14.841 6.041 -4.159 1.00 98.38 232 ILE A O 1
ATOM 1614 N N . THR A 1 233 ? 15.265 7.822 -5.459 1.00 98.06 233 THR A N 1
ATOM 1615 C CA . THR A 1 233 ? 16.189 8.458 -4.510 1.00 98.06 233 THR A CA 1
ATOM 1616 C C . THR A 1 233 ? 15.465 8.850 -3.221 1.00 98.06 233 THR A C 1
ATOM 1618 O O . THR A 1 233 ? 15.960 8.564 -2.126 1.00 98.06 233 THR A O 1
ATOM 1621 N N . ASN A 1 234 ? 14.267 9.424 -3.338 1.00 97.12 234 ASN A N 1
ATOM 1622 C CA . ASN A 1 234 ? 13.435 9.805 -2.200 1.00 97.12 234 ASN A CA 1
ATOM 1623 C C . ASN A 1 234 ? 12.967 8.589 -1.395 1.00 97.12 234 ASN A C 1
ATOM 1625 O O . ASN A 1 234 ? 13.075 8.603 -0.168 1.00 97.12 234 ASN A O 1
ATOM 1629 N N . LEU A 1 235 ? 12.522 7.515 -2.054 1.00 97.38 235 LEU A N 1
ATOM 1630 C CA . LEU A 1 235 ? 12.117 6.280 -1.381 1.00 97.38 235 LEU A CA 1
ATOM 1631 C C . LEU A 1 235 ? 13.292 5.671 -0.610 1.00 97.38 235 LEU A C 1
ATOM 1633 O O . LEU A 1 235 ? 13.159 5.349 0.568 1.00 97.38 235 LEU A O 1
ATOM 1637 N N . ARG A 1 236 ? 14.473 5.572 -1.232 1.00 98.00 236 ARG A N 1
ATOM 1638 C CA . ARG A 1 236 ? 15.692 5.073 -0.574 1.00 98.00 236 ARG A CA 1
ATOM 1639 C C . ARG A 1 236 ? 16.071 5.879 0.662 1.00 98.00 236 ARG A C 1
ATOM 1641 O O . ARG A 1 236 ? 16.491 5.288 1.654 1.00 98.00 236 ARG A O 1
ATOM 1648 N N . ALA A 1 237 ? 15.932 7.200 0.608 1.00 96.50 237 ALA A N 1
ATOM 1649 C CA . ALA A 1 237 ? 16.199 8.058 1.753 1.00 96.50 237 ALA A CA 1
ATOM 1650 C C . ALA A 1 237 ? 15.127 7.888 2.844 1.00 96.50 237 ALA A C 1
ATOM 1652 O O . ALA A 1 237 ? 15.460 7.639 4.001 1.00 96.50 237 ALA A O 1
ATOM 1653 N N . GLY A 1 238 ? 13.845 7.978 2.490 1.00 96.44 238 GLY A N 1
ATOM 1654 C CA . GLY A 1 238 ? 12.727 8.037 3.438 1.00 96.44 238 GLY A CA 1
ATOM 1655 C C . GLY A 1 238 ? 12.262 6.693 4.003 1.00 96.44 238 GLY A C 1
ATOM 1656 O O . GLY A 1 238 ? 11.549 6.666 5.006 1.00 96.44 238 GLY A O 1
ATOM 1657 N N . ILE A 1 239 ? 12.658 5.557 3.418 1.00 97.56 239 ILE A N 1
ATOM 1658 C CA . ILE A 1 239 ? 12.132 4.246 3.835 1.00 97.56 239 ILE A CA 1
ATOM 1659 C C . ILE A 1 239 ? 12.457 3.909 5.300 1.00 97.56 239 ILE A C 1
ATOM 1661 O O . ILE A 1 239 ? 11.630 3.304 5.985 1.00 97.56 239 ILE A O 1
ATOM 1665 N N . THR A 1 240 ? 13.627 4.333 5.793 1.00 96.44 240 THR A N 1
ATOM 1666 C CA . THR A 1 240 ? 14.092 4.117 7.178 1.00 96.44 240 THR A CA 1
ATOM 1667 C C . THR A 1 240 ? 14.441 5.398 7.931 1.00 96.44 240 THR A C 1
ATOM 1669 O O . THR A 1 240 ? 14.739 5.329 9.125 1.00 96.44 240 THR A O 1
ATOM 1672 N N . THR A 1 241 ? 14.427 6.562 7.276 1.00 95.06 241 THR A N 1
ATOM 1673 C CA . THR A 1 241 ? 14.814 7.833 7.902 1.00 95.06 241 THR A CA 1
ATOM 1674 C C . THR A 1 241 ? 13.644 8.802 7.993 1.00 95.06 241 THR A C 1
ATOM 1676 O O . THR A 1 241 ? 12.726 8.770 7.180 1.00 95.06 241 THR A O 1
ATOM 1679 N N . GLY A 1 242 ? 13.681 9.661 9.012 1.00 92.88 242 GLY A N 1
ATOM 1680 C CA . GLY A 1 242 ? 12.606 10.601 9.308 1.00 92.88 242 GLY A CA 1
ATOM 1681 C C . GLY A 1 242 ? 11.549 10.047 10.264 1.00 92.88 242 GLY A C 1
ATOM 1682 O O . GLY A 1 242 ? 11.608 8.899 10.718 1.00 92.88 242 GLY A O 1
ATOM 1683 N N . THR A 1 243 ? 10.594 10.920 10.567 1.00 93.31 243 THR A N 1
ATOM 1684 C CA . THR A 1 243 ? 9.448 10.678 11.446 1.00 93.31 243 THR A CA 1
ATOM 1685 C C . THR A 1 243 ? 8.225 11.233 10.727 1.00 93.31 243 THR A C 1
ATOM 1687 O O . THR A 1 243 ? 8.029 12.446 10.704 1.00 93.31 243 THR A O 1
ATOM 1690 N N . TYR A 1 244 ? 7.445 10.356 10.094 1.00 88.94 244 TYR A N 1
ATOM 1691 C CA . TYR A 1 244 ? 6.252 10.744 9.326 1.00 88.94 244 TYR A CA 1
ATOM 1692 C C . TYR A 1 244 ? 4.973 10.718 10.166 1.00 88.94 244 TYR A C 1
ATOM 1694 O O . TYR A 1 244 ? 4.000 11.381 9.833 1.00 88.94 244 TYR A O 1
ATOM 1702 N N . VAL A 1 245 ? 4.997 9.984 11.280 1.00 88.25 245 VAL A N 1
ATOM 1703 C CA . VAL A 1 245 ? 3.948 9.984 12.303 1.00 88.25 245 VAL A CA 1
ATOM 1704 C C . VAL A 1 245 ? 4.594 10.430 13.619 1.00 88.25 245 VAL A C 1
ATOM 1706 O O . VAL A 1 245 ? 5.649 9.892 13.975 1.00 88.25 245 VAL A O 1
ATOM 1709 N N . PRO A 1 246 ? 4.035 11.418 14.344 1.00 87.62 246 PRO A N 1
ATOM 1710 C CA . PRO A 1 246 ? 4.594 11.876 15.614 1.00 87.62 246 PRO A CA 1
ATOM 1711 C C . PRO A 1 246 ? 4.827 10.719 16.596 1.00 87.62 246 PRO A C 1
ATOM 1713 O O . PRO A 1 246 ? 3.945 9.901 16.827 1.00 87.62 246 PRO A O 1
ATOM 1716 N N . GLY A 1 247 ? 6.035 10.637 17.163 1.00 90.25 247 GLY A N 1
ATOM 1717 C CA . GLY A 1 247 ? 6.425 9.549 18.074 1.00 90.25 247 GLY A CA 1
ATOM 1718 C C . GLY A 1 247 ? 6.885 8.252 17.394 1.00 90.25 247 GLY A C 1
ATOM 1719 O O . GLY A 1 247 ? 7.294 7.326 18.091 1.00 90.25 247 GLY A O 1
ATOM 1720 N N . CYS A 1 248 ? 6.896 8.196 16.058 1.00 92.75 248 CYS A N 1
ATOM 1721 C CA . CYS A 1 248 ? 7.192 6.990 15.281 1.00 92.75 248 CYS A CA 1
ATOM 1722 C C . CYS A 1 248 ? 8.425 7.172 14.385 1.00 92.75 248 CYS A C 1
ATOM 1724 O O . CYS A 1 248 ? 8.293 7.519 13.206 1.00 92.75 248 CYS A O 1
ATOM 1726 N N . PRO A 1 249 ? 9.640 6.978 14.929 1.00 93.62 249 PRO A N 1
ATOM 1727 C CA . PRO A 1 249 ? 10.867 7.058 14.146 1.00 93.62 249 PRO A CA 1
ATOM 1728 C C . PRO A 1 249 ? 11.014 5.843 13.217 1.00 93.62 249 PRO A C 1
ATOM 1730 O O . PRO A 1 249 ? 10.360 4.817 13.393 1.00 93.62 249 PRO A O 1
ATOM 1733 N N . GLY A 1 250 ? 11.947 5.928 12.267 1.00 94.44 250 GLY A N 1
ATOM 1734 C CA . GLY A 1 250 ? 12.275 4.816 11.366 1.00 94.44 250 GLY A CA 1
ATOM 1735 C C . GLY A 1 250 ? 11.663 4.949 9.973 1.00 94.44 250 GLY A C 1
ATOM 1736 O O . GLY A 1 250 ? 11.459 3.939 9.299 1.00 94.44 250 GLY A O 1
ATOM 1737 N N . GLY A 1 251 ? 11.372 6.180 9.549 1.00 96.44 251 GLY A N 1
ATOM 1738 C CA . GLY A 1 251 ? 10.880 6.490 8.214 1.00 96.44 251 GLY A CA 1
ATOM 1739 C C . GLY A 1 251 ? 9.504 5.906 7.921 1.00 96.44 251 GLY A C 1
ATOM 1740 O O . GLY A 1 251 ? 8.687 5.719 8.825 1.00 96.44 251 GLY A O 1
ATOM 1741 N N . ILE A 1 252 ? 9.239 5.637 6.644 1.00 97.12 252 ILE A N 1
ATOM 1742 C CA . ILE A 1 252 ? 7.939 5.142 6.169 1.00 97.12 252 ILE A CA 1
ATOM 1743 C C . ILE A 1 252 ? 7.575 3.813 6.851 1.00 97.12 252 ILE A C 1
ATOM 1745 O O . ILE A 1 252 ? 6.460 3.660 7.346 1.00 97.12 252 ILE A O 1
ATOM 1749 N N . MET A 1 253 ? 8.516 2.864 6.951 1.00 97.56 253 MET A N 1
ATOM 1750 C CA . MET A 1 253 ? 8.244 1.576 7.607 1.00 97.56 253 MET A CA 1
ATOM 1751 C C . MET A 1 253 ? 7.973 1.732 9.109 1.00 97.56 253 MET A C 1
ATOM 1753 O O . MET A 1 253 ? 7.120 1.030 9.651 1.00 97.56 253 MET A O 1
ATOM 1757 N N . GLY A 1 254 ? 8.681 2.646 9.781 1.00 96.25 254 GLY A N 1
ATOM 1758 C CA . GLY A 1 254 ? 8.457 2.954 11.195 1.00 96.25 254 GLY A CA 1
ATOM 1759 C C . GLY A 1 254 ? 7.077 3.558 11.449 1.00 96.25 254 GLY A C 1
ATOM 1760 O O . GLY A 1 254 ? 6.361 3.106 12.340 1.00 96.25 254 GLY A O 1
ATOM 1761 N N . ALA A 1 255 ? 6.665 4.513 10.612 1.00 95.62 255 ALA A N 1
ATOM 1762 C CA . ALA A 1 255 ? 5.339 5.121 10.666 1.00 95.62 255 ALA A CA 1
ATOM 1763 C C . ALA A 1 255 ? 4.216 4.088 10.471 1.00 95.62 255 ALA A C 1
ATOM 1765 O O . ALA A 1 255 ? 3.297 4.021 11.286 1.00 95.62 255 ALA A O 1
ATOM 1766 N N . ILE A 1 256 ? 4.329 3.226 9.454 1.00 95.25 256 ILE A N 1
ATOM 1767 C CA . ILE A 1 256 ? 3.355 2.153 9.206 1.00 95.25 256 ILE A CA 1
ATOM 1768 C C . ILE A 1 256 ? 3.282 1.204 10.402 1.00 95.25 256 ILE A C 1
ATOM 1770 O O . ILE A 1 256 ? 2.191 0.890 10.870 1.00 95.25 256 ILE A O 1
ATOM 1774 N N . ARG A 1 257 ? 4.430 0.758 10.926 1.00 94.81 257 ARG A N 1
ATOM 1775 C CA . ARG A 1 257 ? 4.456 -0.225 12.017 1.00 94.81 257 ARG A CA 1
ATOM 1776 C C . ARG A 1 257 ? 3.978 0.337 13.352 1.00 94.81 257 ARG A C 1
ATOM 1778 O O . ARG A 1 257 ? 3.549 -0.417 14.215 1.00 94.81 257 ARG A O 1
ATOM 1785 N N . CYS A 1 258 ? 4.025 1.651 13.519 1.00 92.81 258 CYS A N 1
ATOM 1786 C CA . CYS A 1 258 ? 3.390 2.316 14.645 1.00 92.81 258 CYS A CA 1
ATOM 1787 C C . CYS A 1 258 ? 1.863 2.187 14.618 1.00 92.81 258 CYS A C 1
ATOM 1789 O O . CYS A 1 258 ? 1.253 1.953 15.656 1.00 92.81 258 CYS A O 1
ATOM 1791 N N . ILE A 1 259 ? 1.258 2.337 13.437 1.00 89.81 259 ILE A N 1
ATOM 1792 C CA . ILE A 1 259 ? -0.197 2.258 13.253 1.00 89.81 259 ILE A CA 1
ATOM 1793 C C . ILE A 1 259 ? -0.653 0.792 13.218 1.00 89.81 259 ILE A C 1
ATOM 1795 O O . ILE A 1 259 ? -1.671 0.444 13.808 1.00 89.81 259 ILE A O 1
ATOM 1799 N N . ILE A 1 260 ? 0.123 -0.076 12.560 1.00 93.25 260 ILE A N 1
ATOM 1800 C CA . ILE A 1 260 ? -0.155 -1.506 12.380 1.00 93.25 260 ILE A CA 1
ATOM 1801 C C . ILE A 1 260 ? 1.031 -2.311 12.947 1.00 93.25 260 ILE A C 1
ATOM 1803 O O . ILE A 1 260 ? 1.997 -2.581 12.225 1.00 93.25 260 ILE A O 1
ATOM 1807 N N . PRO A 1 261 ? 0.998 -2.712 14.233 1.00 91.44 261 PRO A N 1
ATOM 1808 C CA . PRO A 1 261 ? 2.153 -3.304 14.921 1.00 91.44 261 PRO A CA 1
ATOM 1809 C C . PRO A 1 261 ? 2.756 -4.544 14.244 1.00 91.44 261 PRO A C 1
ATOM 1811 O O . PRO A 1 261 ? 3.982 -4.718 14.226 1.00 91.44 261 PRO A O 1
ATOM 1814 N N . ASP A 1 262 ? 1.917 -5.392 13.642 1.00 94.38 262 ASP A N 1
ATOM 1815 C CA . ASP A 1 262 ? 2.345 -6.569 12.881 1.00 94.38 262 ASP A CA 1
ATOM 1816 C C . ASP A 1 262 ? 2.322 -6.330 11.358 1.00 94.38 262 ASP A C 1
ATOM 1818 O O . ASP A 1 262 ? 1.926 -7.196 10.573 1.00 94.38 262 ASP A O 1
ATOM 1822 N N . ALA A 1 263 ? 2.759 -5.142 10.929 1.00 97.31 263 ALA A N 1
ATOM 1823 C CA . ALA A 1 263 ? 3.066 -4.859 9.531 1.00 97.31 263 ALA A CA 1
ATOM 1824 C C . ALA A 1 263 ? 4.361 -5.563 9.090 1.00 97.31 263 ALA A C 1
ATOM 1826 O O . ALA A 1 263 ? 5.418 -5.403 9.715 1.00 97.31 263 ALA A O 1
ATOM 1827 N N . TRP A 1 264 ? 4.284 -6.349 8.015 1.00 98.44 264 TRP A N 1
ATOM 1828 C CA . TRP A 1 264 ? 5.442 -6.932 7.327 1.00 98.44 264 TRP A CA 1
ATOM 1829 C C . TRP A 1 264 ? 5.628 -6.250 5.974 1.00 98.44 264 TRP A C 1
ATOM 1831 O O . TRP A 1 264 ? 4.686 -5.679 5.430 1.00 98.44 264 TRP A O 1
ATOM 1841 N N . PHE A 1 265 ? 6.847 -6.290 5.439 1.00 98.81 265 PHE A N 1
ATOM 1842 C CA . PHE A 1 265 ? 7.221 -5.496 4.272 1.00 98.81 265 PHE A CA 1
ATOM 1843 C C . PHE A 1 265 ? 7.833 -6.357 3.175 1.00 98.81 265 PHE A C 1
ATOM 1845 O O . PHE A 1 265 ? 8.650 -7.234 3.455 1.00 98.81 265 PHE A O 1
ATOM 1852 N N . GLY A 1 266 ? 7.483 -6.074 1.927 1.00 98.75 266 GLY A N 1
ATOM 1853 C CA . GLY A 1 266 ? 8.142 -6.614 0.741 1.00 98.75 266 GLY A CA 1
ATOM 1854 C C . GLY A 1 266 ? 8.403 -5.518 -0.284 1.00 98.75 266 GLY A C 1
ATOM 1855 O O . GLY A 1 266 ? 7.914 -4.394 -0.153 1.00 98.75 266 GLY A O 1
ATOM 1856 N N . VAL A 1 267 ? 9.230 -5.832 -1.278 1.00 98.88 267 VAL A N 1
ATOM 1857 C CA . VAL A 1 267 ? 9.686 -4.857 -2.275 1.00 98.88 267 VAL A CA 1
ATOM 1858 C C . VAL A 1 267 ? 9.765 -5.509 -3.646 1.00 98.88 267 VAL A C 1
ATOM 1860 O O . VAL A 1 267 ? 10.347 -6.588 -3.798 1.00 98.88 267 VAL A O 1
ATOM 1863 N N . GLY A 1 268 ? 9.247 -4.819 -4.651 1.00 98.75 268 GLY A N 1
ATOM 1864 C CA . GLY A 1 268 ? 9.409 -5.154 -6.056 1.00 98.75 268 GLY A CA 1
ATOM 1865 C C . GLY A 1 268 ? 9.497 -3.909 -6.916 1.00 98.75 268 GLY A C 1
ATOM 1866 O O . GLY A 1 268 ? 9.308 -2.790 -6.441 1.00 98.75 268 GLY A O 1
ATOM 1867 N N . HIS A 1 269 ? 9.790 -4.124 -8.187 1.00 98.62 269 HIS A N 1
ATOM 1868 C CA . HIS A 1 269 ? 9.764 -3.068 -9.182 1.00 98.62 269 HIS A CA 1
ATOM 1869 C C . HIS A 1 269 ? 9.198 -3.565 -10.510 1.00 98.62 269 HIS A C 1
ATOM 1871 O O . HIS A 1 269 ? 9.073 -4.778 -10.720 1.00 98.62 269 HIS A O 1
ATOM 1877 N N . HIS A 1 270 ? 8.843 -2.630 -11.378 1.00 98.06 270 HIS A N 1
ATOM 1878 C CA . HIS A 1 270 ? 8.470 -2.881 -12.763 1.00 98.06 270 HIS A CA 1
ATOM 1879 C C . HIS A 1 270 ? 8.953 -1.731 -13.647 1.00 98.06 270 HIS A C 1
ATOM 1881 O O . HIS A 1 270 ? 9.198 -0.637 -13.153 1.00 98.06 270 HIS A O 1
ATOM 1887 N N . ASP A 1 271 ? 9.068 -2.002 -14.937 1.00 96.44 271 ASP A N 1
ATOM 1888 C CA . ASP A 1 271 ? 9.353 -1.022 -15.979 1.00 96.44 271 ASP A CA 1
ATOM 1889 C C . ASP A 1 271 ? 8.237 -1.167 -17.022 1.00 96.44 271 ASP A C 1
ATOM 1891 O O . ASP A 1 271 ? 7.072 -0.889 -16.734 1.00 96.44 271 ASP A O 1
ATOM 1895 N N . ASP A 1 272 ? 8.597 -1.800 -18.138 1.00 95.38 272 ASP A N 1
ATOM 1896 C CA . ASP A 1 272 ? 7.729 -2.350 -19.157 1.00 95.38 272 ASP A CA 1
ATOM 1897 C C . ASP A 1 272 ? 8.168 -3.794 -19.514 1.00 95.38 272 ASP A C 1
ATOM 1899 O O . ASP A 1 272 ? 9.202 -4.304 -19.060 1.00 95.38 272 ASP A O 1
ATOM 1903 N N . PHE A 1 273 ? 7.415 -4.495 -20.361 1.00 96.19 273 PHE A N 1
ATOM 1904 C CA . PHE A 1 273 ? 7.937 -5.644 -21.086 1.00 96.19 273 PHE A CA 1
ATOM 1905 C C . PHE A 1 273 ? 9.227 -5.272 -21.837 1.00 96.19 273 PHE A C 1
ATOM 1907 O O . PHE A 1 273 ? 9.240 -4.319 -22.615 1.00 96.19 273 PHE A O 1
ATOM 1914 N N . PRO A 1 274 ? 10.300 -6.082 -21.731 1.00 95.44 274 PRO A N 1
ATOM 1915 C CA . PRO A 1 274 ? 11.517 -5.897 -22.521 1.00 95.44 274 PRO A CA 1
ATOM 1916 C C . PRO A 1 274 ? 11.318 -6.329 -23.983 1.00 95.44 274 PRO A C 1
ATOM 1918 O O . PRO A 1 274 ? 11.960 -7.258 -24.485 1.00 95.44 274 PRO A O 1
ATOM 1921 N N . TYR A 1 275 ? 10.385 -5.678 -24.667 1.00 94.56 275 TYR A N 1
ATOM 1922 C CA . TYR A 1 275 ? 9.936 -5.982 -26.012 1.00 94.56 275 TYR A CA 1
ATOM 1923 C C . TYR A 1 275 ? 9.570 -4.696 -26.752 1.00 94.56 275 TYR A C 1
ATOM 1925 O O . TYR A 1 275 ? 8.726 -3.928 -26.299 1.00 94.56 275 TYR A O 1
ATOM 1933 N N . ALA A 1 276 ? 10.164 -4.489 -27.927 1.00 92.19 276 ALA A N 1
ATOM 1934 C CA . ALA A 1 276 ? 9.868 -3.320 -28.743 1.00 92.19 276 ALA A CA 1
ATOM 1935 C C . ALA A 1 276 ? 8.422 -3.376 -29.288 1.00 92.19 276 ALA A C 1
ATOM 1937 O O . ALA A 1 276 ? 8.008 -4.424 -29.790 1.00 92.19 276 ALA A O 1
ATOM 1938 N N . PRO A 1 277 ? 7.675 -2.258 -29.277 1.00 92.94 277 PRO A N 1
ATOM 1939 C CA . PRO A 1 277 ? 8.144 -0.893 -29.027 1.00 92.94 277 PRO A CA 1
ATOM 1940 C C . PRO A 1 277 ? 8.033 -0.416 -27.568 1.00 92.94 277 PRO A C 1
ATOM 1942 O O . PRO A 1 277 ? 8.213 0.772 -27.359 1.00 92.94 277 PRO A O 1
ATOM 1945 N N . PHE A 1 278 ? 7.725 -1.279 -26.600 1.00 94.94 278 PHE A N 1
ATOM 1946 C CA . PHE A 1 278 ? 7.400 -0.851 -25.232 1.00 94.94 278 PHE A CA 1
ATOM 1947 C C . PHE A 1 278 ? 8.631 -0.706 -24.334 1.00 94.94 278 PHE A C 1
ATOM 1949 O O . PHE A 1 278 ? 8.844 0.299 -23.671 1.00 94.94 278 PHE A O 1
ATOM 1956 N N . GLY A 1 279 ? 9.525 -1.690 -24.399 1.00 94.75 279 GLY A N 1
ATOM 1957 C CA . GLY A 1 279 ? 10.757 -1.694 -23.619 1.00 94.75 279 GLY A CA 1
ATOM 1958 C C . GLY A 1 279 ? 11.892 -2.433 -24.313 1.00 94.75 279 GLY A C 1
ATOM 1959 O O . GLY A 1 279 ? 11.796 -2.900 -25.455 1.00 94.75 279 GLY A O 1
ATOM 1960 N N . SER A 1 280 ? 13.012 -2.546 -23.611 1.00 93.31 280 SER A N 1
ATOM 1961 C CA . SER A 1 280 ? 14.272 -3.052 -24.138 1.00 93.31 280 SER A CA 1
ATOM 1962 C C . SER A 1 280 ? 14.986 -3.953 -23.134 1.00 93.31 280 SER A C 1
ATOM 1964 O O . SER A 1 280 ? 15.510 -3.511 -22.112 1.00 93.31 280 SER A O 1
ATOM 1966 N N . ALA A 1 281 ? 15.155 -5.227 -23.507 1.00 92.19 281 ALA A N 1
ATOM 1967 C CA . ALA A 1 281 ? 15.992 -6.168 -22.756 1.00 92.19 281 ALA A CA 1
ATOM 1968 C C . ALA A 1 281 ? 17.441 -5.672 -22.592 1.00 92.19 281 ALA A C 1
ATOM 1970 O O . ALA A 1 281 ? 18.099 -5.987 -21.604 1.00 92.19 281 ALA A O 1
ATOM 1971 N N . ALA A 1 282 ? 17.950 -4.895 -23.557 1.00 91.12 282 ALA A N 1
ATOM 1972 C CA . ALA A 1 282 ? 19.296 -4.328 -23.494 1.00 91.12 282 ALA A CA 1
ATOM 1973 C C . ALA A 1 282 ? 19.413 -3.191 -22.464 1.00 91.12 282 ALA A C 1
ATOM 1975 O O . ALA A 1 282 ? 20.513 -2.939 -21.973 1.00 91.12 282 ALA A O 1
ATOM 1976 N N . SER A 1 283 ? 18.297 -2.533 -22.135 1.00 89.06 283 SER A N 1
ATOM 1977 C CA . SER A 1 283 ? 18.207 -1.494 -21.101 1.00 89.06 283 SER A CA 1
ATOM 1978 C C . SER A 1 283 ? 17.979 -2.071 -19.700 1.00 89.06 283 SER A C 1
ATOM 1980 O O . SER A 1 283 ? 18.135 -1.351 -18.720 1.00 89.06 283 SER A O 1
ATOM 1982 N N . GLY A 1 284 ? 17.673 -3.370 -19.605 1.00 93.81 284 GLY A N 1
ATOM 1983 C CA . GLY A 1 284 ? 17.385 -4.052 -18.345 1.00 93.81 284 GLY A CA 1
ATOM 1984 C C . GLY A 1 284 ? 15.910 -4.050 -17.945 1.00 93.81 284 GLY A C 1
ATOM 1985 O O . GLY A 1 284 ? 15.611 -4.567 -16.870 1.00 93.81 284 GLY A O 1
ATOM 1986 N N . ASP A 1 285 ? 15.019 -3.531 -18.798 1.00 96.25 285 ASP A N 1
ATOM 1987 C CA . ASP A 1 285 ? 13.591 -3.414 -18.494 1.00 96.25 285 ASP A CA 1
ATOM 1988 C C . ASP A 1 285 ? 12.989 -4.783 -18.141 1.00 96.25 285 ASP A C 1
ATOM 1990 O O . ASP A 1 285 ? 13.303 -5.816 -18.749 1.00 96.25 285 ASP A O 1
ATOM 1994 N N . VAL A 1 286 ? 12.120 -4.805 -17.137 1.00 96.69 286 VAL A N 1
ATOM 1995 C CA . VAL A 1 286 ? 11.389 -6.003 -16.731 1.00 96.69 286 VAL A CA 1
ATOM 1996 C C . VAL A 1 286 ? 9.934 -5.671 -16.444 1.00 96.69 286 VAL A C 1
ATOM 1998 O O . VAL A 1 286 ? 9.624 -4.752 -15.693 1.00 96.69 286 VAL A O 1
ATOM 2001 N N . VAL A 1 287 ? 9.032 -6.520 -16.942 1.00 96.81 287 VAL A N 1
ATOM 2002 C CA . VAL A 1 287 ? 7.586 -6.353 -16.718 1.00 96.81 287 VAL A CA 1
ATOM 2003 C C . VAL A 1 287 ? 7.219 -6.377 -15.230 1.00 96.81 287 VAL A C 1
ATOM 2005 O O . VAL A 1 287 ? 6.240 -5.779 -14.797 1.00 96.81 287 VAL A O 1
ATOM 2008 N N . TYR A 1 288 ? 7.995 -7.118 -14.436 1.00 98.31 288 TYR A N 1
ATOM 2009 C CA . TYR A 1 288 ? 7.926 -7.131 -12.984 1.00 98.31 288 TYR A CA 1
ATOM 2010 C C . TYR A 1 288 ? 9.095 -7.931 -12.410 1.00 98.31 288 TYR A C 1
ATOM 2012 O O . TYR A 1 288 ? 9.503 -8.968 -12.946 1.00 98.31 288 TYR A O 1
ATOM 2020 N N . ARG A 1 289 ? 9.598 -7.498 -11.257 1.00 98.12 289 ARG A N 1
ATOM 2021 C CA . ARG A 1 289 ? 10.610 -8.213 -10.490 1.00 98.12 289 ARG A CA 1
ATOM 2022 C C . ARG A 1 289 ? 10.370 -8.058 -8.996 1.00 98.12 289 ARG A C 1
ATOM 2024 O O . ARG A 1 289 ? 10.419 -6.967 -8.438 1.00 98.12 289 ARG A O 1
ATOM 2031 N N . ASN A 1 290 ? 10.222 -9.193 -8.321 1.00 98.38 290 ASN A N 1
ATOM 2032 C CA . ASN A 1 290 ? 10.241 -9.248 -6.865 1.00 98.38 290 ASN A CA 1
ATOM 2033 C C . ASN A 1 290 ? 11.684 -9.196 -6.331 1.00 98.38 290 ASN A C 1
ATOM 2035 O O . ASN A 1 290 ? 12.514 -10.025 -6.713 1.00 98.38 290 ASN A O 1
ATOM 2039 N N . LEU A 1 291 ? 11.978 -8.254 -5.431 1.00 98.38 291 LEU A N 1
ATOM 2040 C CA . LEU A 1 291 ? 13.288 -8.104 -4.781 1.00 98.38 291 LEU A CA 1
ATOM 2041 C C . LEU A 1 291 ? 13.320 -8.671 -3.362 1.00 98.38 291 LEU A C 1
ATOM 2043 O O . LEU A 1 291 ? 14.400 -9.032 -2.881 1.00 98.38 291 LEU A O 1
ATOM 2047 N N . GLN A 1 292 ? 12.172 -8.689 -2.684 1.00 98.62 292 GLN A N 1
ATOM 2048 C CA . GLN A 1 292 ? 12.020 -9.164 -1.317 1.00 98.62 292 GLN A CA 1
ATOM 2049 C C . GLN A 1 292 ? 10.577 -9.601 -1.076 1.00 98.62 292 GLN A C 1
ATOM 2051 O O . GLN A 1 292 ? 9.659 -8.786 -1.153 1.00 98.62 292 GLN A O 1
ATOM 2056 N N . ASP A 1 293 ? 10.412 -10.875 -0.726 1.00 98.62 293 ASP A N 1
ATOM 2057 C CA . ASP A 1 293 ? 9.152 -11.399 -0.197 1.00 98.62 293 ASP A CA 1
ATOM 2058 C C . ASP A 1 293 ? 8.757 -10.676 1.084 1.00 98.62 293 ASP A C 1
ATOM 2060 O O . ASP A 1 293 ? 9.623 -10.165 1.805 1.00 98.62 293 ASP A O 1
ATOM 2064 N N . ILE A 1 294 ? 7.466 -10.710 1.398 1.00 98.56 294 ILE A N 1
ATOM 2065 C CA . ILE A 1 294 ? 6.930 -10.207 2.656 1.00 98.56 294 ILE A CA 1
ATOM 2066 C C . ILE A 1 294 ? 7.734 -10.778 3.831 1.00 98.56 294 ILE A C 1
ATOM 2068 O O . ILE A 1 294 ? 7.852 -11.989 4.023 1.00 98.56 294 ILE A O 1
ATOM 2072 N N . THR A 1 295 ? 8.322 -9.882 4.620 1.00 98.25 295 THR A N 1
ATOM 2073 C CA . THR A 1 295 ? 9.171 -10.225 5.759 1.00 98.25 295 THR A CA 1
ATOM 2074 C C . THR A 1 295 ? 8.917 -9.293 6.933 1.00 98.25 295 THR A C 1
ATOM 2076 O O . THR A 1 295 ? 8.696 -8.093 6.775 1.00 98.25 295 THR A O 1
ATOM 2079 N N . MET A 1 296 ? 9.016 -9.832 8.147 1.00 97.38 296 MET A N 1
ATOM 2080 C CA . MET A 1 296 ? 8.997 -9.024 9.367 1.00 97.38 296 MET A CA 1
ATOM 2081 C C . MET A 1 296 ? 10.235 -8.120 9.502 1.00 97.38 296 MET A C 1
ATOM 2083 O O . MET A 1 296 ? 10.216 -7.177 10.297 1.00 97.38 296 MET A O 1
ATOM 2087 N N . SER A 1 297 ? 11.320 -8.425 8.777 1.00 97.88 297 SER A N 1
ATOM 2088 C CA . SER A 1 297 ? 12.611 -7.747 8.898 1.00 97.88 297 SER A CA 1
ATOM 2089 C C . SER A 1 297 ? 12.653 -6.462 8.075 1.00 97.88 297 SER A C 1
ATOM 2091 O O . SER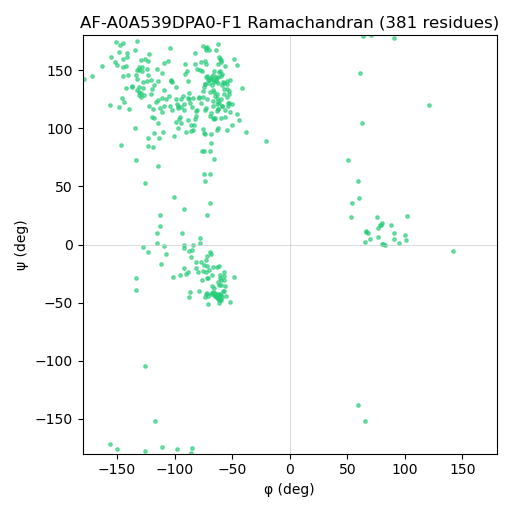 A 1 297 ? 12.886 -6.479 6.864 1.00 97.88 297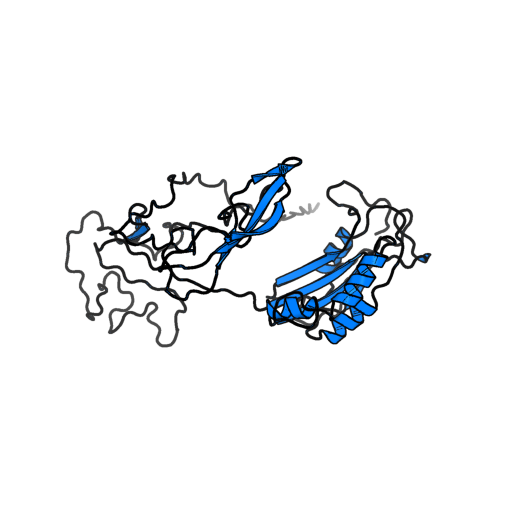 SER A O 1
ATOM 2093 N N . THR A 1 298 ? 12.519 -5.324 8.755 1.00 96.19 298 THR A N 1
ATOM 2094 C CA . THR A 1 298 ? 12.656 -3.993 8.140 1.00 96.19 298 THR A CA 1
ATOM 2095 C C . THR A 1 298 ? 14.046 -3.776 7.541 1.00 96.19 298 THR A C 1
ATOM 2097 O O . THR A 1 298 ? 14.177 -3.088 6.535 1.00 96.19 298 THR A O 1
ATOM 2100 N N . ALA A 1 299 ? 15.087 -4.416 8.083 1.00 97.50 299 ALA A N 1
ATOM 2101 C CA . ALA A 1 299 ? 16.433 -4.362 7.517 1.00 97.50 299 ALA A CA 1
ATOM 2102 C C . ALA A 1 299 ? 16.519 -5.052 6.144 1.00 97.50 299 ALA A C 1
ATOM 2104 O O . ALA A 1 299 ? 17.162 -4.530 5.234 1.00 97.50 299 ALA A O 1
ATOM 2105 N N . MET A 1 300 ? 15.853 -6.201 5.968 1.00 98.50 300 MET A N 1
ATOM 2106 C CA . MET A 1 300 ? 15.816 -6.898 4.675 1.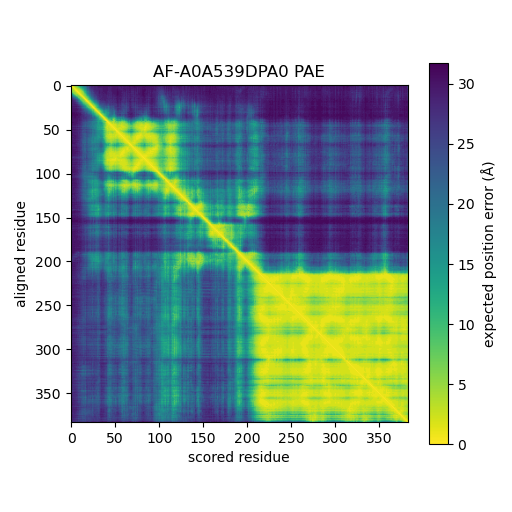00 98.50 300 MET A CA 1
ATOM 2107 C C . MET A 1 300 ? 15.013 -6.111 3.638 1.00 98.50 300 MET A C 1
ATOM 2109 O O . MET A 1 300 ? 15.469 -5.965 2.504 1.00 98.50 300 MET A O 1
ATOM 2113 N N . ALA A 1 301 ? 13.867 -5.554 4.038 1.00 98.44 301 ALA A N 1
ATOM 2114 C CA . ALA A 1 301 ? 13.061 -4.691 3.179 1.00 98.44 301 ALA A CA 1
ATOM 2115 C C . ALA A 1 301 ? 13.822 -3.414 2.776 1.00 98.44 301 ALA A C 1
ATOM 2117 O O . ALA A 1 301 ? 13.917 -3.109 1.590 1.00 98.44 301 ALA A O 1
ATOM 2118 N N . ALA A 1 302 ? 14.472 -2.724 3.719 1.00 98.25 302 ALA A N 1
ATOM 2119 C CA . ALA A 1 302 ? 15.299 -1.550 3.427 1.00 98.25 302 ALA A CA 1
ATOM 2120 C C . ALA A 1 302 ? 16.465 -1.879 2.481 1.00 98.25 302 ALA A C 1
ATOM 2122 O O . ALA A 1 302 ? 16.728 -1.146 1.527 1.00 98.25 302 ALA A O 1
ATOM 2123 N N . ALA A 1 303 ? 17.140 -3.012 2.699 1.00 98.62 303 ALA A N 1
ATOM 2124 C CA . ALA A 1 303 ? 18.195 -3.474 1.804 1.00 98.62 303 ALA A CA 1
ATOM 2125 C C . ALA A 1 303 ? 17.664 -3.773 0.394 1.00 98.62 303 ALA A C 1
ATOM 2127 O O . ALA A 1 303 ? 18.393 -3.587 -0.577 1.00 98.62 303 ALA A O 1
ATOM 2128 N N . ALA A 1 304 ? 16.416 -4.227 0.262 1.00 98.69 304 ALA A N 1
ATOM 2129 C CA . ALA A 1 304 ? 15.770 -4.443 -1.027 1.00 98.69 304 ALA A CA 1
ATOM 2130 C C . ALA A 1 304 ? 15.403 -3.131 -1.728 1.00 98.69 304 ALA A C 1
ATOM 2132 O O . ALA A 1 304 ? 15.701 -3.000 -2.911 1.00 98.69 304 ALA A O 1
ATOM 2133 N N . VAL A 1 305 ? 14.888 -2.132 -1.001 1.00 98.69 305 VAL A N 1
ATOM 2134 C CA . VAL A 1 305 ? 14.699 -0.767 -1.530 1.00 98.69 305 VAL A CA 1
ATOM 2135 C C . VAL A 1 305 ? 16.026 -0.184 -2.031 1.00 98.69 305 VAL A C 1
ATOM 2137 O O . VAL A 1 305 ? 16.097 0.405 -3.109 1.00 98.69 305 VAL A O 1
ATOM 2140 N N . GLY A 1 306 ? 17.126 -0.430 -1.315 1.00 98.19 306 GLY A N 1
ATOM 2141 C CA . GLY A 1 306 ? 18.469 -0.051 -1.763 1.00 98.19 306 GLY A CA 1
ATOM 2142 C C . GLY A 1 306 ? 18.865 -0.638 -3.128 1.00 98.19 306 GLY A C 1
ATOM 2143 O O . GLY A 1 306 ? 19.633 -0.011 -3.853 1.00 98.19 306 GLY A O 1
ATOM 2144 N N . ARG A 1 307 ? 18.307 -1.792 -3.522 1.00 97.94 307 ARG A N 1
ATOM 2145 C CA . ARG A 1 307 ? 18.611 -2.497 -4.782 1.00 97.94 307 ARG A CA 1
ATOM 2146 C C . ARG A 1 307 ? 17.709 -2.126 -5.964 1.00 97.94 307 ARG A C 1
ATOM 2148 O O . ARG A 1 307 ? 17.957 -2.637 -7.049 1.00 97.94 307 ARG A O 1
ATOM 2155 N N . ILE A 1 308 ? 16.700 -1.274 -5.776 1.00 98.38 308 ILE A N 1
ATOM 2156 C CA . ILE A 1 308 ? 15.792 -0.853 -6.856 1.00 98.38 308 ILE A CA 1
ATOM 2157 C C . ILE A 1 308 ? 16.598 -0.178 -7.987 1.00 98.38 308 ILE A C 1
ATOM 2159 O O . ILE A 1 308 ? 17.299 0.801 -7.717 1.00 98.38 308 ILE A O 1
ATOM 2163 N N . PRO A 1 309 ? 16.585 -0.695 -9.225 1.00 97.00 309 PRO A N 1
ATOM 2164 C CA . PRO A 1 309 ? 17.341 -0.097 -10.324 1.00 97.00 309 PRO A CA 1
ATOM 2165 C C . PRO A 1 309 ? 16.668 1.180 -10.850 1.00 97.00 309 PRO A C 1
ATOM 2167 O O . PRO A 1 309 ? 15.555 1.494 -10.457 1.00 97.00 309 PRO A O 1
ATOM 2170 N N . LEU A 1 310 ? 17.359 1.911 -11.726 1.00 97.06 310 LEU A N 1
ATOM 2171 C CA . LEU A 1 310 ? 16.747 2.881 -12.638 1.00 97.06 310 LEU A CA 1
ATOM 2172 C C . LEU A 1 310 ? 16.997 2.361 -14.055 1.00 97.06 310 LEU A C 1
ATOM 2174 O O . LEU A 1 310 ? 18.155 2.131 -14.423 1.00 97.06 310 LEU A O 1
ATOM 2178 N N . HIS A 1 311 ? 15.929 2.164 -14.809 1.00 95.56 311 HIS A N 1
ATOM 2179 C CA . HIS A 1 311 ? 15.914 1.783 -16.213 1.00 95.56 311 HIS A CA 1
ATOM 2180 C C . HIS A 1 311 ? 15.267 2.904 -17.034 1.00 95.56 311 HIS A C 1
ATOM 2182 O O . HIS A 1 311 ? 15.430 4.074 -16.682 1.00 95.56 311 HIS A O 1
ATOM 2188 N N . TYR A 1 312 ? 14.643 2.590 -18.173 1.00 85.50 312 TYR A N 1
ATOM 2189 C CA . TYR A 1 312 ? 14.231 3.622 -19.123 1.00 85.50 312 TYR A CA 1
ATOM 2190 C C . TYR A 1 312 ? 12.809 3.469 -19.653 1.00 85.50 312 TYR A C 1
ATOM 2192 O O . TYR A 1 312 ? 12.171 4.505 -19.809 1.00 85.50 312 TYR A O 1
ATOM 2200 N N . GLY A 1 313 ? 12.330 2.253 -19.933 1.00 83.94 313 GLY A N 1
ATOM 2201 C CA . GLY A 1 313 ? 11.166 2.099 -20.815 1.00 83.94 313 GLY A CA 1
ATOM 2202 C C . GLY A 1 313 ? 11.468 2.606 -22.238 1.00 83.94 313 GLY A C 1
ATOM 2203 O O . GLY A 1 313 ? 12.588 3.046 -22.544 1.00 83.94 313 GLY A O 1
ATOM 2204 N N . TYR A 1 314 ? 10.505 2.510 -23.152 1.00 89.56 314 TYR A N 1
ATOM 2205 C CA . TYR A 1 314 ? 10.647 3.010 -24.528 1.00 89.56 314 TYR A CA 1
ATOM 2206 C C . TYR A 1 314 ? 9.441 3.821 -25.007 1.00 89.56 314 TYR A C 1
ATOM 2208 O O . TYR A 1 314 ? 9.614 4.731 -25.826 1.00 89.56 314 TYR A O 1
ATOM 2216 N N . ASP A 1 315 ? 8.244 3.536 -24.502 1.00 92.06 315 ASP A N 1
ATOM 2217 C CA . ASP A 1 315 ? 7.065 4.378 -24.657 1.00 92.06 315 ASP A CA 1
ATOM 2218 C C . ASP A 1 315 ? 6.641 5.033 -23.335 1.00 92.06 315 ASP A C 1
ATOM 2220 O O . ASP A 1 315 ? 7.412 5.091 -22.386 1.00 92.06 315 ASP A O 1
ATOM 2224 N N . TRP A 1 316 ? 5.498 5.724 -23.353 1.00 90.12 316 TRP A N 1
ATOM 2225 C CA . TRP A 1 316 ? 5.051 6.544 -22.224 1.00 90.12 316 TRP A CA 1
ATOM 2226 C C . TRP A 1 316 ? 4.258 5.769 -21.160 1.00 90.12 316 TRP A C 1
ATOM 2228 O O . TRP A 1 316 ? 4.431 6.086 -19.990 1.00 90.12 316 TRP A O 1
ATOM 2238 N N . PRO A 1 317 ? 3.343 4.839 -21.499 1.00 93.00 317 PRO A N 1
ATOM 2239 C CA . PRO A 1 317 ? 2.689 3.995 -20.502 1.00 93.00 317 PRO A CA 1
ATOM 2240 C C . PRO A 1 317 ? 3.620 2.869 -20.030 1.00 93.00 317 PRO A C 1
ATOM 2242 O O . PRO A 1 317 ? 4.503 2.476 -20.771 1.00 93.00 317 PRO A O 1
ATOM 2245 N N . GLU A 1 318 ? 3.373 2.325 -18.836 1.00 95.38 318 GLU A N 1
ATOM 2246 C CA . GLU A 1 318 ? 4.258 1.318 -18.216 1.00 95.38 318 GLU A CA 1
ATOM 2247 C C . GLU A 1 318 ? 3.488 0.040 -17.813 1.00 95.38 318 GLU A C 1
ATOM 2249 O O . GLU A 1 318 ? 2.270 -0.078 -18.022 1.00 95.38 318 GLU A O 1
ATOM 2254 N N . SER A 1 319 ? 4.163 -0.943 -17.200 1.00 95.81 319 SER A N 1
ATOM 2255 C CA . SER A 1 319 ? 3.587 -2.268 -16.899 1.00 95.81 319 SER A CA 1
ATOM 2256 C C . SER A 1 319 ? 2.935 -2.430 -15.516 1.00 95.81 319 SER A C 1
ATOM 2258 O O . SER A 1 319 ? 2.918 -3.537 -14.957 1.00 95.81 319 SER A O 1
ATOM 2260 N N . GLN A 1 320 ? 2.361 -1.369 -14.935 1.00 93.75 320 GLN A N 1
ATOM 2261 C CA . GLN A 1 320 ? 1.756 -1.402 -13.592 1.00 93.75 320 GLN A CA 1
ATOM 2262 C C . GLN A 1 320 ? 0.682 -2.493 -13.481 1.00 93.75 320 GLN A C 1
ATOM 2264 O O . GLN A 1 320 ? 0.639 -3.236 -12.499 1.00 93.75 320 GLN A O 1
ATOM 2269 N N . SER A 1 321 ? -0.199 -2.616 -14.482 1.00 90.75 321 SER A N 1
ATOM 2270 C CA . SER A 1 321 ? -1.325 -3.559 -14.422 1.00 90.75 321 SER A CA 1
ATOM 2271 C C . SER A 1 321 ? -0.858 -5.021 -14.441 1.00 90.75 321 SER A C 1
ATOM 2273 O O . SER A 1 321 ? -1.407 -5.867 -13.731 1.00 90.75 321 SER A O 1
ATOM 2275 N N . GLN A 1 322 ? 0.212 -5.315 -15.177 1.00 94.44 322 GLN A N 1
ATOM 2276 C CA . GLN A 1 322 ? 0.846 -6.629 -15.258 1.00 94.44 322 GLN A CA 1
ATOM 2277 C C . GLN A 1 322 ? 1.596 -6.951 -13.975 1.00 94.44 322 GLN A C 1
ATOM 2279 O O . GLN A 1 322 ? 1.476 -8.067 -13.464 1.00 94.44 322 GLN A O 1
ATOM 2284 N N . ALA A 1 323 ? 2.321 -5.976 -13.426 1.00 97.00 323 ALA A N 1
ATOM 2285 C CA . ALA A 1 323 ? 3.003 -6.115 -12.151 1.00 97.00 323 ALA A CA 1
ATOM 2286 C C . ALA A 1 323 ? 2.007 -6.368 -11.012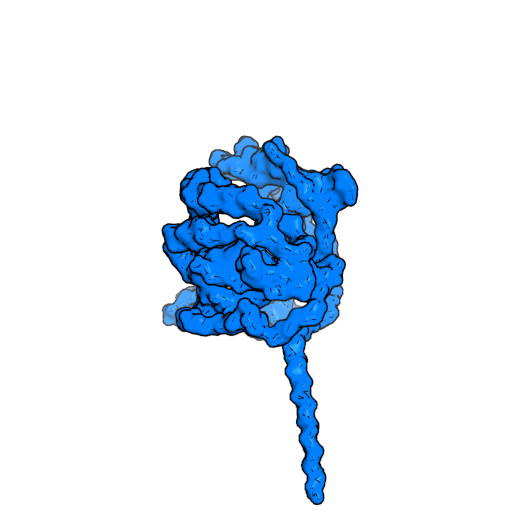 1.00 97.00 323 ALA A C 1
ATOM 2288 O O . ALA A 1 323 ? 2.193 -7.307 -10.241 1.00 97.00 323 ALA A O 1
ATOM 2289 N N . LEU A 1 324 ? 0.906 -5.614 -10.946 1.00 95.81 324 LEU A N 1
ATOM 2290 C CA . LEU A 1 324 ? -0.167 -5.825 -9.970 1.00 95.81 324 LEU A CA 1
ATOM 2291 C C . LEU A 1 324 ? -0.838 -7.192 -10.134 1.00 95.81 324 LEU A C 1
ATOM 2293 O O . LEU A 1 324 ? -1.070 -7.883 -9.139 1.00 95.81 324 LEU A O 1
ATOM 2297 N N . TRP A 1 325 ? -1.106 -7.621 -11.371 1.00 94.81 325 TRP A N 1
ATOM 2298 C CA . TRP A 1 325 ? -1.640 -8.957 -11.629 1.00 94.81 325 TRP A CA 1
ATOM 2299 C C . TRP A 1 325 ? -0.677 -10.047 -11.157 1.00 94.81 325 TRP A C 1
ATOM 2301 O O . TRP A 1 325 ? -1.112 -10.989 -10.490 1.00 94.81 325 TRP A O 1
ATOM 2311 N N . ALA A 1 326 ? 0.620 -9.921 -11.449 1.00 96.19 326 ALA A N 1
ATOM 2312 C CA . ALA A 1 326 ? 1.630 -10.865 -10.989 1.00 96.19 326 ALA A CA 1
ATOM 2313 C C . ALA A 1 326 ? 1.682 -10.880 -9.459 1.00 96.19 326 ALA A C 1
ATOM 2315 O O . ALA A 1 326 ? 1.548 -11.948 -8.868 1.00 96.19 326 ALA A O 1
ATOM 2316 N N . VAL A 1 327 ? 1.778 -9.709 -8.818 1.00 98.19 327 VAL A N 1
ATOM 2317 C CA . VAL A 1 327 ? 1.784 -9.535 -7.357 1.00 98.19 327 VAL A CA 1
ATOM 2318 C C . VAL A 1 327 ? 0.596 -10.238 -6.705 1.00 98.19 327 VAL A C 1
ATOM 2320 O O . VAL A 1 327 ? 0.800 -11.017 -5.773 1.00 98.19 327 VAL A O 1
ATOM 2323 N N . ALA A 1 328 ? -0.617 -10.027 -7.213 1.00 93.56 328 ALA A N 1
ATOM 2324 C CA . ALA A 1 328 ? -1.829 -10.607 -6.645 1.00 93.56 328 ALA A CA 1
ATOM 2325 C C . ALA A 1 328 ? -1.963 -12.113 -6.929 1.00 93.56 328 ALA A C 1
ATOM 2327 O O . ALA A 1 328 ? -2.292 -12.890 -6.037 1.00 93.56 328 ALA A O 1
ATOM 2328 N N . SER A 1 329 ? -1.706 -12.551 -8.162 1.00 93.62 329 SER A N 1
ATOM 2329 C CA . SER A 1 329 ? -1.969 -13.938 -8.574 1.00 93.62 329 SER A CA 1
ATOM 2330 C C . SER A 1 329 ? -0.809 -14.900 -8.309 1.00 93.62 329 SER A C 1
ATOM 2332 O O . SER A 1 329 ? -1.015 -16.110 -8.240 1.00 93.62 329 SER A O 1
ATOM 2334 N N . GLY A 1 330 ? 0.421 -14.391 -8.207 1.00 95.56 330 GLY A N 1
ATOM 2335 C CA . GLY A 1 330 ? 1.636 -15.199 -8.324 1.00 95.56 330 GLY A CA 1
ATOM 2336 C C . GLY A 1 330 ? 1.839 -15.784 -9.729 1.00 95.56 330 GLY A C 1
ATOM 2337 O O . GLY A 1 330 ? 2.673 -16.667 -9.910 1.00 95.56 330 GLY A O 1
ATOM 2338 N N . GLY A 1 331 ? 1.068 -15.339 -10.722 1.00 93.44 331 GLY A N 1
ATOM 2339 C CA . GLY A 1 331 ? 1.114 -15.840 -12.087 1.00 93.44 331 GLY A CA 1
ATOM 2340 C C . GLY A 1 331 ? 2.346 -15.372 -12.859 1.00 93.44 331 GLY A C 1
ATOM 2341 O O . GLY A 1 331 ? 2.986 -14.377 -12.522 1.00 93.44 331 GLY A O 1
ATOM 2342 N N . GLY A 1 332 ? 2.684 -16.125 -13.905 1.00 92.94 332 GLY A N 1
ATOM 2343 C CA . GLY A 1 332 ? 3.738 -15.763 -14.849 1.00 92.94 332 GLY A CA 1
ATOM 2344 C C . GLY A 1 332 ? 3.199 -14.954 -16.028 1.00 92.94 332 GLY A C 1
ATOM 2345 O O . GLY A 1 332 ? 2.032 -15.083 -16.391 1.00 92.94 332 GLY A O 1
ATOM 2346 N N . LEU A 1 333 ? 4.067 -14.158 -16.646 1.00 92.94 333 LEU A N 1
ATOM 2347 C CA . LEU A 1 333 ? 3.783 -13.330 -17.821 1.00 92.94 333 LEU A CA 1
ATOM 2348 C C . LEU A 1 333 ? 4.611 -13.853 -18.995 1.00 92.94 333 LEU A C 1
ATOM 2350 O O . LEU A 1 333 ? 5.583 -13.237 -19.434 1.00 92.94 333 LEU A O 1
ATOM 2354 N N . GLY A 1 334 ? 4.259 -15.058 -19.435 1.00 89.00 334 GLY A N 1
ATOM 2355 C CA . GLY A 1 334 ? 4.924 -15.726 -20.544 1.00 89.00 334 GLY A CA 1
ATOM 2356 C C . GLY A 1 334 ? 6.413 -15.963 -20.333 1.00 89.00 334 GLY A C 1
ATOM 2357 O O . GLY A 1 334 ? 6.857 -16.323 -19.242 1.00 89.00 334 GLY A O 1
ATOM 2358 N N . GLY A 1 335 ? 7.201 -15.732 -21.383 1.00 91.56 335 GLY A N 1
ATOM 2359 C CA . GLY A 1 335 ? 8.664 -15.811 -21.325 1.00 91.56 335 GLY A CA 1
ATOM 2360 C C . GLY A 1 335 ? 9.343 -14.722 -20.480 1.00 91.56 335 GLY A C 1
ATOM 2361 O O . GLY A 1 335 ? 10.550 -14.805 -20.260 1.00 91.56 335 GLY A O 1
ATOM 2362 N N . TYR A 1 336 ? 8.600 -13.715 -20.009 1.00 94.94 336 TYR A N 1
ATOM 2363 C CA . TYR A 1 336 ? 9.144 -12.534 -19.328 1.00 94.94 336 TYR A CA 1
ATOM 2364 C C . TYR A 1 336 ? 9.146 -12.656 -17.805 1.00 94.94 336 TYR A C 1
ATOM 2366 O O . TYR A 1 336 ? 9.975 -12.046 -17.131 1.00 94.94 336 TYR A O 1
ATOM 2374 N N . LEU A 1 337 ? 8.240 -13.465 -17.259 1.00 96.00 337 LEU A N 1
ATOM 2375 C CA . LEU A 1 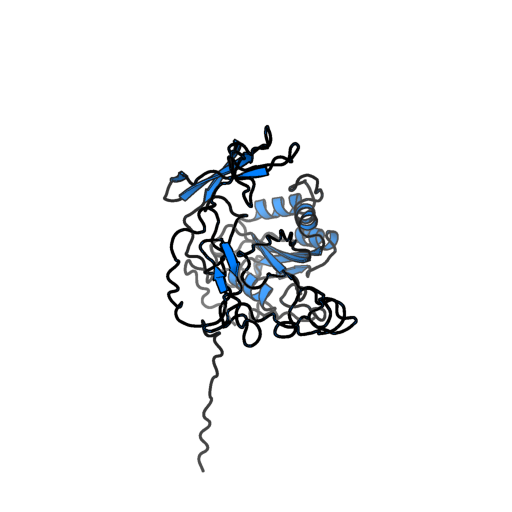337 ? 8.142 -13.722 -15.830 1.00 96.00 337 LEU A CA 1
ATOM 2376 C C . LEU A 1 337 ? 7.640 -15.143 -15.599 1.00 96.00 337 LEU A C 1
ATOM 2378 O O . LEU A 1 337 ? 6.513 -15.477 -15.958 1.00 96.00 337 LEU A O 1
ATOM 2382 N N . SER A 1 338 ? 8.448 -15.970 -14.944 1.00 96.31 338 SER A N 1
ATOM 2383 C CA . SER A 1 338 ? 8.000 -17.286 -14.490 1.00 96.31 338 SER A CA 1
ATOM 2384 C C . SER A 1 338 ? 6.932 -17.151 -13.408 1.00 96.31 338 SER A C 1
ATOM 2386 O O . SER A 1 338 ? 7.019 -16.268 -12.562 1.00 96.31 338 SER A O 1
ATOM 2388 N N . ALA A 1 339 ? 5.963 -18.065 -13.374 1.00 95.81 339 ALA A N 1
ATOM 2389 C CA . ALA A 1 339 ? 5.023 -18.122 -12.257 1.00 95.81 339 ALA A CA 1
ATOM 2390 C C . ALA A 1 339 ? 5.760 -18.343 -10.927 1.00 95.81 339 ALA A C 1
ATOM 2392 O O . ALA A 1 339 ? 6.784 -19.037 -10.861 1.00 95.81 339 ALA A O 1
ATOM 2393 N N . ARG A 1 340 ? 5.225 -17.762 -9.855 1.00 95.75 340 ARG A N 1
ATOM 2394 C CA . ARG A 1 340 ? 5.813 -17.846 -8.527 1.00 95.75 340 ARG A CA 1
ATOM 2395 C C . ARG A 1 340 ? 5.767 -19.279 -8.008 1.00 95.75 340 ARG A C 1
ATOM 2397 O O . ARG A 1 340 ? 4.724 -19.924 -7.969 1.00 95.75 340 ARG A O 1
ATOM 2404 N N . THR A 1 341 ? 6.910 -19.740 -7.511 1.00 94.38 341 THR A N 1
ATOM 2405 C CA . THR A 1 341 ? 7.041 -21.006 -6.780 1.00 94.38 341 THR A CA 1
ATOM 2406 C C . THR A 1 341 ? 7.780 -20.791 -5.462 1.00 94.38 341 THR A C 1
ATOM 2408 O O . THR A 1 341 ? 8.529 -19.823 -5.322 1.00 94.38 341 THR A O 1
ATOM 2411 N N . GLY A 1 342 ? 7.607 -21.703 -4.502 1.00 92.25 342 GLY A N 1
ATOM 2412 C CA . GLY A 1 342 ? 8.401 -21.719 -3.267 1.00 92.25 342 GLY A CA 1
ATOM 2413 C C . GLY A 1 342 ? 7.959 -20.733 -2.184 1.00 92.25 342 GLY A C 1
ATOM 2414 O O . GLY A 1 342 ? 8.745 -20.438 -1.289 1.00 92.25 342 GLY A O 1
ATOM 2415 N N . CYS A 1 343 ? 6.728 -20.220 -2.247 1.00 94.94 343 CYS A N 1
ATOM 2416 C CA . CYS A 1 343 ? 6.157 -19.483 -1.124 1.00 94.94 343 CYS A CA 1
ATOM 2417 C C . CYS A 1 343 ? 5.924 -20.416 0.085 1.00 94.94 343 CYS A C 1
ATOM 2419 O O . CYS A 1 343 ? 5.520 -21.568 -0.112 1.00 94.94 343 CYS A O 1
ATOM 2421 N N . PRO A 1 344 ? 6.172 -19.956 1.328 1.00 95.25 344 PRO A N 1
ATOM 2422 C CA . PRO A 1 344 ? 5.845 -20.718 2.531 1.00 95.25 344 PRO A CA 1
ATOM 2423 C C . PRO A 1 344 ? 4.364 -21.116 2.596 1.00 95.25 344 PRO A C 1
ATOM 2425 O O . PRO A 1 344 ? 3.492 -20.431 2.059 1.00 95.25 344 PRO A O 1
ATOM 2428 N N . ALA A 1 345 ? 4.054 -22.211 3.292 1.00 94.25 345 ALA A N 1
ATOM 2429 C CA . ALA A 1 345 ? 2.665 -22.610 3.513 1.00 94.25 345 ALA A CA 1
ATOM 2430 C C . ALA A 1 345 ? 1.877 -21.498 4.232 1.00 94.25 345 ALA A C 1
ATOM 2432 O O . ALA A 1 345 ? 2.396 -20.861 5.147 1.00 94.25 345 ALA A O 1
ATOM 2433 N N . GLY A 1 346 ? 0.623 -21.280 3.825 1.00 93.62 346 GLY A N 1
ATOM 2434 C CA . GLY A 1 346 ? -0.213 -20.201 4.368 1.00 93.62 346 GLY A CA 1
ATOM 2435 C C . GLY A 1 346 ? 0.105 -18.814 3.803 1.00 93.62 346 GLY A C 1
ATOM 2436 O O . GLY A 1 346 ? -0.296 -17.819 4.404 1.00 93.62 346 GLY A O 1
ATOM 2437 N N . THR A 1 347 ? 0.813 -18.748 2.671 1.00 97.00 347 THR A N 1
ATOM 2438 C CA . THR A 1 347 ? 1.064 -17.501 1.942 1.00 97.00 347 THR A CA 1
ATOM 2439 C C . THR A 1 347 ? 0.629 -17.593 0.476 1.00 97.00 347 THR A C 1
ATOM 2441 O O . THR A 1 347 ? 0.472 -18.696 -0.055 1.00 97.00 347 THR A O 1
ATOM 2444 N N . TRP A 1 348 ? 0.408 -16.451 -0.177 1.00 95.44 348 TRP A N 1
ATOM 2445 C CA . TRP A 1 348 ? -0.126 -16.354 -1.540 1.00 95.44 348 TRP A CA 1
ATOM 2446 C C . TRP A 1 348 ? 0.431 -15.146 -2.314 1.00 95.44 348 TRP A C 1
ATOM 2448 O O . TRP A 1 348 ? 1.135 -14.299 -1.765 1.00 95.44 348 TRP A O 1
ATOM 2458 N N . GLY A 1 349 ? 0.129 -15.074 -3.613 1.00 96.56 349 GLY A N 1
ATOM 2459 C CA . GLY A 1 349 ? 0.627 -14.020 -4.500 1.00 96.56 349 GLY A CA 1
ATOM 2460 C C . GLY A 1 349 ? 2.125 -14.138 -4.798 1.00 96.56 349 GLY A C 1
ATOM 2461 O O . GLY A 1 349 ? 2.814 -15.047 -4.326 1.00 96.56 349 GLY A O 1
ATOM 2462 N N . TYR A 1 350 ? 2.658 -13.217 -5.601 1.00 98.25 350 TYR A N 1
ATOM 2463 C CA . TYR A 1 350 ? 4.084 -13.230 -5.939 1.00 98.25 350 TYR A CA 1
ATOM 2464 C C . TYR A 1 350 ? 4.992 -12.913 -4.743 1.00 98.25 350 TYR A C 1
ATOM 2466 O O . TYR A 1 350 ? 6.010 -13.594 -4.601 1.00 98.25 350 TYR A O 1
ATOM 2474 N N . PRO A 1 351 ? 4.664 -11.932 -3.876 1.00 98.19 351 PRO A N 1
ATOM 2475 C CA . PRO A 1 351 ? 5.472 -11.592 -2.703 1.00 98.19 351 PRO A CA 1
ATOM 2476 C C . PRO A 1 351 ? 5.317 -12.543 -1.512 1.00 98.19 351 PRO A C 1
ATOM 2478 O O . PRO A 1 351 ? 5.931 -12.295 -0.476 1.00 98.19 351 PRO A O 1
ATOM 2481 N N . CYS A 1 352 ? 4.499 -13.594 -1.630 1.00 98.38 352 CYS A N 1
ATOM 2482 C CA . CYS A 1 352 ? 4.131 -14.484 -0.528 1.00 98.38 352 CYS A CA 1
ATOM 2483 C C . CYS A 1 352 ? 3.444 -13.739 0.641 1.00 98.38 352 CYS A C 1
ATOM 2485 O O . CYS A 1 352 ? 3.874 -13.837 1.791 1.00 98.38 352 CYS A O 1
ATOM 2487 N N . PHE A 1 353 ? 2.366 -13.005 0.346 1.00 98.44 353 PHE A N 1
ATOM 2488 C CA . PHE A 1 353 ? 1.464 -12.409 1.339 1.00 98.44 353 PHE A CA 1
ATOM 2489 C C . PHE A 1 353 ? 0.929 -13.457 2.309 1.00 98.44 353 PHE A C 1
ATOM 2491 O O . PHE A 1 353 ? 0.596 -14.564 1.896 1.00 98.44 353 PHE A O 1
ATOM 2498 N N . ARG A 1 354 ? 0.812 -13.121 3.590 1.00 97.12 354 ARG A N 1
ATOM 2499 C CA . ARG A 1 354 ? 0.270 -14.002 4.627 1.00 97.12 354 ARG A CA 1
ATOM 2500 C C . ARG A 1 354 ? -1.250 -14.134 4.468 1.00 97.12 354 ARG A C 1
ATOM 2502 O O . ARG A 1 354 ? -1.947 -13.194 4.099 1.00 97.12 354 ARG A O 1
ATOM 2509 N N . ASN A 1 355 ? -1.793 -15.315 4.749 1.00 92.12 355 ASN A N 1
ATOM 2510 C CA . ASN A 1 355 ? -3.243 -15.485 4.857 1.00 92.12 355 ASN A CA 1
ATOM 2511 C C . ASN A 1 355 ? -3.779 -14.783 6.114 1.00 92.12 355 ASN A C 1
ATOM 2513 O O . ASN A 1 355 ? -3.160 -14.848 7.174 1.00 92.12 355 ASN A O 1
ATOM 2517 N N . GLY A 1 356 ? -4.965 -14.178 6.012 1.00 85.88 356 GLY A N 1
ATOM 2518 C CA . GLY A 1 356 ? -5.639 -13.528 7.144 1.00 85.88 356 GLY A CA 1
ATOM 2519 C C . GLY A 1 356 ? -5.067 -12.160 7.538 1.00 85.88 356 GLY A C 1
ATOM 2520 O O . GLY A 1 356 ? -5.502 -11.601 8.541 1.00 85.88 356 GLY A O 1
ATOM 2521 N N . THR A 1 357 ? -4.125 -11.619 6.762 1.00 90.31 357 THR A N 1
ATOM 2522 C CA . THR A 1 357 ? -3.614 -10.246 6.886 1.00 90.31 357 THR A CA 1
ATOM 2523 C C . THR A 1 357 ? -4.169 -9.383 5.756 1.00 90.31 357 THR A C 1
ATOM 2525 O O . THR A 1 357 ? -4.592 -9.898 4.719 1.00 90.31 357 THR A O 1
ATOM 2528 N N . ILE A 1 358 ? -4.186 -8.062 5.944 1.00 91.69 358 ILE A N 1
ATOM 2529 C CA . ILE A 1 358 ? -4.587 -7.133 4.881 1.00 91.69 358 ILE A CA 1
ATOM 2530 C C . ILE A 1 358 ? -3.390 -6.918 3.937 1.00 91.69 358 ILE A C 1
ATOM 2532 O O . ILE A 1 358 ? -2.379 -6.369 4.386 1.00 91.69 358 ILE A O 1
ATOM 2536 N N . PRO A 1 359 ? -3.462 -7.314 2.650 1.00 95.62 359 PRO A N 1
ATOM 2537 C CA . PRO A 1 359 ? -2.436 -6.970 1.673 1.00 95.62 359 PRO A CA 1
ATOM 2538 C C . PRO A 1 359 ? -2.593 -5.501 1.257 1.00 95.62 359 PRO A C 1
ATOM 2540 O O . PRO A 1 359 ? -3.663 -5.073 0.828 1.00 95.62 359 PRO A O 1
ATOM 2543 N N . ILE A 1 360 ? -1.520 -4.723 1.352 1.00 97.19 360 ILE A N 1
ATOM 2544 C CA . ILE A 1 360 ? -1.474 -3.326 0.916 1.00 97.19 360 ILE A CA 1
ATOM 2545 C C . ILE A 1 360 ? -0.351 -3.207 -0.106 1.00 97.19 360 ILE A C 1
ATOM 2547 O O . ILE A 1 360 ? 0.810 -3.449 0.214 1.00 97.19 360 ILE A O 1
ATOM 2551 N N . VAL A 1 361 ? -0.673 -2.818 -1.337 1.00 98.19 361 VAL A N 1
ATOM 2552 C CA . VAL A 1 361 ? 0.338 -2.528 -2.360 1.00 98.19 361 VAL A CA 1
ATOM 2553 C C . VAL A 1 361 ? 0.441 -1.020 -2.513 1.00 98.19 361 VAL A C 1
ATOM 2555 O O . VAL A 1 361 ? -0.535 -0.368 -2.875 1.00 98.19 361 VAL A O 1
ATOM 2558 N N . ILE A 1 362 ? 1.622 -0.472 -2.239 1.00 97.69 362 ILE A N 1
ATOM 2559 C CA . ILE A 1 362 ? 1.927 0.932 -2.508 1.00 97.69 362 ILE A CA 1
ATOM 2560 C C . ILE A 1 362 ? 2.654 0.964 -3.846 1.00 97.69 362 ILE A C 1
ATOM 2562 O O . ILE A 1 362 ? 3.836 0.626 -3.927 1.00 97.69 362 ILE A O 1
ATOM 2566 N N . LEU A 1 363 ? 1.898 1.300 -4.888 1.00 97.00 363 LEU A N 1
ATOM 2567 C CA . LEU A 1 363 ? 2.387 1.458 -6.251 1.00 97.00 363 LEU A CA 1
ATOM 2568 C C . LEU A 1 363 ? 2.882 2.895 -6.450 1.00 97.00 363 LEU A C 1
ATOM 2570 O O . LEU A 1 363 ? 2.130 3.841 -6.222 1.00 97.00 363 LEU A O 1
ATOM 2574 N N . PHE A 1 364 ? 4.124 3.047 -6.895 1.00 97.31 364 PHE A N 1
ATOM 2575 C CA . PHE A 1 364 ? 4.719 4.334 -7.254 1.00 97.31 364 PHE A CA 1
ATOM 2576 C C . PHE A 1 364 ? 4.918 4.377 -8.763 1.00 97.31 364 PHE A C 1
ATOM 2578 O O . PHE A 1 364 ? 5.553 3.474 -9.290 1.00 97.31 364 PHE A O 1
ATOM 2585 N N . THR A 1 365 ? 4.398 5.400 -9.436 1.00 95.31 365 THR A N 1
ATOM 2586 C CA . THR A 1 365 ? 4.576 5.637 -10.877 1.00 95.31 365 THR A CA 1
ATOM 2587 C C . THR A 1 365 ? 4.201 7.084 -11.197 1.00 95.31 365 THR A C 1
ATOM 2589 O O . THR A 1 365 ? 3.386 7.674 -10.478 1.00 95.31 365 THR A O 1
ATOM 2592 N N . ASP A 1 366 ? 4.770 7.652 -12.256 1.00 92.69 366 ASP A N 1
ATOM 2593 C CA . ASP A 1 366 ? 4.415 8.971 -12.792 1.00 92.69 366 ASP A CA 1
ATOM 2594 C C . ASP A 1 366 ? 3.808 8.902 -14.208 1.00 92.69 366 ASP A C 1
ATOM 2596 O O . ASP A 1 366 ? 3.559 9.932 -14.842 1.00 92.69 366 ASP A O 1
ATOM 2600 N N . ALA A 1 367 ? 3.499 7.688 -14.673 1.00 90.62 367 ALA A N 1
ATOM 2601 C CA . ALA A 1 367 ? 3.029 7.402 -16.019 1.00 90.62 367 ALA A CA 1
ATOM 2602 C C . ALA A 1 367 ? 1.662 6.676 -16.051 1.00 90.62 367 ALA A C 1
ATOM 2604 O O . ALA A 1 367 ? 1.250 6.034 -15.077 1.00 90.62 367 ALA A O 1
ATOM 2605 N N . PRO A 1 368 ? 0.913 6.755 -17.174 1.00 87.50 368 PRO A N 1
ATOM 2606 C CA . PRO A 1 368 ? -0.268 5.927 -17.408 1.00 87.50 368 PRO A CA 1
ATOM 2607 C C . PRO A 1 368 ? 0.073 4.439 -17.511 1.00 87.50 368 PRO A C 1
ATOM 2609 O O . PRO A 1 368 ? 1.226 4.052 -17.657 1.00 87.50 368 PRO A O 1
ATOM 2612 N N . TYR A 1 369 ? -0.957 3.590 -17.468 1.00 88.81 369 TYR A N 1
ATOM 2613 C CA . TYR A 1 369 ? -0.752 2.143 -17.463 1.00 88.81 369 TYR A CA 1
ATOM 2614 C C . TYR A 1 369 ? -1.033 1.567 -18.834 1.00 88.81 369 TYR A C 1
ATOM 2616 O O . TYR A 1 369 ? -2.070 1.875 -19.444 1.00 88.81 369 TYR A O 1
ATOM 2624 N N . HIS A 1 370 ? -0.211 0.614 -19.252 1.00 88.38 370 HIS A N 1
ATOM 2625 C CA . HIS A 1 370 ? -0.657 -0.321 -20.259 1.00 88.38 370 HIS A CA 1
ATOM 2626 C C . HIS A 1 370 ? -1.847 -1.141 -19.755 1.00 88.38 370 HIS A C 1
ATOM 2628 O O . HIS A 1 370 ? -1.911 -1.563 -18.598 1.00 88.38 370 HIS A O 1
ATOM 2634 N N . ASN A 1 371 ? -2.823 -1.354 -20.638 1.00 83.31 371 ASN A N 1
ATOM 2635 C CA . ASN A 1 371 ? -4.131 -1.952 -20.353 1.00 83.31 371 ASN A CA 1
ATOM 2636 C C . ASN A 1 371 ? -4.897 -1.266 -19.201 1.00 83.31 371 ASN A C 1
ATOM 2638 O O . ASN A 1 371 ? -5.758 -1.880 -18.572 1.00 83.31 371 ASN A O 1
ATOM 2642 N N . GLY A 1 372 ? -4.585 0.003 -18.928 1.00 74.56 372 GLY A N 1
ATOM 2643 C CA . GLY A 1 372 ? -5.303 0.846 -17.979 1.00 74.56 372 GLY A CA 1
ATOM 2644 C C . GLY A 1 372 ? -6.530 1.546 -18.581 1.00 74.56 372 GLY A C 1
ATOM 2645 O O . GLY A 1 372 ? -6.860 1.356 -19.756 1.00 74.56 372 GLY A O 1
ATOM 2646 N N . PRO A 1 373 ? -7.193 2.419 -17.803 1.00 71.62 373 PRO A N 1
ATOM 2647 C CA . PRO A 1 373 ? -8.438 3.087 -18.203 1.00 71.62 373 PRO A CA 1
ATOM 2648 C C . PRO A 1 373 ? -8.293 4.011 -19.423 1.00 71.62 373 PRO A C 1
ATOM 2650 O O . PRO A 1 373 ? -9.282 4.311 -20.085 1.00 71.62 373 PRO A O 1
ATOM 2653 N N . PHE A 1 374 ? -7.070 4.435 -19.755 1.00 75.38 374 PHE A N 1
ATOM 2654 C CA . PHE A 1 374 ? -6.782 5.291 -20.910 1.00 75.38 374 PHE A CA 1
ATOM 2655 C C . PHE A 1 374 ? -6.620 4.528 -22.237 1.00 75.38 374 PHE A C 1
ATOM 2657 O O . PHE A 1 374 ? -6.410 5.149 -23.275 1.00 75.38 374 PHE A O 1
ATOM 2664 N N . GLY A 1 375 ? -6.740 3.194 -22.236 1.00 77.69 375 GLY A N 1
ATOM 2665 C CA . GLY A 1 375 ? -6.789 2.393 -23.465 1.00 77.69 375 GLY A CA 1
ATOM 2666 C C . GLY A 1 375 ? -5.436 2.119 -24.132 1.00 77.69 375 GLY A C 1
ATOM 2667 O O . GLY A 1 375 ? -5.409 1.713 -25.294 1.00 77.69 375 GLY A O 1
ATOM 2668 N N . TYR A 1 376 ? -4.320 2.298 -23.421 1.00 82.50 376 TYR A N 1
ATOM 2669 C CA . TYR A 1 376 ? -2.980 1.973 -23.919 1.00 82.50 376 TYR A CA 1
ATOM 2670 C C . TYR A 1 376 ? -2.742 0.459 -23.939 1.00 82.50 376 TYR A C 1
ATOM 2672 O O . TYR A 1 376 ? -2.159 -0.113 -23.028 1.00 82.50 376 TYR A O 1
ATOM 2680 N N . GLY A 1 377 ? -3.239 -0.237 -24.956 1.00 85.25 377 GLY A N 1
ATOM 2681 C CA . GLY A 1 377 ? -3.120 -1.693 -25.031 1.00 85.25 377 GLY A CA 1
ATOM 2682 C C . GLY A 1 377 ? -1.708 -2.173 -25.371 1.00 85.25 377 GLY A C 1
ATOM 2683 O O . GLY A 1 377 ? -1.090 -1.650 -26.300 1.00 85.25 377 GLY A O 1
ATOM 2684 N N . TYR A 1 378 ? -1.236 -3.232 -24.706 1.00 88.75 378 TYR A N 1
ATOM 2685 C CA . TYR A 1 378 ? -0.116 -3.997 -25.261 1.00 88.75 378 TYR A CA 1
ATOM 2686 C C . TYR A 1 378 ? -0.542 -4.674 -26.561 1.00 88.75 378 TYR A C 1
ATOM 2688 O O . TYR A 1 378 ? -1.639 -5.226 -26.673 1.00 88.75 378 TYR A O 1
ATOM 2696 N N . SER A 1 379 ? 0.349 -4.670 -27.547 1.00 85.62 379 SER A N 1
ATOM 2697 C CA . SER A 1 379 ? 0.121 -5.333 -28.828 1.00 85.62 379 SER A CA 1
ATOM 2698 C C . SER A 1 379 ? 1.365 -6.091 -29.277 1.00 85.62 379 SER A C 1
ATOM 2700 O O . SER A 1 379 ? 2.487 -5.617 -29.149 1.00 85.62 379 SER A O 1
ATOM 2702 N N . GLY A 1 380 ? 1.169 -7.311 -29.775 1.00 84.44 380 GLY A N 1
ATOM 2703 C CA . GLY A 1 380 ? 2.256 -8.125 -30.320 1.00 84.44 380 GLY A CA 1
ATOM 2704 C C . GLY A 1 380 ? 3.277 -8.653 -29.306 1.00 84.44 380 GLY A C 1
ATOM 2705 O O . GLY A 1 380 ? 4.233 -9.279 -29.750 1.00 84.44 380 GLY A O 1
ATOM 2706 N N . VAL A 1 381 ? 3.085 -8.448 -27.994 1.00 86.25 381 VAL A N 1
ATOM 2707 C CA . VAL A 1 381 ? 3.908 -9.074 -26.945 1.00 86.25 381 VAL A CA 1
ATOM 2708 C C . VAL A 1 381 ? 3.659 -10.591 -26.967 1.00 86.25 381 VAL A C 1
ATOM 2710 O O . VAL A 1 381 ? 2.510 -11.013 -26.800 1.00 86.25 381 VAL A O 1
ATOM 2713 N N . PRO A 1 382 ? 4.685 -11.425 -27.217 1.00 78.69 382 PRO A N 1
ATOM 2714 C CA . PRO A 1 382 ? 4.549 -12.877 -27.201 1.00 78.69 382 PRO A CA 1
ATOM 2715 C C . PRO A 1 382 ? 4.083 -13.412 -25.843 1.00 78.69 382 PRO A C 1
ATOM 2717 O O . PRO A 1 382 ? 4.458 -12.887 -24.795 1.00 78.69 382 PRO A O 1
ATOM 2720 N N . ALA A 1 383 ? 3.275 -14.472 -25.894 1.00 64.12 383 ALA A N 1
ATOM 2721 C CA . ALA A 1 383 ? 2.787 -15.184 -24.717 1.00 64.12 383 ALA A CA 1
ATOM 2722 C C . ALA A 1 383 ? 3.849 -16.062 -24.049 1.00 64.12 383 ALA A C 1
ATOM 2724 O O . ALA A 1 383 ? 4.871 -16.408 -24.688 1.00 64.12 383 ALA A O 1
#

Solvent-accessible surface area (backbone atoms only — not comparable to full-atom values): 23144 Å² total; per-residue (Å²): 139,85,86,83,84,82,82,82,82,82,78,85,65,86,74,80,78,70,80,78,77,81,71,73,73,72,77,71,75,76,80,82,80,84,69,84,96,57,55,52,87,53,100,53,86,43,67,56,13,44,40,60,83,83,50,75,72,39,81,34,52,41,76,74,38,88,40,75,98,68,22,36,32,22,28,37,24,42,22,45,50,54,97,36,25,20,39,66,63,48,68,76,46,72,51,77,40,71,74,75,76,80,74,93,56,96,63,61,44,64,77,39,96,38,36,88,91,36,62,49,74,90,82,75,88,46,76,81,77,30,74,96,74,45,87,58,62,44,74,39,73,92,74,64,16,48,28,39,66,72,58,100,84,57,71,90,66,81,65,57,45,87,52,71,74,85,55,32,49,91,80,36,93,45,77,50,86,56,96,44,87,67,77,51,92,86,57,82,67,92,68,90,86,84,91,79,57,84,74,44,78,56,50,72,82,90,77,89,77,88,83,74,67,52,48,29,36,41,32,41,35,34,44,21,26,56,84,35,57,63,57,54,51,48,48,54,54,35,44,58,40,59,63,82,34,94,95,20,61,38,4,55,56,22,26,50,31,66,71,19,70,51,45,23,32,19,26,32,36,25,21,12,49,46,43,80,77,43,12,36,58,92,64,65,28,34,34,47,46,84,66,32,52,51,32,79,48,64,69,60,32,52,55,28,51,68,63,62,68,75,35,52,44,61,52,73,53,30,24,58,54,58,30,51,48,24,43,62,64,15,49,47,58,45,87,75,28,74,53,60,75,89,58,60,90,69,38,42,32,49,42,32,43,60,67,96,42,49,80,40,74,50,74,47,74,95,57,56,36,34,69,34,97,86,66,43,63,84,74,91,75,76,101

Mean predicted aligned error: 17.58 Å

Foldseek 3Di:
DDDDDDDDDDPPDPDPPDDPPPPPPPPDQADDDDDDDQFDCDPDQDASHFDDDPDDKDKDKDAWDQDPPRKTKIFIAIWDQDPRHTHDGPGPDIDIGDDDDDDPDPDFDAPHPRDPVGTDDDDADDCVNQPVRCPQWHQDSNQRFIARDDPPPDDDPPQPQQAPQQDHPVNDCASHPDDDPVPDPPDPPPDDDDDDHHVDDGDDDDDDDDDAQQFEEEEEEEAQAQVCPVVLVVCLDQLQQDDPDVPFHGGPVSNVCVRHVHYWYWYKYAYAPCDPPWHNVVQVGALIDTQAATGPDSPSRSVSSVVRHHGHTRDFAHNPVVHVCQQQAQPADPPRGHRADDQDPQFGHNSRHHPPHHYHYDYDDPGHHAVDPVPNHDDPDDD